Protein 5AFO (pdb70)

Foldseek 3Di:
DAWFWKAFQVRAADEAEAEEEAEDEDQVCLAAWNKFPLPDKFAAPDWGWMATAHPALDDPWWFFKFKFKAWPADDDDDDQWGDQDPFKIKWKFWQAAPPGGHTPGDTGHTNPPTDRRHHHIDIDHCTVRIMTMMMGGNAGDAFKDKRPWDWTMFMIMTRDGPHTDPHGRHIYIYIYMYGHDKAKAWDPPFDQEDEQEEDALVQAAQFAPFFGDPGDKDKAKTKIKIWSDDPPKWKWKAKAAQAQPLAQLFHDQPWNFKGKWKAQVPPQTRGHPDVPRIGTWAFADDDSHTIGMTMGMIIMTMHGNDNHRTDFDKTKTKIFMWMAIPNDTNDTRDIHIYIYGHD/DAWFWKAFLVRAAAEAEAEEEAEAEDQVCLAAWNKFPQPDKFAADDWTWMATAHPALADPWWFFKFKFKDFPADDPPDDQWGDQDPFKIKGKFWQAAPPGGHTPGDTGHTNPDTHRRHHHIDIGHCGVRIMTMMMGTNAGAAFKDKRPWDFGMFMIMTRDGPHTDPHGNHTYIYIYMYGYDKAKAWPPPFDQEAEQDEDALVQAAPFAPFFGVVGDKDKAKTKIKIWRDDPPKWKWKAKAAAAQDLAQLFHDQPWNFKGKWKDQVPPQTRGHPDPVRIDTWAFADDDSHTITITIGIMMMTMHGNPSDRTDFDKTKTKMFMWMAIPRRTNDTHDIHIYIYGYD

Solvent-accessible surface area: 30200 Å² total; per-residue (Å²): 124,66,20,1,22,2,112,7,50,96,26,104,18,62,67,0,97,4,62,17,90,16,76,4,74,60,28,87,31,4,68,76,32,44,51,8,28,3,37,40,74,7,81,51,69,65,124,16,18,0,6,7,100,11,59,46,71,120,11,129,102,27,76,35,2,22,12,29,1,74,28,63,30,67,76,19,88,72,98,40,22,32,104,20,30,142,19,1,7,4,7,10,30,0,63,0,35,38,15,0,6,10,47,4,70,14,85,37,75,31,12,16,96,94,13,125,42,15,73,129,38,59,176,45,24,55,14,0,8,80,3,2,0,7,0,28,0,34,90,9,16,59,39,89,29,76,3,87,131,35,46,7,0,5,0,13,2,0,7,85,112,98,62,36,37,108,67,16,0,0,31,0,41,1,29,15,73,0,28,20,58,69,9,2,109,32,23,104,85,40,88,26,88,2,93,6,31,98,12,112,11,115,12,0,117,58,69,80,28,84,29,3,89,110,40,131,87,48,112,39,143,1,37,0,60,1,8,2,0,45,102,69,31,80,0,30,0,11,4,88,10,93,45,6,102,62,46,76,14,0,0,31,1,64,28,72,18,0,0,0,0,0,8,36,46,172,48,95,44,4,76,3,97,51,102,139,13,58,20,88,4,93,42,30,90,67,83,110,133,5,73,10,99,0,54,22,71,0,7,1,15,0,2,0,3,41,12,128,99,0,64,73,28,111,30,75,14,82,0,23,0,29,0,20,5,83,108,73,82,34,23,60,28,21,48,0,105,2,43,3,90,2,58,132,68,22,1,19,1,115,6,49,90,26,101,33,65,66,0,96,4,62,16,92,16,75,3,74,63,30,82,33,1,57,79,32,45,48,9,29,2,34,41,74,4,82,49,70,65,120,15,18,0,7,8,103,10,60,46,70,121,10,121,104,26,74,34,2,22,12,28,1,74,24,134,38,61,77,22,86,70,96,34,21,29,103,13,24,108,17,1,8,3,8,7,30,0,62,0,34,38,14,0,8,8,49,2,69,16,86,38,72,30,13,15,93,92,13,124,40,16,83,132,44,52,175,43,25,45,16,0,3,78,1,1,0,7,0,28,1,35,72,8,23,52,35,98,34,79,4,87,131,20,56,4,0,15,0,13,1,0,6,92,111,100,57,37,36,110,67,16,0,0,34,0,29,1,38,14,70,0,31,20,57,67,7,3,103,27,28,108,82,35,71,45,89,2,85,2,26,98,12,85,12,128,19,0,110,50,75,85,22,96,19,2,103,120,50,123,111,50,141,35,144,2,37,0,59,2,10,2,0,47,99,66,32,81,1,29,0,10,6,85,13,88,49,6,99,63,53,73,16,0,1,28,1,67,26,69,18,0,0,0,1,1,10,30,50,167,51,89,38,4,73,3,96,54,101,144,11,55,22,92,5,89,51,30,82,65,84,107,130,2,65,8,101,0,52,22,51,0,15,0,17,0,2,0,5,46,10,132,100,1,63,73,24,114,34,74,14,75,0,17,0,23,0,23,5,85,108,71,80,34,25,64,20,20,46,0,102,1,39,3,85,4,52

Organism: NCBI:txid591946

Secondary structure (DSSP, 8-state):
--S-BEEESSSSPEEEEEEEEEE--SGGG-STT-EEEEEEEEE----EEEEE--SSSS-SS-B--EEEEEE-S-B-SSTT-EESSSSEEEEEEEEETTTEEEESSEEEEE----B---SS-EEEE-TTSEEEEEEEESS--SSEEEEEEEEEEEEEEESSTT---SS-SEEEEEEEEEE---EEEEPTT---EEEEEEE-GGGTTT-BTSPPTT---EEEEEEEEEES--TT--EEEEEE-PBPSS-TTSEE-SSTTEEEEEE-SSS-B--TT-TT--EE-B----BTTTEEEEEEEEEEEEEESSSS-PPSEEEEEEEEEEEEE--EEEEEEEEEEEEEEE-/--S-BEEESSSSPEEEEEEEEEE--SGGG-STT-EEEEEEEEE----EEEEE--SSSS-SS-B--EEEEE--SPB-SSTT-EESSSSEEEEEEEEETTTEEEESSEEEEE----B---SS-EEEE-TTSEEEEEEEESS--SSEEEEEEEEEEEEEEESSTT---SS-SEEEEEEEEEE---EEEEPTT---EEEEEEE-GGGTTT-BTSPPTT---EEEEEEEEEES--TT--EEEEEESPBPSS-TTSEE-SSTTEEEEEE-SSS-B--TT-TT--EEPB----BTTTEEEEEEEEEEEEEESSSS-PPSEEEEEEEEEEEEE--EEEEEEEEEEEEEEE-

Nearest PDB structures (foldseek):
  5afo-assembly2_B  TM=1.003E+00  e=4.430E-73  Escherichia coli LF82
  1o9z-assembly1_A  TM=5.443E-01  e=1.960E-04  Escherichia coli
  4k0o-assembly1_A  TM=5.310E-01  e=5.304E-04  Escherichia coli
  1zk5-assembly1_A  TM=4.932E-01  e=2.981E-04  Escherichia coli
  1o9w-assembly1_A  TM=4.891E-01  e=4.082E-04  Escherichia coli

InterPro domains:
  IPR000259 Fimbrial-type adhesion domain [PF00419] (174-324)
  IPR008966 Adhesion domain superfamily [SSF49401] (172-323)
  IPR036937 Fimbrial-type adhesion domain superfamily [G3DSA:2.60.40.1090] (184-325)
  IPR050263 Bacterial Fimbrial Adherence [PTHR33420] (168-324)

CATH classification: 2.60.40.1090

Sequence (686 aa):
ADWGPCRTASGDPFIFVTSFTKNNIQNPTDNVTGQTYPDFYQWALGDKYSGVCECPSPNPTEARPTLYKTESTLAAGHNSTYFKITNNLEVSTTRVYIANVGNVQQVPFINKSNSQPGRECDQPTFGWTTGSKGQLSLYIAKPFVGEQNIPQTIIVVSVFGTKKENVYSSVPISQVLLSGKVTVTQGCELAAGTSLDIDFGEYQAHDFKGRTGQPPQNVQKIQKELTFNCTTNISSDGVVHIYLSSLEGTPNAAYPSAISLGNADVGAVIIEDGKGNILKPNDSNSLLEMNPGSLYEYVKRKVTTTTITAYPVSTTGKLPAAGDYSGVATMHVELDTTDLGAKGTLKFSLKISADWGPCRTASGDPFIFVTSFTKNNIQNPTDNVVTGQTYPDFYQWALGDKYSSGVCECPSPNPTEARPTLYKTESTLAAGHNSTYFKIITNNLEVSTTRVYIANVGNVQQVPFINKSNSQPGRECDQPTFGWTTGSKKGQQLSLYIAKPFVGEQNIPQTIIVSVFGTKKENVYSSVPIISQVLLSGKVTVTQGCELAAGTSLDIDFGEYQAHDFKGRTGQPPQNVQKIQKELTFNCTNISDGVHIYLSLEGTPNAAYPSAISLGNADVGAVIEDGKGNILKPNDSNSLLEMNPGSLYEYVKRKVTTTITAYPVSTTGKLPAAGDYSGVATMHVELDTTDLGAKGTLKFSLKIS

B-factor: mean 31.38, std 12.97, range [13.74, 108.41]

Structure (mmCIF, N/CA/C/O backbone):
data_5AFO
#
_entry.id   5AFO
#
_cell.length_a   49.010
_cell.length_b   372.130
_cell.length_c   99.030
_cell.angle_alpha   90.00
_cell.angle_beta   90.00
_cell.angle_gamma   90.00
#
_symmetry.space_group_name_H-M   'C 2 2 21'
#
loop_
_entity.id
_entity.type
_entity.pdbx_description
1 polymer FIMBRIAE
2 non-polymer GLYCEROL
3 water water
#
loop_
_atom_site.group_PDB
_atom_site.id
_atom_site.type_symbol
_atom_site.label_atom_id
_atom_site.label_alt_id
_atom_site.label_comp_id
_atom_site.label_asym_id
_atom_site.label_entity_id
_atom_site.label_seq_id
_atom_site.pdbx_PDB_ins_code
_atom_site.Cartn_x
_atom_site.Cartn_y
_atom_site.Cartn_z
_atom_site.occupancy
_atom_site.B_iso_or_equiv
_atom_site.auth_seq_id
_atom_site.auth_comp_id
_atom_site.auth_asym_id
_atom_site.auth_atom_id
_atom_site.pdbx_PDB_model_num
ATOM 1 N N . ALA A 1 1 ? 39.314 164.623 58.814 1.00 48.16 1 ALA A N 1
ATOM 2 C CA . ALA A 1 1 ? 38.301 165.598 58.497 1.00 46.88 1 ALA A CA 1
ATOM 3 C C . ALA A 1 1 ? 37.230 164.995 57.623 1.00 43.12 1 ALA A C 1
ATOM 4 O O . ALA A 1 1 ? 36.592 165.695 56.925 1.00 44.38 1 ALA A O 1
ATOM 6 N N . ASP A 1 2 ? 36.981 163.691 57.651 1.00 43.31 2 ASP A N 1
ATOM 7 C CA . ASP A 1 2 ? 35.629 163.253 57.275 1.00 39.33 2 ASP A CA 1
ATOM 8 C C . ASP A 1 2 ? 35.333 161.946 57.992 1.00 35.12 2 ASP A C 1
ATOM 9 O O . ASP A 1 2 ? 36.246 161.263 58.466 1.00 31.79 2 ASP A O 1
ATOM 14 N N . TRP A 1 3 ? 34.046 161.600 58.036 1.00 33.42 3 TRP A N 1
ATOM 15 C CA . TRP A 1 3 ? 33.664 160.251 58.499 1.00 30.74 3 TRP A CA 1
ATOM 16 C C . TRP A 1 3 ? 34.464 159.261 57.681 1.00 30.71 3 TRP A C 1
ATOM 17 O O . TRP A 1 3 ? 34.588 159.397 56.484 1.00 32.55 3 TRP A O 1
ATOM 28 N N . GLY A 1 4 ? 34.995 158.249 58.347 1.00 30.50 4 GLY A N 1
ATOM 29 C CA . GLY A 1 4 ? 35.812 157.263 57.698 1.00 29.74 4 GLY A CA 1
ATOM 30 C C . GLY A 1 4 ? 36.101 156.043 58.535 1.00 27.85 4 GLY A C 1
ATOM 31 O O . GLY A 1 4 ? 35.419 155.784 59.502 1.00 26.80 4 GLY A O 1
ATOM 32 N N . PRO A 1 5 ? 37.143 155.307 58.165 1.00 27.40 5 PRO A N 1
ATOM 33 C CA . PRO A 1 5 ? 37.478 154.019 58.809 1.00 26.49 5 PRO A CA 1
ATOM 34 C C . PRO A 1 5 ? 37.731 154.071 60.293 1.00 26.17 5 PRO A C 1
ATOM 35 O O . PRO A 1 5 ? 38.149 155.118 60.833 1.00 25.57 5 PRO A O 1
ATOM 39 N N . CYS A 1 6 ? 37.435 152.922 60.915 1.00 25.37 6 CYS A N 1
ATOM 40 C CA . CYS A 1 6 ? 37.713 152.638 62.306 1.00 25.30 6 CYS A CA 1
ATOM 41 C C . CYS A 1 6 ? 38.955 151.762 62.462 1.00 25.73 6 CYS A C 1
ATOM 42 O O . CYS A 1 6 ? 39.362 151.028 61.560 1.00 25.07 6 CYS A O 1
ATOM 45 N N . ARG A 1 7 ? 39.590 151.922 63.623 1.00 25.02 7 ARG A N 1
ATOM 46 C CA . ARG A 1 7 ? 40.761 151.189 63.982 1.00 24.69 7 ARG A CA 1
ATOM 47 C C . ARG A 1 7 ? 40.718 150.847 65.464 1.00 23.50 7 ARG A C 1
ATOM 48 O O . ARG A 1 7 ? 40.042 151.517 66.253 1.00 23.68 7 ARG A O 1
ATOM 56 N N . THR A 1 8 ? 41.539 149.898 65.854 1.00 21.49 8 THR A N 1
ATOM 57 C CA . THR A 1 8 ? 41.723 149.638 67.238 1.00 21.82 8 THR A CA 1
ATOM 58 C C . THR A 1 8 ? 42.635 150.743 67.844 1.00 22.90 8 THR A C 1
ATOM 59 O O . THR A 1 8 ? 43.353 151.524 67.122 1.00 22.50 8 THR A O 1
ATOM 63 N N . ALA A 1 9 ? 42.660 150.761 69.163 1.00 24.82 9 ALA A N 1
ATOM 64 C CA . ALA A 1 9 ? 43.524 151.685 69.924 1.00 26.54 9 ALA A CA 1
ATOM 65 C C . ALA A 1 9 ? 44.974 151.564 69.531 1.00 27.32 9 ALA A C 1
ATOM 66 O O . ALA A 1 9 ? 45.633 152.605 69.323 1.00 26.79 9 ALA A O 1
ATOM 68 N N . SER A 1 10 ? 45.502 150.345 69.387 1.00 26.38 10 SER A N 1
ATOM 69 C CA . SER A 1 10 ? 46.910 150.172 68.964 1.00 26.29 10 SER A CA 1
ATOM 70 C C . SER A 1 10 ? 47.103 150.377 67.449 1.00 26.25 10 SER A C 1
ATOM 71 O O . SER A 1 10 ? 48.210 150.547 66.944 1.00 26.19 10 SER A O 1
ATOM 74 N N . GLY A 1 11 ? 46.046 150.224 66.693 1.00 26.21 11 GLY A N 1
ATOM 75 C CA . GLY A 1 11 ? 46.167 150.212 65.232 1.00 25.92 11 GLY A CA 1
ATOM 76 C C . GLY A 1 11 ? 46.142 148.836 64.656 1.00 25.26 11 GLY A C 1
ATOM 77 O O . GLY A 1 11 ? 45.766 148.660 63.477 1.00 25.43 11 GLY A O 1
ATOM 78 N N . ASP A 1 12 ? 46.567 147.848 65.461 1.00 23.19 12 ASP A N 1
ATOM 79 C CA . ASP A 1 12 ? 46.605 146.474 65.055 1.00 23.23 12 ASP A CA 1
ATOM 80 C C . ASP A 1 12 ? 45.291 145.759 65.426 1.00 20.44 12 ASP A C 1
ATOM 81 O O . ASP A 1 12 ? 44.712 145.974 66.515 1.00 19.72 12 ASP A O 1
ATOM 86 N N . PRO A 1 13 ? 44.795 144.930 64.532 1.00 19.83 13 PRO A N 1
ATOM 87 C CA . PRO A 1 13 ? 43.550 144.216 64.933 1.00 19.46 13 PRO A CA 1
ATOM 88 C C . PRO A 1 13 ? 43.527 143.384 66.174 1.00 17.90 13 PRO A C 1
ATOM 89 O O . PRO A 1 13 ? 44.507 142.698 66.535 1.00 17.61 13 PRO A O 1
ATOM 93 N N . PHE A 1 14 ? 42.381 143.367 66.784 1.00 17.98 14 PHE A N 1
ATOM 94 C CA . PHE A 1 14 ? 42.160 142.504 67.940 1.00 17.70 14 PHE A CA 1
ATOM 95 C C . PHE A 1 14 ? 41.926 141.057 67.419 1.00 18.38 14 PHE A C 1
ATOM 96 O O . PHE A 1 14 ? 41.112 140.879 66.510 1.00 18.15 14 PHE A O 1
ATOM 104 N N . ILE A 1 15 ? 42.592 140.060 68.036 1.00 17.91 15 ILE A N 1
ATOM 105 C CA . ILE A 1 15 ? 42.507 138.700 67.553 1.00 18.32 15 ILE A CA 1
ATOM 106 C C . ILE A 1 15 ? 41.599 137.852 68.485 1.00 17.94 15 ILE A C 1
ATOM 107 O O . ILE A 1 15 ? 41.875 137.729 69.686 1.00 19.17 15 ILE A O 1
ATOM 112 N N . PHE A 1 16 ? 40.473 137.385 67.956 1.00 16.63 16 PHE A N 1
ATOM 113 C CA . PHE A 1 16 ? 39.598 136.479 68.593 1.00 16.35 16 PHE A CA 1
ATOM 114 C C . PHE A 1 16 ? 40.048 135.031 68.241 1.00 15.82 16 PHE A C 1
ATOM 115 O O . PHE A 1 16 ? 40.407 134.738 67.112 1.00 17.62 16 PHE A O 1
ATOM 123 N N . VAL A 1 17 ? 40.000 134.177 69.226 1.00 16.94 17 VAL A N 1
ATOM 124 C CA . VAL A 1 17 ? 40.551 132.822 69.160 1.00 16.29 17 VAL A CA 1
ATOM 125 C C . VAL A 1 17 ? 39.372 131.853 69.262 1.00 15.82 17 VAL A C 1
ATOM 126 O O . VAL A 1 17 ? 38.546 131.896 70.257 1.00 15.79 17 VAL A O 1
ATOM 130 N N . THR A 1 18 ? 39.334 130.962 68.278 1.00 14.60 18 THR A N 1
ATOM 131 C CA . THR A 1 18 ? 38.270 129.944 68.028 1.00 15.33 18 THR A CA 1
ATOM 132 C C . THR A 1 18 ? 38.895 128.586 67.785 1.00 15.40 18 THR A C 1
ATOM 133 O O . THR A 1 18 ? 39.984 128.488 67.180 1.00 16.31 18 THR A O 1
ATOM 137 N N . SER A 1 19 ? 38.099 127.542 68.038 1.00 15.64 19 SER A N 1
ATOM 138 C CA . SER A 1 19 ? 38.591 126.195 67.787 1.00 14.95 19 SER A CA 1
ATOM 139 C C . SER A 1 19 ? 37.464 125.195 67.830 1.00 15.14 19 SER A C 1
ATOM 140 O O . SER A 1 19 ? 36.467 125.451 68.499 1.00 14.55 19 SER A O 1
ATOM 143 N N . PHE A 1 20 ? 37.640 124.061 67.159 1.00 14.50 20 PHE A N 1
ATOM 144 C CA . PHE A 1 20 ? 36.634 122.978 67.291 1.00 14.97 20 PHE A CA 1
ATOM 145 C C . PHE A 1 20 ? 37.251 121.614 67.075 1.00 14.95 20 PHE A C 1
ATOM 146 O O . PHE A 1 20 ? 38.332 121.542 66.587 1.00 14.98 20 PHE A O 1
ATOM 154 N N . THR A 1 21 ? 36.529 120.575 67.474 1.00 15.40 21 THR A N 1
ATOM 155 C CA . THR A 1 21 ? 36.883 119.168 67.248 1.00 15.25 21 THR A CA 1
ATOM 156 C C . THR A 1 21 ? 35.656 118.555 66.610 1.00 14.57 21 THR A C 1
ATOM 157 O O . THR A 1 21 ? 34.540 118.680 67.207 1.00 15.29 21 THR A O 1
ATOM 161 N N . LYS A 1 22 ? 35.829 117.928 65.443 1.00 15.13 22 LYS A N 1
ATOM 162 C CA . LYS A 1 22 ? 34.755 117.223 64.765 1.00 15.83 22 LYS A CA 1
ATOM 163 C C . LYS A 1 22 ? 35.189 115.780 64.536 1.00 16.89 22 LYS A C 1
ATOM 164 O O . LYS A 1 22 ? 36.189 115.540 63.815 1.00 16.96 22 LYS A O 1
ATOM 170 N N A ASN A 1 23 ? 34.371 114.872 65.027 0.50 16.70 23 ASN A N 1
ATOM 171 N N B ASN A 1 23 ? 34.512 114.800 65.188 0.50 18.25 23 ASN A N 1
ATOM 172 C CA A ASN A 1 23 ? 34.677 113.502 64.968 0.50 17.09 23 ASN A CA 1
ATOM 173 C CA B ASN A 1 23 ? 34.716 113.340 64.884 0.50 19.37 23 ASN A CA 1
ATOM 174 C C A ASN A 1 23 ? 33.557 112.934 64.066 0.50 18.61 23 ASN A C 1
ATOM 175 C C B ASN A 1 23 ? 33.553 112.941 64.035 0.50 20.04 23 ASN A C 1
ATOM 176 O O A ASN A 1 23 ? 32.381 113.006 64.452 0.50 20.00 23 ASN A O 1
ATOM 177 O O B ASN A 1 23 ? 32.380 113.109 64.413 0.50 21.75 23 ASN A O 1
ATOM 186 N N . ILE A 1 24 ? 33.886 112.441 62.878 1.00 19.50 24 ILE A N 1
ATOM 187 C CA . ILE A 1 24 ? 32.890 111.934 61.969 1.00 18.80 24 ILE A CA 1
ATOM 188 C C . ILE A 1 24 ? 32.718 110.439 62.261 1.00 19.18 24 ILE A C 1
ATOM 189 O O . ILE A 1 24 ? 33.566 109.606 61.902 1.00 20.20 24 ILE A O 1
ATOM 194 N N . GLN A 1 25 ? 31.601 110.113 62.896 1.00 19.52 25 GLN A N 1
ATOM 195 C CA . GLN A 1 25 ? 31.379 108.770 63.443 1.00 19.91 25 GLN A CA 1
ATOM 196 C C . GLN A 1 25 ? 31.102 107.732 62.376 1.00 19.78 25 GLN A C 1
ATOM 197 O O . GLN A 1 25 ? 31.452 106.587 62.533 1.00 20.00 25 GLN A O 1
ATOM 203 N N . ASN A 1 26 ? 30.359 108.119 61.356 1.00 19.43 26 ASN A N 1
ATOM 204 C CA . ASN A 1 26 ? 29.978 107.175 60.259 1.00 20.70 26 ASN A CA 1
ATOM 205 C C . ASN A 1 26 ? 31.120 107.104 59.199 1.00 19.29 26 ASN A C 1
ATOM 206 O O . ASN A 1 26 ? 31.431 108.119 58.549 1.00 19.98 26 ASN A O 1
ATOM 211 N N . PRO A 1 27 ? 31.752 105.950 59.086 1.00 21.09 27 PRO A N 1
ATOM 212 C CA . PRO A 1 27 ? 32.856 105.842 58.190 1.00 21.12 27 PRO A CA 1
ATOM 213 C C . PRO A 1 27 ? 32.530 106.372 56.786 1.00 20.97 27 PRO A C 1
ATOM 214 O O . PRO A 1 27 ? 33.341 107.102 56.191 1.00 20.80 27 PRO A O 1
ATOM 218 N N . THR A 1 28 ? 31.376 106.011 56.256 1.00 22.67 28 THR A N 1
ATOM 219 C CA . THR A 1 28 ? 31.044 106.416 54.912 1.00 24.71 28 THR A CA 1
ATOM 220 C C . THR A 1 28 ? 30.705 107.894 54.714 1.00 24.92 28 THR A C 1
ATOM 221 O O . THR A 1 28 ? 30.535 108.333 53.567 1.00 25.03 28 THR A O 1
ATOM 225 N N . ASP A 1 29 ? 30.644 108.696 55.782 1.00 23.92 29 ASP A N 1
ATOM 226 C CA . ASP A 1 29 ? 30.424 110.121 55.649 1.00 24.00 29 ASP A CA 1
ATOM 227 C C . ASP A 1 29 ? 31.645 110.820 55.170 1.00 23.57 29 ASP A C 1
ATOM 228 O O . ASP A 1 29 ? 31.552 111.986 54.878 1.00 22.72 29 ASP A O 1
ATOM 233 N N . ASN A 1 30 ? 32.791 110.116 55.125 1.00 23.07 30 ASN A N 1
ATOM 234 C CA . ASN A 1 30 ? 34.045 110.699 54.707 1.00 23.42 30 ASN A CA 1
ATOM 235 C C . ASN A 1 30 ? 34.078 110.698 53.179 1.00 24.12 30 ASN A C 1
ATOM 236 O O . ASN A 1 30 ? 34.674 109.851 52.499 1.00 22.42 30 ASN A O 1
ATOM 241 N N . VAL A 1 31 ? 33.339 111.667 52.609 1.00 23.02 31 VAL A N 1
ATOM 242 C CA . VAL A 1 31 ? 33.101 111.674 51.171 1.00 23.83 31 VAL A CA 1
ATOM 243 C C . VAL A 1 31 ? 33.100 113.121 50.680 1.00 22.87 31 VAL A C 1
ATOM 244 O O . VAL A 1 31 ? 32.724 114.042 51.399 1.00 21.62 31 VAL A O 1
ATOM 248 N N . THR A 1 32 ? 33.548 113.302 49.485 1.00 22.98 32 THR A N 1
ATOM 249 C CA . THR A 1 32 ? 33.589 114.641 48.870 1.00 24.86 32 THR A CA 1
ATOM 250 C C . THR A 1 32 ? 32.200 115.212 48.941 1.00 23.50 32 THR A C 1
ATOM 251 O O . THR A 1 32 ? 31.217 114.580 48.518 1.00 23.27 32 THR A O 1
ATOM 255 N N . GLY A 1 33 ? 32.112 116.436 49.446 1.00 21.96 33 GLY A N 1
ATOM 256 C CA . GLY A 1 33 ? 30.849 117.160 49.447 1.00 21.79 33 GLY A CA 1
ATOM 257 C C . GLY A 1 33 ? 30.162 117.085 50.784 1.00 21.03 33 GLY A C 1
ATOM 258 O O . GLY A 1 33 ? 29.200 117.823 51.021 1.00 21.24 33 GLY A O 1
ATOM 259 N N . GLN A 1 34 ? 30.644 116.243 51.701 1.00 20.93 34 GLN A N 1
ATOM 260 C CA . GLN A 1 34 ? 29.988 116.114 52.992 1.00 20.85 34 GLN A CA 1
ATOM 261 C C . GLN A 1 34 ? 30.042 117.474 53.704 1.00 20.21 34 GLN A C 1
ATOM 262 O O . GLN A 1 34 ? 31.134 118.076 53.819 1.00 21.05 34 GLN A O 1
ATOM 268 N N . THR A 1 35 ? 28.910 117.945 54.219 1.00 19.66 35 THR A N 1
ATOM 269 C CA . THR A 1 35 ? 28.838 119.352 54.769 1.00 19.39 35 THR A CA 1
ATOM 270 C C . THR A 1 35 ? 28.283 119.294 56.193 1.00 18.22 35 THR A C 1
ATOM 271 O O . THR A 1 35 ? 27.286 118.565 56.462 1.00 18.15 35 THR A O 1
ATOM 275 N N . TYR A 1 36 ? 28.905 120.057 57.075 1.00 16.33 36 TYR A N 1
ATOM 276 C CA . TYR A 1 36 ? 28.465 120.228 58.463 1.00 16.20 36 TYR A CA 1
ATOM 277 C C . TYR A 1 36 ? 28.126 121.701 58.589 1.00 16.29 36 TYR A C 1
ATOM 278 O O . TYR A 1 36 ? 28.998 122.541 58.883 1.00 17.16 36 TYR A O 1
ATOM 287 N N . PRO A 1 37 ? 26.832 122.039 58.366 1.00 16.73 37 PRO A N 1
ATOM 288 C CA . PRO A 1 37 ? 26.511 123.489 58.322 1.00 16.43 37 PRO A CA 1
ATOM 289 C C . PRO A 1 37 ? 26.326 124.065 59.717 1.00 16.86 37 PRO A C 1
ATOM 290 O O . PRO A 1 37 ? 25.618 123.487 60.579 1.00 16.31 37 PRO A O 1
ATOM 294 N N . ASP A 1 38 ? 26.897 125.255 59.925 1.00 15.96 38 ASP A N 1
ATOM 295 C CA . ASP A 1 38 ? 26.628 126.001 61.153 1.00 15.80 38 ASP A CA 1
ATOM 296 C C . ASP A 1 38 ? 26.745 125.144 62.414 1.00 15.39 38 ASP A C 1
ATOM 297 O O . ASP A 1 38 ? 25.846 125.082 63.248 1.00 15.70 38 ASP A O 1
ATOM 302 N N . PHE A 1 39 ? 27.810 124.394 62.489 1.00 15.17 39 PHE A N 1
ATOM 303 C CA . PHE A 1 39 ? 27.948 123.291 63.454 1.00 16.47 39 PHE A CA 1
ATOM 304 C C . PHE A 1 39 ? 28.641 123.726 64.695 1.00 15.82 39 PHE A C 1
ATOM 305 O O . PHE A 1 39 ? 28.598 123.035 65.736 1.00 16.80 39 PHE A O 1
ATOM 313 N N . TYR A 1 40 ? 29.420 124.815 64.580 1.00 16.13 40 TYR A N 1
ATOM 314 C CA . TYR A 1 40 ? 30.203 125.343 65.664 1.00 16.11 40 TYR A CA 1
ATOM 315 C C . TYR A 1 40 ? 29.905 126.839 65.778 1.00 17.57 40 TYR A C 1
ATOM 316 O O . TYR A 1 40 ? 30.112 127.567 64.797 1.00 17.54 40 TYR A O 1
ATOM 325 N N . GLN A 1 41 ? 29.524 127.257 66.950 1.00 21.07 41 GLN A N 1
ATOM 326 C CA . GLN A 1 41 ? 29.386 128.657 67.150 1.00 22.08 41 GLN A CA 1
ATOM 327 C C . GLN A 1 41 ? 30.196 129.203 68.269 1.00 19.70 41 GLN A C 1
ATOM 328 O O . GLN A 1 41 ? 30.307 128.609 69.282 1.00 19.79 41 GLN A O 1
ATOM 334 N N . TRP A 1 42 ? 30.815 130.327 67.999 1.00 17.93 42 TRP A N 1
ATOM 335 C CA . TRP A 1 42 ? 31.706 130.933 69.007 1.00 16.20 42 TRP A CA 1
ATOM 336 C C . TRP A 1 42 ? 30.965 132.076 69.636 1.00 16.51 42 TRP A C 1
ATOM 337 O O . TRP A 1 42 ? 30.198 132.791 68.955 1.00 16.89 42 TRP A O 1
ATOM 348 N N . ALA A 1 43 ? 31.187 132.240 70.923 1.00 16.25 43 ALA A N 1
ATOM 349 C CA . ALA A 1 43 ? 30.489 133.287 71.680 1.00 18.06 43 ALA A CA 1
ATOM 350 C C . ALA A 1 43 ? 31.531 133.661 72.783 1.00 18.03 43 ALA A C 1
ATOM 351 O O . ALA A 1 43 ? 31.587 133.045 73.838 1.00 19.95 43 ALA A O 1
ATOM 353 N N . LEU A 1 44 ? 32.403 134.601 72.456 1.00 16.16 44 LEU A N 1
ATOM 354 C CA . LEU A 1 44 ? 33.621 134.843 73.204 1.00 15.84 44 LEU A CA 1
ATOM 355 C C . LEU A 1 44 ? 33.425 136.027 74.211 1.00 16.99 44 LEU A C 1
ATOM 356 O O . LEU A 1 44 ? 32.562 136.887 73.985 1.00 18.00 44 LEU A O 1
ATOM 361 N N . GLY A 1 45 ? 34.225 136.091 75.243 1.00 16.63 45 GLY A N 1
ATOM 362 C CA . GLY A 1 45 ? 34.111 137.087 76.292 1.00 17.25 45 GLY A CA 1
ATOM 363 C C . GLY A 1 45 ? 35.077 138.273 76.092 1.00 17.20 45 GLY A C 1
ATOM 364 O O . GLY A 1 45 ? 35.160 139.105 76.957 1.00 19.90 45 GLY A O 1
ATOM 365 N N . ASP A 1 46 ? 35.796 138.315 74.972 1.00 17.77 46 ASP A N 1
ATOM 366 C CA . ASP A 1 46 ? 36.870 139.276 74.769 1.00 17.64 46 ASP A CA 1
ATOM 367 C C . ASP A 1 46 ? 36.292 140.507 74.098 1.00 17.81 46 ASP A C 1
ATOM 368 O O . ASP A 1 46 ? 35.297 140.440 73.344 1.00 17.99 46 ASP A O 1
ATOM 373 N N . LYS A 1 47 ? 36.911 141.638 74.368 1.00 18.37 47 LYS A N 1
ATOM 374 C CA . LYS A 1 47 ? 36.478 142.890 73.786 1.00 18.92 47 LYS A CA 1
ATOM 375 C C . LYS A 1 47 ? 37.714 143.783 73.504 1.00 19.25 47 LYS A C 1
ATOM 376 O O . LYS A 1 47 ? 38.815 143.526 74.003 1.00 20.42 47 LYS A O 1
ATOM 382 N N . TYR A 1 48 ? 37.497 144.908 72.819 1.00 18.36 48 TYR A N 1
ATOM 383 C CA . TYR A 1 48 ? 38.611 145.727 72.398 1.00 19.89 48 TYR A CA 1
ATOM 384 C C . TYR A 1 48 ? 38.130 147.191 72.345 1.00 20.37 48 TYR A C 1
ATOM 385 O O . TYR A 1 48 ? 36.970 147.435 72.558 1.00 20.48 48 TYR A O 1
ATOM 394 N N . SER A 1 49 ? 39.073 148.092 72.134 1.00 22.69 49 SER A N 1
ATOM 395 C CA . SER A 1 49 ? 38.874 149.547 72.107 1.00 23.54 49 SER A CA 1
ATOM 396 C C . SER A 1 49 ? 39.062 149.958 70.688 1.00 24.19 49 SER A C 1
ATOM 397 O O . SER A 1 49 ? 39.931 149.409 69.990 1.00 24.28 49 SER A O 1
ATOM 400 N N . GLY A 1 50 ? 38.340 150.990 70.281 1.00 23.18 50 GLY A N 1
ATOM 401 C CA . GLY A 1 50 ? 38.336 151.422 68.886 1.00 22.97 50 GLY A CA 1
ATOM 402 C C . GLY A 1 50 ? 38.011 152.905 68.773 1.00 23.57 50 GLY A C 1
ATOM 403 O O . GLY A 1 50 ? 37.422 153.482 69.650 1.00 23.70 50 GLY A O 1
ATOM 404 N N . VAL A 1 51 ? 38.354 153.466 67.643 1.00 24.48 51 VAL A N 1
ATOM 405 C CA . VAL A 1 51 ? 38.060 154.820 67.296 1.00 24.87 51 VAL A CA 1
ATOM 406 C C . VAL A 1 51 ? 37.971 154.951 65.782 1.00 25.29 51 VAL A C 1
ATOM 407 O O . VAL A 1 51 ? 38.592 154.165 65.011 1.00 24.55 51 VAL A O 1
ATOM 411 N N . CYS A 1 52 ? 37.197 155.931 65.331 1.00 25.06 52 CYS A N 1
ATOM 412 C CA . CYS A 1 52 ? 36.991 156.157 63.896 1.00 26.05 52 CYS A CA 1
ATOM 413 C C . CYS A 1 52 ? 37.386 157.550 63.472 1.00 27.55 52 CYS A C 1
ATOM 414 O O . CYS A 1 52 ? 37.518 158.455 64.299 1.00 27.33 52 CYS A O 1
ATOM 417 N N . GLU A 1 53 ? 37.587 157.703 62.174 1.00 29.28 53 GLU A N 1
ATOM 418 C CA . GLU A 1 53 ? 37.737 159.017 61.581 1.00 31.36 53 GLU A CA 1
ATOM 419 C C . GLU A 1 53 ? 36.394 159.693 61.502 1.00 30.11 53 GLU A C 1
ATOM 420 O O . GLU A 1 53 ? 35.364 159.083 61.103 1.00 28.69 53 GLU A O 1
ATOM 426 N N . CYS A 1 54 ? 36.362 160.939 61.904 1.00 30.77 54 CYS A N 1
ATOM 427 C CA . CYS A 1 54 ? 35.200 161.744 61.820 1.00 30.69 54 CYS A CA 1
ATOM 428 C C . CYS A 1 54 ? 35.583 163.177 61.440 1.00 33.05 54 CYS A C 1
ATOM 429 O O . CYS A 1 54 ? 36.743 163.511 61.365 1.00 33.20 54 CYS A O 1
ATOM 432 N N . PRO A 1 55 ? 34.578 164.006 61.139 1.00 33.41 55 PRO A N 1
ATOM 433 C CA . PRO A 1 55 ? 34.952 165.331 60.661 1.00 35.71 55 PRO A CA 1
ATOM 434 C C . PRO A 1 55 ? 35.619 166.189 61.729 1.00 37.11 55 PRO A C 1
ATOM 435 O O . PRO A 1 55 ? 36.278 167.165 61.383 1.00 39.17 55 PRO A O 1
ATOM 439 N N . SER A 1 56 ? 35.389 165.867 62.989 1.00 36.53 56 SER A N 1
ATOM 440 C CA . SER A 1 56 ? 36.110 166.404 64.109 1.00 38.69 56 SER A CA 1
ATOM 441 C C . SER A 1 56 ? 36.028 165.415 65.257 1.00 37.60 56 SER A C 1
ATOM 442 O O . SER A 1 56 ? 35.326 164.414 65.143 1.00 36.54 56 SER A O 1
ATOM 445 N N . PRO A 1 57 ? 36.747 165.678 66.370 1.00 39.33 57 PRO A N 1
ATOM 446 C CA . PRO A 1 57 ? 36.765 164.696 67.472 1.00 37.87 57 PRO A CA 1
ATOM 447 C C . PRO A 1 57 ? 35.459 164.716 68.248 1.00 37.91 57 PRO A C 1
ATOM 448 O O . PRO A 1 57 ? 35.130 163.760 68.962 1.00 37.78 57 PRO A O 1
ATOM 452 N N . ASN A 1 58 ? 34.704 165.800 68.072 1.00 39.77 58 ASN A N 1
ATOM 453 C CA . ASN A 1 58 ? 33.360 165.923 68.663 1.00 41.29 58 ASN A CA 1
ATOM 454 C C . ASN A 1 58 ? 32.393 166.513 67.637 1.00 40.19 58 ASN A C 1
ATOM 455 O O . ASN A 1 58 ? 31.970 167.685 67.755 1.00 39.77 58 ASN A O 1
ATOM 460 N N . PRO A 1 59 ? 32.023 165.698 66.628 1.00 34.21 59 PRO A N 1
ATOM 461 C CA . PRO A 1 59 ? 31.204 166.155 65.510 1.00 35.06 59 PRO A CA 1
ATOM 462 C C . PRO A 1 59 ? 29.802 166.459 65.947 1.00 35.40 59 PRO A C 1
ATOM 463 O O . PRO A 1 59 ? 29.339 165.880 66.921 1.00 34.55 59 PRO A O 1
ATOM 467 N N . THR A 1 60 ? 29.152 167.395 65.234 1.00 37.38 60 THR A N 1
ATOM 468 C CA . THR A 1 60 ? 27.764 167.713 65.484 1.00 38.34 60 THR A CA 1
ATOM 469 C C . THR A 1 60 ? 26.843 166.537 65.241 1.00 37.71 60 THR A C 1
ATOM 470 O O . THR A 1 60 ? 26.034 166.177 66.113 1.00 37.41 60 THR A O 1
ATOM 474 N N . GLU A 1 61 ? 27.004 165.880 64.085 1.00 38.21 61 GLU A N 1
ATOM 475 C CA . GLU A 1 61 ? 26.207 164.670 63.760 1.00 36.21 61 GLU A CA 1
ATOM 476 C C . GLU A 1 61 ? 26.808 163.409 64.416 1.00 34.33 61 GLU A C 1
ATOM 477 O O . GLU A 1 61 ? 27.897 163.462 64.972 1.00 32.18 61 GLU A O 1
ATOM 483 N N . ALA A 1 62 ? 26.026 162.340 64.413 1.00 32.83 62 ALA A N 1
ATOM 484 C CA . ALA A 1 62 ? 26.457 160.970 64.764 1.00 31.20 62 ALA A CA 1
ATOM 485 C C . ALA A 1 62 ? 26.349 160.095 63.518 1.00 30.63 62 ALA A C 1
ATOM 486 O O . ALA A 1 62 ? 25.657 160.461 62.526 1.00 31.12 62 ALA A O 1
ATOM 488 N N . ARG A 1 63 ? 27.018 158.946 63.532 1.00 28.92 63 ARG A N 1
ATOM 489 C CA . ARG A 1 63 ? 26.874 157.993 62.455 1.00 28.03 63 ARG A CA 1
ATOM 490 C C . ARG A 1 63 ? 26.958 156.597 63.069 1.00 25.83 63 ARG A C 1
ATOM 491 O O . ARG A 1 63 ? 27.654 156.417 64.069 1.00 24.89 63 ARG A O 1
ATOM 499 N N . PRO A 1 64 ? 26.211 155.604 62.499 1.00 25.98 64 PRO A N 1
ATOM 500 C CA . PRO A 1 64 ? 26.387 154.268 62.948 1.00 24.60 64 PRO A CA 1
ATOM 501 C C . PRO A 1 64 ? 27.735 153.729 62.446 1.00 24.07 64 PRO A C 1
ATOM 502 O O . PRO A 1 64 ? 28.295 154.279 61.478 1.00 25.49 64 PRO A O 1
ATOM 506 N N . THR A 1 65 ? 28.225 152.626 63.058 1.00 22.68 65 THR A N 1
ATOM 507 C CA . THR A 1 65 ? 29.348 151.939 62.526 1.00 22.82 65 THR A CA 1
ATOM 508 C C . THR A 1 65 ? 28.911 150.887 61.512 1.00 21.71 65 THR A C 1
ATOM 509 O O . THR A 1 65 ? 27.945 150.133 61.763 1.00 22.14 65 THR A O 1
ATOM 513 N N . LEU A 1 66 ? 29.563 150.895 60.361 1.00 21.90 66 LEU A N 1
ATOM 514 C CA . LEU A 1 66 ? 29.366 149.897 59.315 1.00 21.82 66 LEU A CA 1
ATOM 515 C C . LEU A 1 66 ? 30.544 148.933 59.272 1.00 20.98 66 LEU A C 1
ATOM 516 O O . LEU A 1 66 ? 31.712 149.333 59.384 1.00 20.92 66 LEU A O 1
ATOM 521 N N . TYR A 1 67 ? 30.205 147.686 58.998 1.00 19.99 67 TYR A N 1
ATOM 522 C CA . TYR A 1 67 ? 31.201 146.588 59.027 1.00 20.55 67 TYR A CA 1
ATOM 523 C C . TYR A 1 67 ? 31.268 145.815 57.718 1.00 21.66 67 TYR A C 1
ATOM 524 O O . TYR A 1 67 ? 30.234 145.649 56.987 1.00 21.64 67 TYR A O 1
ATOM 533 N N . LYS A 1 68 ? 32.483 145.417 57.401 1.00 21.15 68 LYS A N 1
ATOM 534 C CA . LYS A 1 68 ? 32.822 144.634 56.277 1.00 21.04 68 LYS A CA 1
ATOM 535 C C . LYS A 1 68 ? 33.579 143.434 56.783 1.00 21.37 68 LYS A C 1
ATOM 536 O O . LYS A 1 68 ? 34.443 143.546 57.684 1.00 21.51 68 LYS A O 1
ATOM 542 N N . THR A 1 69 ? 33.290 142.277 56.218 1.00 20.70 69 THR A N 1
ATOM 543 C CA . THR A 1 69 ? 34.276 141.173 56.397 1.00 20.73 69 THR A CA 1
ATOM 544 C C . THR A 1 69 ? 34.863 140.719 55.086 1.00 22.65 69 THR A C 1
ATOM 545 O O . THR A 1 69 ? 34.223 140.793 54.000 1.00 22.81 69 THR A O 1
ATOM 549 N N . GLU A 1 70 ? 36.077 140.166 55.196 1.00 23.43 70 GLU A N 1
ATOM 550 C CA . GLU A 1 70 ? 36.776 139.570 54.048 1.00 23.84 70 GLU A CA 1
ATOM 551 C C . GLU A 1 70 ? 37.382 138.242 54.537 1.00 24.52 70 GLU A C 1
ATOM 552 O O . GLU A 1 70 ? 37.834 138.156 55.654 1.00 23.44 70 GLU A O 1
ATOM 558 N N . SER A 1 71 ? 37.363 137.230 53.669 1.00 26.00 71 SER A N 1
ATOM 559 C CA . SER A 1 71 ? 38.056 135.970 53.964 1.00 26.89 71 SER A CA 1
ATOM 560 C C . SER A 1 71 ? 39.479 136.211 53.734 1.00 26.95 71 SER A C 1
ATOM 561 O O . SER A 1 71 ? 39.849 136.800 52.716 1.00 26.54 71 SER A O 1
ATOM 564 N N . THR A 1 72 ? 40.314 135.641 54.573 1.00 27.48 72 THR A N 1
ATOM 565 C CA . THR A 1 72 ? 41.735 135.687 54.370 1.00 28.97 72 THR A CA 1
ATOM 566 C C . THR A 1 72 ? 42.237 134.341 53.796 1.00 29.40 72 THR A C 1
ATOM 567 O O . THR A 1 72 ? 43.412 134.096 53.807 1.00 31.19 72 THR A O 1
ATOM 571 N N . LEU A 1 73 ? 41.340 133.484 53.319 1.00 27.86 73 LEU A N 1
ATOM 572 C CA . LEU A 1 73 ? 41.703 132.174 52.737 1.00 28.12 73 LEU A CA 1
ATOM 573 C C . LEU A 1 73 ? 41.463 132.114 51.245 1.00 29.24 73 LEU A C 1
ATOM 574 O O . LEU A 1 73 ? 40.623 132.828 50.715 1.00 29.00 73 LEU A O 1
ATOM 579 N N . ALA A 1 74 ? 42.109 131.197 50.553 1.00 31.77 74 ALA A N 1
ATOM 580 C CA . ALA A 1 74 ? 41.822 131.015 49.132 1.00 32.15 74 ALA A CA 1
ATOM 581 C C . ALA A 1 74 ? 40.402 130.500 48.830 1.00 30.32 74 ALA A C 1
ATOM 582 O O . ALA A 1 74 ? 39.772 129.829 49.657 1.00 25.54 74 ALA A O 1
ATOM 584 N N . ALA A 1 75 ? 39.921 130.805 47.606 1.00 29.07 75 ALA A N 1
ATOM 585 C CA . ALA A 1 75 ? 38.558 130.391 47.185 1.00 28.26 75 ALA A CA 1
ATOM 586 C C . ALA A 1 75 ? 38.312 128.884 47.267 1.00 26.26 75 ALA A C 1
ATOM 587 O O . ALA A 1 75 ? 39.173 128.068 46.896 1.00 26.53 75 ALA A O 1
ATOM 589 N N . GLY A 1 76 ? 37.158 128.505 47.786 1.00 24.44 76 GLY A N 1
ATOM 590 C CA . GLY A 1 76 ? 36.743 127.079 47.862 1.00 24.42 76 GLY A CA 1
ATOM 591 C C . GLY A 1 76 ? 35.689 126.813 46.805 1.00 26.01 76 GLY A C 1
ATOM 592 O O . GLY A 1 76 ? 35.730 127.441 45.756 1.00 26.52 76 GLY A O 1
ATOM 593 N N . HIS A 1 77 ? 34.726 125.945 47.084 1.00 26.12 77 HIS A N 1
ATOM 594 C CA . HIS A 1 77 ? 33.894 125.368 46.004 1.00 27.61 77 HIS A CA 1
ATOM 595 C C . HIS A 1 77 ? 32.768 126.300 45.546 1.00 28.41 77 HIS A C 1
ATOM 596 O O . HIS A 1 77 ? 32.111 126.017 44.573 1.00 29.30 77 HIS A O 1
ATOM 603 N N . ASN A 1 78 ? 32.531 127.310 46.309 1.00 26.49 78 ASN A N 1
ATOM 604 C CA . ASN A 1 78 ? 31.612 128.375 45.930 1.00 28.25 78 ASN A CA 1
ATOM 605 C C . ASN A 1 78 ? 31.969 129.663 46.613 1.00 28.15 78 ASN A C 1
ATOM 606 O O . ASN A 1 78 ? 32.911 129.715 47.371 1.00 28.56 78 ASN A O 1
ATOM 611 N N . SER A 1 79 ? 31.231 130.728 46.349 1.00 29.87 79 SER A N 1
ATOM 612 C CA . SER A 1 79 ? 31.670 132.077 46.787 1.00 30.41 79 SER A CA 1
ATOM 613 C C . SER A 1 79 ? 31.666 132.306 48.309 1.00 28.34 79 SER A C 1
ATOM 614 O O . SER A 1 79 ? 32.182 133.338 48.769 1.00 26.94 79 SER A O 1
ATOM 617 N N . THR A 1 80 ? 31.093 131.389 49.100 1.00 26.40 80 THR A N 1
ATOM 618 C CA . THR A 1 80 ? 31.106 131.539 50.528 1.00 24.66 80 THR A CA 1
ATOM 619 C C . THR A 1 80 ? 31.898 130.484 51.296 1.00 23.85 80 THR A C 1
ATOM 620 O O . THR A 1 80 ? 32.020 130.562 52.501 1.00 22.18 80 THR A O 1
ATOM 624 N N . TYR A 1 81 ? 32.492 129.527 50.575 1.00 22.21 81 TYR A N 1
ATOM 625 C CA . TYR A 1 81 ? 33.409 128.573 51.200 1.00 20.79 81 TYR A CA 1
ATOM 626 C C . TYR A 1 81 ? 34.849 128.815 50.781 1.00 21.23 81 TYR A C 1
ATOM 627 O O . TYR A 1 81 ? 35.111 129.161 49.617 1.00 21.65 81 TYR A O 1
ATOM 636 N N . PHE A 1 82 ? 35.785 128.644 51.738 1.00 20.42 82 PHE A N 1
ATOM 637 C CA . PHE A 1 82 ? 37.207 128.957 51.523 1.00 21.00 82 PHE A CA 1
ATOM 638 C C . PHE A 1 82 ? 38.094 127.808 52.015 1.00 21.64 82 PHE A C 1
ATOM 639 O O . PHE A 1 82 ? 37.737 127.124 53.008 1.00 19.76 82 PHE A O 1
ATOM 647 N N . LYS A 1 83 ? 39.218 127.590 51.345 1.00 23.88 83 LYS A N 1
ATOM 648 C CA . LYS A 1 83 ? 40.093 126.475 51.693 1.00 27.09 83 LYS A CA 1
ATOM 649 C C . LYS A 1 83 ? 40.820 126.746 52.952 1.00 26.68 83 LYS A C 1
ATOM 650 O O . LYS A 1 83 ? 41.553 127.733 53.042 1.00 26.89 83 LYS A O 1
ATOM 656 N N . ILE A 1 84 ? 40.757 125.799 53.855 1.00 25.16 84 ILE A N 1
ATOM 657 C CA . ILE A 1 84 ? 41.460 125.938 55.110 1.00 26.03 84 ILE A CA 1
ATOM 658 C C . ILE A 1 84 ? 42.621 124.931 55.147 1.00 27.67 84 ILE A C 1
ATOM 659 O O . ILE A 1 84 ? 43.634 125.245 55.691 1.00 28.92 84 ILE A O 1
ATOM 664 N N . THR A 1 85 ? 42.451 123.757 54.567 1.00 26.03 85 THR A N 1
ATOM 665 C CA . THR A 1 85 ? 43.553 122.804 54.411 1.00 27.17 85 THR A CA 1
ATOM 666 C C . THR A 1 85 ? 43.432 122.205 53.046 1.00 26.96 85 THR A C 1
ATOM 667 O O . THR A 1 85 ? 42.499 122.519 52.289 1.00 26.18 85 THR A O 1
ATOM 671 N N . ASN A 1 86 ? 44.298 121.258 52.782 1.00 28.21 86 ASN A N 1
ATOM 672 C CA . ASN A 1 86 ? 44.257 120.556 51.491 1.00 30.09 86 ASN A CA 1
ATOM 673 C C . ASN A 1 86 ? 42.958 119.822 51.254 1.00 29.12 86 ASN A C 1
ATOM 674 O O . ASN A 1 86 ? 42.556 119.650 50.122 1.00 32.89 86 ASN A O 1
ATOM 679 N N . ASN A 1 87 ? 42.269 119.443 52.312 1.00 25.64 87 ASN A N 1
ATOM 680 C CA . ASN A 1 87 ? 41.054 118.600 52.171 1.00 24.16 87 ASN A CA 1
ATOM 681 C C . ASN A 1 87 ? 39.759 119.234 52.672 1.00 21.93 87 ASN A C 1
ATOM 682 O O . ASN A 1 87 ? 38.669 118.679 52.398 1.00 21.23 87 ASN A O 1
ATOM 687 N N . LEU A 1 88 ? 39.872 120.333 53.428 1.00 20.51 88 LEU A N 1
ATOM 688 C CA . LEU A 1 88 ? 38.756 120.926 54.048 1.00 19.99 88 LEU A CA 1
ATOM 689 C C . LEU A 1 88 ? 38.505 122.402 53.666 1.00 19.30 88 LEU A C 1
ATOM 690 O O . LEU A 1 88 ? 39.437 123.157 53.416 1.00 19.13 88 LEU A O 1
ATOM 695 N N . GLU A 1 89 ? 37.234 122.798 53.694 1.00 18.79 89 GLU A N 1
ATOM 696 C CA . GLU A 1 89 ? 36.860 124.156 53.416 1.00 19.26 89 GLU A CA 1
ATOM 697 C C . GLU A 1 89 ? 35.963 124.602 54.559 1.00 19.61 89 GLU A C 1
ATOM 698 O O . GLU A 1 89 ? 35.267 123.780 55.179 1.00 18.11 89 GLU A O 1
ATOM 704 N N . VAL A 1 90 ? 35.903 125.909 54.769 1.00 19.83 90 VAL A N 1
ATOM 705 C CA . VAL A 1 90 ? 35.046 126.472 55.775 1.00 19.17 90 VAL A CA 1
ATOM 706 C C . VAL A 1 90 ? 34.237 127.641 55.221 1.00 20.04 90 VAL A C 1
ATOM 707 O O . VAL A 1 90 ? 34.662 128.311 54.297 1.00 21.38 90 VAL A O 1
ATOM 711 N N . SER A 1 91 ? 33.085 127.885 55.859 1.00 19.41 91 SER A N 1
ATOM 712 C CA . SER A 1 91 ? 32.219 129.034 55.614 1.00 19.15 91 SER A CA 1
ATOM 713 C C . SER A 1 91 ? 31.855 129.618 56.955 1.00 18.57 91 SER A C 1
ATOM 714 O O . SER A 1 91 ? 31.655 128.882 57.921 1.00 16.77 91 SER A O 1
ATOM 717 N N A THR A 1 92 ? 31.726 130.950 57.008 0.50 17.97 92 THR A N 1
ATOM 718 N N B THR A 1 92 ? 31.732 130.951 57.028 0.50 17.22 92 THR A N 1
ATOM 719 C CA A THR A 1 92 ? 31.625 131.635 58.260 0.50 18.46 92 THR A CA 1
ATOM 720 C CA B THR A 1 92 ? 31.608 131.601 58.302 0.50 16.95 92 THR A CA 1
ATOM 721 C C A THR A 1 92 ? 30.467 132.637 58.220 0.50 18.24 92 THR A C 1
ATOM 722 C C B THR A 1 92 ? 30.558 132.702 58.255 0.50 17.51 92 THR A C 1
ATOM 723 O O A THR A 1 92 ? 30.101 133.129 57.144 0.50 18.11 92 THR A O 1
ATOM 724 O O B THR A 1 92 ? 30.412 133.372 57.228 0.50 17.46 92 THR A O 1
ATOM 731 N N . ARG A 1 93 ? 29.903 132.906 59.406 1.00 17.76 93 ARG A N 1
ATOM 732 C CA . ARG A 1 93 ? 28.957 134.009 59.659 1.00 18.27 93 ARG A CA 1
ATOM 733 C C . ARG A 1 93 ? 29.550 134.774 60.842 1.00 18.07 93 ARG A C 1
ATOM 734 O O . ARG A 1 93 ? 30.106 134.166 61.761 1.00 18.30 93 ARG A O 1
ATOM 742 N N . VAL A 1 94 ? 29.430 136.083 60.818 1.00 17.61 94 VAL A N 1
ATOM 743 C CA . VAL A 1 94 ? 29.867 136.919 61.935 1.00 16.98 94 VAL A CA 1
ATOM 744 C C . VAL A 1 94 ? 28.756 137.830 62.430 1.00 17.59 94 VAL A C 1
ATOM 745 O O . VAL A 1 94 ? 28.058 138.429 61.613 1.00 17.20 94 VAL A O 1
ATOM 749 N N . TYR A 1 95 ? 28.561 137.902 63.730 1.00 16.47 95 TYR A N 1
ATOM 750 C CA . TYR A 1 95 ? 27.430 138.670 64.288 1.00 17.86 95 TYR A CA 1
ATOM 751 C C . TYR A 1 95 ? 27.700 140.176 64.184 1.00 17.92 95 TYR A C 1
ATOM 752 O O . TYR A 1 95 ? 28.728 140.624 64.582 1.00 17.94 95 TYR A O 1
ATOM 761 N N . ILE A 1 96 ? 26.757 140.923 63.668 1.00 18.48 96 ILE A N 1
ATOM 762 C CA . ILE A 1 96 ? 26.752 142.390 63.666 1.00 17.94 96 ILE A CA 1
ATOM 763 C C . ILE A 1 96 ? 25.506 142.763 64.423 1.00 17.93 96 ILE A C 1
ATOM 764 O O . ILE A 1 96 ? 24.372 142.334 64.094 1.00 17.32 96 ILE A O 1
ATOM 769 N N . ALA A 1 97 ? 25.720 143.600 65.440 1.00 18.70 97 ALA A N 1
ATOM 770 C CA . ALA A 1 97 ? 24.672 144.162 66.273 1.00 19.28 97 ALA A CA 1
ATOM 771 C C . ALA A 1 97 ? 23.501 144.739 65.447 1.00 19.29 97 ALA A C 1
ATOM 772 O O . ALA A 1 97 ? 23.718 145.505 64.456 1.00 19.22 97 ALA A O 1
ATOM 774 N N . ASN A 1 98 ? 22.281 144.374 65.838 1.00 19.95 98 ASN A N 1
ATOM 775 C CA . ASN A 1 98 ? 21.058 144.818 65.129 1.00 21.22 98 ASN A CA 1
ATOM 776 C C . ASN A 1 98 ? 20.923 144.367 63.676 1.00 21.19 98 ASN A C 1
ATOM 777 O O . ASN A 1 98 ? 20.070 144.872 62.962 1.00 22.06 98 ASN A O 1
ATOM 782 N N . VAL A 1 99 ? 21.712 143.351 63.285 1.00 19.68 99 VAL A N 1
ATOM 783 C CA . VAL A 1 99 ? 21.581 142.752 62.015 1.00 19.68 99 VAL A CA 1
ATOM 784 C C . VAL A 1 99 ? 21.360 141.235 62.208 1.00 19.92 99 VAL A C 1
ATOM 785 O O . VAL A 1 99 ? 20.317 140.708 61.877 1.00 20.87 99 VAL A O 1
ATOM 789 N N . GLY A 1 100 ? 22.350 140.576 62.795 1.00 18.97 100 GLY A N 1
ATOM 790 C CA . GLY A 1 100 ? 22.331 139.118 62.966 1.00 19.11 100 GLY A CA 1
ATOM 791 C C . GLY A 1 100 ? 23.657 138.520 62.588 1.00 18.42 100 GLY A C 1
ATOM 792 O O . GLY A 1 100 ? 24.685 139.215 62.501 1.00 18.08 100 GLY A O 1
ATOM 793 N N . ASN A 1 101 ? 23.663 137.206 62.469 1.00 19.03 101 ASN A N 1
ATOM 794 C CA . ASN A 1 101 ? 24.833 136.502 61.968 1.00 19.48 101 ASN A CA 1
ATOM 795 C C . ASN A 1 101 ? 24.910 136.535 60.462 1.00 18.52 101 ASN A C 1
ATOM 796 O O . ASN A 1 101 ? 24.193 135.784 59.762 1.00 19.38 101 ASN A O 1
ATOM 801 N N . VAL A 1 102 ? 25.819 137.387 59.960 1.00 17.98 102 VAL A N 1
ATOM 802 C CA . VAL A 1 102 ? 25.850 137.700 58.578 1.00 18.47 102 VAL A CA 1
ATOM 803 C C . VAL A 1 102 ? 26.882 136.829 57.918 1.00 18.57 102 VAL A C 1
ATOM 804 O O . VAL A 1 102 ? 27.993 136.700 58.399 1.00 18.02 102 VAL A O 1
ATOM 808 N N A GLN A 1 103 ? 26.484 136.235 56.798 0.50 18.39 103 GLN A N 1
ATOM 809 N N B GLN A 1 103 ? 26.505 136.213 56.801 0.50 19.16 103 GLN A N 1
ATOM 810 C CA A GLN A 1 103 ? 27.384 135.390 56.005 0.50 18.76 103 GLN A CA 1
ATOM 811 C CA B GLN A 1 103 ? 27.462 135.345 56.100 0.50 20.08 103 GLN A CA 1
ATOM 812 C C A GLN A 1 103 ? 28.599 136.166 55.439 0.50 18.66 103 GLN A C 1
ATOM 813 C C B GLN A 1 103 ? 28.602 136.154 55.466 0.50 19.44 103 GLN A C 1
ATOM 814 O O A GLN A 1 103 ? 28.416 137.213 54.818 0.50 20.10 103 GLN A O 1
ATOM 815 O O B GLN A 1 103 ? 28.380 137.191 54.840 0.50 21.01 103 GLN A O 1
ATOM 826 N N . VAL A 1 104 ? 29.813 135.685 55.708 1.00 19.02 104 VAL A N 1
ATOM 827 C CA . VAL A 1 104 ? 31.048 136.274 55.198 1.00 18.89 104 VAL A CA 1
ATOM 828 C C . VAL A 1 104 ? 31.272 135.784 53.740 1.00 19.72 104 VAL A C 1
ATOM 829 O O . VAL A 1 104 ? 31.164 134.573 53.492 1.00 20.38 104 VAL A O 1
ATOM 833 N N . PRO A 1 105 ? 31.670 136.647 52.794 1.00 19.88 105 PRO A N 1
ATOM 834 C CA . PRO A 1 105 ? 31.914 138.095 53.010 1.00 20.97 105 PRO A CA 1
ATOM 835 C C . PRO A 1 105 ? 30.681 138.971 52.926 1.00 21.42 105 PRO A C 1
ATOM 836 O O . PRO A 1 105 ? 29.689 138.676 52.250 1.00 22.29 105 PRO A O 1
ATOM 840 N N . PHE A 1 106 ? 30.778 140.117 53.594 1.00 21.95 106 PHE A N 1
ATOM 841 C CA . PHE A 1 106 ? 29.748 141.112 53.586 1.00 21.35 106 PHE A CA 1
ATOM 842 C C . PHE A 1 106 ? 30.362 142.512 53.693 1.00 21.70 106 PHE A C 1
ATOM 843 O O . PHE A 1 106 ? 31.500 142.686 54.140 1.00 20.85 106 PHE A O 1
ATOM 851 N N . ILE A 1 107 ? 29.556 143.524 53.339 1.00 22.40 107 ILE A N 1
ATOM 852 C CA . ILE A 1 107 ? 30.060 144.897 53.316 1.00 22.40 107 ILE A CA 1
ATOM 853 C C . ILE A 1 107 ? 28.947 145.827 53.727 1.00 23.28 107 ILE A C 1
ATOM 854 O O . ILE A 1 107 ? 27.797 145.584 53.400 1.00 23.24 107 ILE A O 1
ATOM 859 N N . ASN A 1 108 ? 29.300 146.952 54.408 1.00 23.02 108 ASN A N 1
ATOM 860 C CA . ASN A 1 108 ? 28.363 148.021 54.779 1.00 23.77 108 ASN A CA 1
ATOM 861 C C . ASN A 1 108 ? 27.205 147.605 55.673 1.00 24.48 108 ASN A C 1
ATOM 862 O O . ASN A 1 108 ? 26.078 148.109 55.534 1.00 23.76 108 ASN A O 1
ATOM 867 N N . LYS A 1 109 ? 27.449 146.620 56.549 1.00 22.77 109 LYS A N 1
ATOM 868 C CA . LYS A 1 109 ? 26.443 146.201 57.504 1.00 23.32 109 LYS A CA 1
ATOM 869 C C . LYS A 1 109 ? 26.475 147.099 58.712 1.00 22.76 109 LYS A C 1
ATOM 870 O O . LYS A 1 109 ? 27.396 147.088 59.430 1.00 21.48 109 LYS A O 1
ATOM 876 N N . SER A 1 110 ? 25.383 147.825 58.927 1.00 23.70 110 SER A N 1
ATOM 877 C CA . SER A 1 110 ? 25.293 148.823 59.974 1.00 22.85 110 SER A CA 1
ATOM 878 C C . SER A 1 110 ? 24.893 148.266 61.280 1.00 22.19 110 SER A C 1
ATOM 879 O O . SER A 1 110 ? 23.991 147.511 61.355 1.00 21.66 110 SER A O 1
ATOM 882 N N . ASN A 1 111 ? 25.548 148.693 62.348 1.00 21.46 111 ASN A N 1
ATOM 883 C CA . ASN A 1 111 ? 25.032 148.411 63.684 1.00 21.32 111 ASN A CA 1
ATOM 884 C C . ASN A 1 111 ? 23.819 149.166 64.113 1.00 22.25 111 ASN A C 1
ATOM 885 O O . ASN A 1 111 ? 23.321 148.909 65.201 1.00 23.33 111 ASN A O 1
ATOM 890 N N . SER A 1 112 ? 23.322 150.106 63.289 1.00 24.09 112 SER A N 1
ATOM 891 C CA . SER A 1 112 ? 22.204 150.980 63.686 1.00 26.88 112 SER A CA 1
ATOM 892 C C . SER A 1 112 ? 22.319 151.620 65.023 1.00 26.67 112 SER A C 1
ATOM 893 O O . SER A 1 112 ? 21.295 151.799 65.678 1.00 28.23 112 SER A O 1
ATOM 896 N N . GLN A 1 113 ? 23.558 151.985 65.449 1.00 27.60 113 GLN A N 1
ATOM 897 C CA . GLN A 1 113 ? 23.780 152.625 66.731 1.00 27.77 113 GLN A CA 1
ATOM 898 C C . GLN A 1 113 ? 24.588 153.926 66.451 1.00 27.90 113 GLN A C 1
ATOM 899 O O . GLN A 1 113 ? 25.820 153.911 66.508 1.00 24.64 113 GLN A O 1
ATOM 905 N N . PRO A 1 114 ? 23.916 154.940 66.002 1.00 27.98 114 PRO A N 1
ATOM 906 C CA . PRO A 1 114 ? 24.675 156.206 65.773 1.00 29.68 114 PRO A CA 1
ATOM 907 C C . PRO A 1 114 ? 25.569 156.617 66.940 1.00 28.24 114 PRO A C 1
ATOM 908 O O . PRO A 1 114 ? 25.132 156.603 68.073 1.00 28.48 114 PRO A O 1
ATOM 912 N N . GLY A 1 115 ? 26.820 156.974 66.647 1.00 27.08 115 GLY A N 1
ATOM 913 C CA . GLY A 1 115 ? 27.728 157.367 67.669 1.00 25.76 115 GLY A CA 1
ATOM 914 C C . GLY A 1 115 ? 28.762 158.383 67.198 1.00 25.99 115 GLY A C 1
ATOM 915 O O . GLY A 1 115 ? 28.786 158.788 66.048 1.00 26.04 115 GLY A O 1
ATOM 916 N N . ARG A 1 116 ? 29.606 158.789 68.128 1.00 26.64 116 ARG A N 1
ATOM 917 C CA . ARG A 1 116 ? 30.654 159.738 67.833 1.00 27.20 116 ARG A CA 1
ATOM 918 C C . ARG A 1 116 ? 32.014 159.231 68.402 1.00 27.35 116 ARG A C 1
ATOM 919 O O . ARG A 1 116 ? 32.737 159.975 69.149 1.00 26.45 116 ARG A O 1
ATOM 927 N N . GLU A 1 117 ? 32.324 157.982 68.072 1.00 27.35 117 GLU A N 1
ATOM 928 C CA . GLU A 1 117 ? 33.606 157.340 68.444 1.00 27.90 117 GLU A CA 1
ATOM 929 C C . GLU A 1 117 ? 34.715 157.867 67.560 1.00 28.39 117 GLU A C 1
ATOM 930 O O . GLU A 1 117 ? 35.184 157.208 66.619 1.00 28.81 117 GLU A O 1
ATOM 936 N N . CYS A 1 118 ? 35.092 159.095 67.868 1.00 28.31 118 CYS A N 1
ATOM 937 C CA . CYS A 1 118 ? 35.894 159.971 66.991 1.00 29.00 118 CYS A CA 1
ATOM 938 C C . CYS A 1 118 ? 37.099 160.580 67.623 1.00 30.44 118 CYS A C 1
ATOM 939 O O . CYS A 1 118 ? 37.922 161.236 66.927 1.00 30.49 118 CYS A O 1
ATOM 942 N N . ASP A 1 119 ? 37.189 160.494 68.944 1.00 30.42 119 ASP A N 1
ATOM 943 C CA . ASP A 1 119 ? 38.253 161.220 69.607 1.00 32.40 119 ASP A CA 1
ATOM 944 C C . ASP A 1 119 ? 39.276 160.211 70.162 1.00 32.28 119 ASP A C 1
ATOM 945 O O . ASP A 1 119 ? 40.192 159.835 69.435 1.00 33.10 119 ASP A O 1
ATOM 950 N N . GLN A 1 120 ? 39.123 159.821 71.420 1.00 32.95 120 GLN A N 1
ATOM 951 C CA . GLN A 1 120 ? 40.004 158.797 72.054 1.00 34.38 120 GLN A CA 1
ATOM 952 C C . GLN A 1 120 ? 39.306 157.442 71.878 1.00 31.64 120 GLN A C 1
ATOM 953 O O . GLN A 1 120 ? 38.094 157.413 71.796 1.00 30.01 120 GLN A O 1
ATOM 959 N N . PRO A 1 121 ? 40.079 156.338 71.851 1.00 30.42 121 PRO A N 1
ATOM 960 C CA . PRO A 1 121 ? 39.430 155.044 71.684 1.00 29.90 121 PRO A CA 1
ATOM 961 C C . PRO A 1 121 ? 38.413 154.790 72.812 1.00 29.35 121 PRO A C 1
ATOM 962 O O . PRO A 1 121 ? 38.634 155.242 73.930 1.00 31.70 121 PRO A O 1
ATOM 966 N N . THR A 1 122 ? 37.311 154.145 72.492 1.00 29.25 122 THR A N 1
ATOM 967 C CA . THR A 1 122 ? 36.273 153.809 73.454 1.00 28.82 122 THR A CA 1
ATOM 968 C C . THR A 1 122 ? 36.321 152.280 73.621 1.00 29.41 122 THR A C 1
ATOM 969 O O . THR A 1 122 ? 36.678 151.593 72.690 1.00 24.51 122 THR A O 1
ATOM 973 N N . PHE A 1 123 ? 35.974 151.841 74.809 1.00 32.54 123 PHE A N 1
ATOM 974 C CA . PHE A 1 123 ? 36.007 150.416 75.214 1.00 32.64 123 PHE A CA 1
ATOM 975 C C . PHE A 1 123 ? 34.751 149.678 74.854 1.00 31.81 123 PHE A C 1
ATOM 976 O O . PHE A 1 123 ? 33.715 150.260 74.611 1.00 30.53 123 PHE A O 1
ATOM 984 N N . GLY A 1 124 ? 34.805 148.337 74.894 1.00 28.18 124 GLY A N 1
ATOM 985 C CA . GLY A 1 124 ? 33.557 147.614 74.719 1.00 28.46 124 GLY A CA 1
ATOM 986 C C . GLY A 1 124 ? 33.217 147.208 73.282 1.00 26.05 124 GLY A C 1
ATOM 987 O O . GLY A 1 124 ? 32.106 146.819 73.048 1.00 26.62 124 GLY A O 1
ATOM 988 N N . TRP A 1 125 ? 34.138 147.374 72.325 1.00 22.44 125 TRP A N 1
ATOM 989 C CA . TRP A 1 1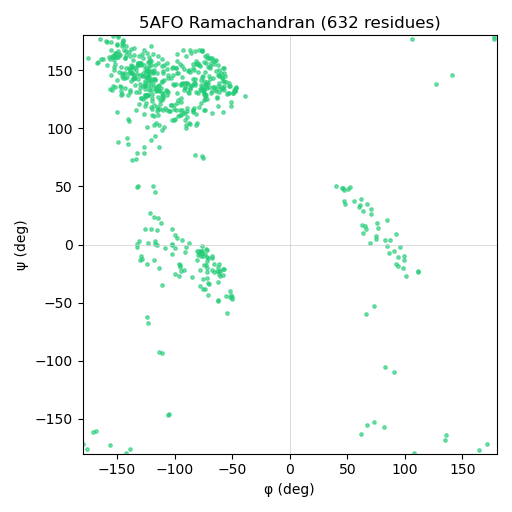25 ? 33.866 146.908 70.968 1.00 21.77 125 TRP A CA 1
ATOM 990 C C . TRP A 1 125 ? 33.914 145.394 71.004 1.00 21.00 125 TRP A C 1
ATOM 991 O O . TRP A 1 125 ? 34.791 144.834 71.658 1.00 20.18 125 TRP A O 1
ATOM 1002 N N . THR A 1 126 ? 33.007 144.727 70.301 1.00 20.64 126 THR A N 1
ATOM 1003 C CA . THR A 1 126 ? 32.969 143.256 70.292 1.00 20.37 126 THR A CA 1
ATOM 1004 C C . THR A 1 126 ? 32.851 142.603 68.938 1.00 19.62 126 THR A C 1
ATOM 1005 O O . THR A 1 126 ? 32.774 141.379 68.885 1.00 20.98 126 THR A O 1
ATOM 1009 N N . THR A 1 127 ? 32.801 143.374 67.847 1.00 19.24 127 THR A N 1
ATOM 1010 C CA . THR A 1 127 ? 32.562 142.758 66.589 1.00 18.54 127 THR A CA 1
ATOM 1011 C C . THR A 1 127 ? 33.692 141.800 66.218 1.00 17.62 127 THR A C 1
ATOM 1012 O O . THR A 1 127 ? 34.850 142.192 66.176 1.00 18.64 127 THR A O 1
ATOM 1016 N N . GLY A 1 128 ? 33.292 140.545 65.912 1.00 16.66 128 GLY A N 1
ATOM 1017 C CA . GLY A 1 128 ? 34.207 139.420 65.780 1.00 16.73 128 GLY A CA 1
ATOM 1018 C C . GLY A 1 128 ? 34.026 138.397 66.893 1.00 16.14 128 GLY A C 1
ATOM 1019 O O . GLY A 1 128 ? 34.452 137.212 66.726 1.00 16.36 128 GLY A O 1
ATOM 1020 N N . SER A 1 129 ? 33.464 138.795 68.041 1.00 16.58 129 SER A N 1
ATOM 1021 C CA . SER A 1 129 ? 33.415 137.969 69.171 1.00 16.56 129 SER A CA 1
ATOM 1022 C C . SER A 1 129 ? 32.383 136.801 69.047 1.00 16.21 129 SER A C 1
ATOM 1023 O O . SER A 1 129 ? 32.385 135.938 69.880 1.00 15.86 129 SER A O 1
ATOM 1026 N N . LYS A 1 130 ? 31.465 136.928 68.108 1.00 16.62 130 LYS A N 1
ATOM 1027 C CA . LYS A 1 130 ? 30.433 135.944 67.968 1.00 18.63 130 LYS A CA 1
ATOM 1028 C C . LYS A 1 130 ? 30.273 135.596 66.511 1.00 16.93 130 LYS A C 1
ATOM 1029 O O . LYS A 1 130 ? 30.319 136.479 65.593 1.00 18.13 130 LYS A O 1
ATOM 1035 N N . GLY A 1 131 ? 30.117 134.307 66.222 1.00 17.25 131 GLY A N 1
ATOM 1036 C CA . GLY A 1 131 ? 29.987 133.884 64.828 1.00 16.20 131 GLY A CA 1
ATOM 1037 C C . GLY A 1 131 ? 29.733 132.367 64.797 1.00 16.11 131 GLY A C 1
ATOM 1038 O O . GLY A 1 131 ? 29.642 131.736 65.821 1.00 15.65 131 GLY A O 1
ATOM 1039 N N . GLN A 1 132 ? 29.677 131.800 63.581 1.00 16.56 132 GLN A N 1
ATOM 1040 C CA . GLN A 1 132 ? 29.347 130.392 63.369 1.00 18.23 132 GLN A CA 1
ATOM 1041 C C . GLN A 1 132 ? 30.110 129.884 62.223 1.00 16.73 132 GLN A C 1
ATOM 1042 O O . GLN A 1 132 ? 30.376 130.627 61.273 1.00 16.32 132 GLN A O 1
ATOM 1048 N N . LEU A 1 133 ? 30.523 128.621 62.267 1.00 15.87 133 LEU A N 1
ATOM 1049 C CA . LEU A 1 133 ? 31.352 128.079 61.230 1.00 16.32 133 LEU A CA 1
ATOM 1050 C C . LEU A 1 133 ? 30.627 126.866 60.624 1.00 16.57 133 LEU A C 1
ATOM 1051 O O . LEU A 1 133 ? 29.897 126.124 61.330 1.00 16.08 133 LEU A O 1
ATOM 1056 N N . SER A 1 134 ? 30.857 126.631 59.334 1.00 16.11 134 SER A N 1
ATOM 1057 C CA . SER A 1 134 ? 30.393 125.439 58.591 1.00 16.10 134 SER A CA 1
ATOM 1058 C C . SER A 1 134 ? 31.628 124.753 57.999 1.00 17.30 134 SER A C 1
ATOM 1059 O O . SER A 1 134 ? 32.630 125.441 57.664 1.00 16.61 134 SER A O 1
ATOM 1062 N N . LEU A 1 135 ? 31.615 123.418 57.981 1.00 16.80 135 LEU A N 1
ATOM 1063 C CA . LEU A 1 135 ? 32.760 122.645 57.463 1.00 17.43 135 LEU A CA 1
ATOM 1064 C C . LEU A 1 135 ? 32.390 121.842 56.255 1.00 17.83 135 LEU A C 1
ATOM 1065 O O . LEU A 1 135 ? 31.312 121.208 56.276 1.00 17.70 135 LEU A O 1
ATOM 1070 N N . TYR A 1 136 ? 33.278 121.751 55.263 1.00 17.50 136 TYR A N 1
ATOM 1071 C CA . TYR A 1 136 ? 33.020 121.037 54.056 1.00 18.79 136 TYR A CA 1
ATOM 1072 C C . TYR A 1 136 ? 34.228 120.123 53.695 1.00 19.44 136 TYR A C 1
ATOM 1073 O O . TYR A 1 136 ? 35.352 120.611 53.628 1.00 19.22 136 TYR A O 1
ATOM 1082 N N . ILE A 1 137 ? 33.973 118.866 53.384 1.00 19.76 137 ILE A N 1
ATOM 1083 C CA . ILE A 1 137 ? 35.022 117.922 52.967 1.00 20.35 137 ILE A CA 1
ATOM 1084 C C . ILE A 1 137 ? 35.209 118.076 51.449 1.00 21.45 137 ILE A C 1
ATOM 1085 O O . ILE A 1 137 ? 34.358 117.700 50.639 1.00 23.98 137 ILE A O 1
ATOM 1090 N N . ALA A 1 138 ? 36.268 118.748 51.045 1.00 21.33 138 ALA A N 1
ATOM 1091 C CA . ALA A 1 138 ? 36.601 118.846 49.641 1.00 22.71 138 ALA A CA 1
ATOM 1092 C C . ALA A 1 138 ? 37.205 117.571 49.040 1.00 23.43 138 ALA A C 1
ATOM 1093 O O . ALA A 1 138 ? 36.994 117.254 47.880 1.00 24.65 138 ALA A O 1
ATOM 1095 N N . LYS A 1 139 ? 37.891 116.817 49.875 1.00 23.33 139 LYS A N 1
ATOM 1096 C CA . LYS A 1 139 ? 38.480 115.570 49.470 1.00 24.06 139 LYS A CA 1
ATOM 1097 C C . LYS A 1 139 ? 38.609 114.709 50.724 1.00 23.26 139 LYS A C 1
ATOM 1098 O O . LYS A 1 139 ? 39.136 115.154 51.739 1.00 20.68 139 LYS A O 1
ATOM 1104 N N . PRO A 1 140 ? 38.200 113.441 50.642 1.00 24.07 140 PRO A N 1
ATOM 1105 C CA . PRO A 1 140 ? 38.328 112.661 51.877 1.00 24.40 140 PRO A CA 1
ATOM 1106 C C . PRO A 1 140 ? 39.752 112.403 52.242 1.00 26.01 140 PRO A C 1
ATOM 1107 O O . PRO A 1 140 ? 40.579 112.275 51.350 1.00 27.05 140 PRO A O 1
ATOM 1111 N N . PHE A 1 141 ? 39.999 112.156 53.537 1.00 27.42 141 PHE A N 1
ATOM 1112 C CA . PHE A 1 141 ? 41.369 111.886 54.034 1.00 29.92 141 PHE A CA 1
ATOM 1113 C C . PHE A 1 141 ? 41.298 110.679 54.986 1.00 30.92 141 PHE A C 1
ATOM 1114 O O . PHE A 1 141 ? 40.225 110.337 55.466 1.00 28.09 141 PHE A O 1
ATOM 1122 N N . VAL A 1 142 ? 42.439 110.055 55.281 1.00 34.01 142 VAL A N 1
ATOM 1123 C CA . VAL A 1 142 ? 42.466 108.930 56.205 1.00 37.23 142 VAL A CA 1
ATOM 1124 C C . VAL A 1 142 ? 42.987 109.503 57.543 1.00 37.42 142 VAL A C 1
ATOM 1125 O O . VAL A 1 142 ? 43.802 110.412 57.584 1.00 34.66 142 VAL A O 1
ATOM 1129 N N . GLY A 1 143 ? 42.472 108.965 58.646 1.00 37.40 143 GLY A N 1
ATOM 1130 C CA . GLY A 1 143 ? 42.965 109.343 59.953 1.00 35.88 143 GLY A CA 1
ATOM 1131 C C . GLY A 1 143 ? 42.360 110.638 60.499 1.00 35.16 143 GLY A C 1
ATOM 1132 O O . GLY A 1 143 ? 41.192 110.666 61.025 1.00 30.70 143 GLY A O 1
ATOM 1133 N N . GLU A 1 144 ? 43.199 111.672 60.440 1.00 33.74 144 GLU A N 1
ATOM 1134 C CA . GLU A 1 144 ? 42.842 112.929 61.085 1.00 33.90 144 GLU A CA 1
ATOM 1135 C C . GLU A 1 144 ? 43.537 114.035 60.365 1.00 32.15 144 GLU A C 1
ATOM 1136 O O . GLU A 1 144 ? 44.678 113.843 59.809 1.00 32.42 144 GLU A O 1
ATOM 1142 N N . GLN A 1 145 ? 42.878 115.174 60.398 1.00 30.78 145 GLN A N 1
ATOM 1143 C CA . GLN A 1 145 ? 43.432 116.363 59.875 1.00 29.66 145 GLN A CA 1
ATOM 1144 C C . GLN A 1 145 ? 43.401 117.448 60.937 1.00 27.35 145 GLN A C 1
ATOM 1145 O O . GLN A 1 145 ? 42.372 117.690 61.518 1.00 24.82 145 GLN A O 1
ATOM 1151 N N . ASN A 1 146 ? 44.545 118.089 61.168 1.00 24.94 146 ASN A N 1
ATOM 1152 C CA . ASN A 1 146 ? 44.671 119.134 62.183 1.00 25.16 146 ASN A CA 1
ATOM 1153 C C . ASN A 1 146 ? 44.763 120.445 61.452 1.00 24.03 146 ASN A C 1
ATOM 1154 O O . ASN A 1 146 ? 45.550 120.591 60.486 1.00 25.79 146 ASN A O 1
ATOM 1159 N N . ILE A 1 147 ? 43.922 121.382 61.854 1.00 22.01 147 ILE A N 1
ATOM 1160 C CA . ILE A 1 147 ? 43.927 122.690 61.295 1.00 21.69 147 ILE A CA 1
ATOM 1161 C C . ILE A 1 147 ? 44.762 123.529 62.257 1.00 19.97 147 ILE A C 1
ATOM 1162 O O . ILE A 1 147 ? 44.383 123.700 63.403 1.00 17.95 147 ILE A O 1
ATOM 1167 N N . PRO A 1 148 ? 45.938 123.936 61.810 1.00 19.98 148 PRO A N 1
ATOM 1168 C CA . PRO A 1 148 ? 46.771 124.739 62.746 1.00 19.67 148 PRO A CA 1
ATOM 1169 C C . PRO A 1 148 ? 46.167 126.170 62.794 1.00 19.34 148 PRO A C 1
ATOM 1170 O O . PRO A 1 148 ? 45.394 126.535 61.942 1.00 17.24 148 PRO A O 1
ATOM 1174 N N . GLN A 1 149 ? 46.592 126.952 63.760 1.00 19.54 149 GLN A N 1
ATOM 1175 C CA . GLN A 1 149 ? 46.107 128.318 63.944 1.00 19.48 149 GLN A CA 1
ATOM 1176 C C . GLN A 1 149 ? 46.189 129.123 62.684 1.00 18.57 149 GLN A C 1
ATOM 1177 O O . GLN A 1 149 ? 47.277 129.314 62.151 1.00 18.36 149 GLN A O 1
ATOM 1183 N N . THR A 1 150 ? 45.051 129.614 62.175 1.00 18.48 150 THR A N 1
ATOM 1184 C CA . THR A 1 150 ? 45.040 130.253 60.884 1.00 18.79 150 THR A CA 1
ATOM 1185 C C . THR A 1 150 ? 44.039 131.408 60.988 1.00 17.34 150 THR A C 1
ATOM 1186 O O . THR A 1 150 ? 42.958 131.179 61.527 1.00 16.19 150 THR A O 1
ATOM 1190 N N . ILE A 1 151 ? 44.379 132.597 60.503 1.00 17.70 151 ILE A N 1
ATOM 1191 C CA . ILE A 1 151 ? 43.384 133.668 60.438 1.00 18.02 151 ILE A CA 1
ATOM 1192 C C . ILE A 1 151 ? 42.426 133.340 59.341 1.00 17.54 151 ILE A C 1
ATOM 1193 O O . ILE A 1 151 ? 42.861 133.106 58.217 1.00 20.11 151 ILE A O 1
ATOM 1198 N N . ILE A 1 152 ? 41.127 133.355 59.612 1.00 17.75 152 ILE A N 1
ATOM 1199 C CA . ILE A 1 152 ? 40.169 133.023 58.627 1.00 18.44 152 ILE A CA 1
ATOM 1200 C C . ILE A 1 152 ? 39.276 134.139 58.145 1.00 19.15 152 ILE A C 1
ATOM 1201 O O . ILE A 1 152 ? 38.708 134.046 57.042 1.00 19.50 152 ILE A O 1
ATOM 1206 N N A VAL A 1 153 ? 39.098 135.183 58.970 0.50 18.29 153 VAL A N 1
ATOM 1207 N N B VAL A 1 153 ? 39.168 135.203 58.946 0.50 17.76 153 VAL A N 1
ATOM 1208 C CA A VAL A 1 153 ? 38.265 136.360 58.538 0.50 18.68 153 VAL A CA 1
ATOM 1209 C CA B VAL A 1 153 ? 38.280 136.330 58.571 0.50 17.87 153 VAL A CA 1
ATOM 1210 C C A VAL A 1 153 ? 38.829 137.610 59.176 0.50 18.38 153 VAL A C 1
ATOM 1211 C C B VAL A 1 153 ? 38.917 137.602 59.136 0.50 17.87 153 VAL A C 1
ATOM 1212 O O A VAL A 1 153 ? 39.239 137.573 60.346 0.50 18.45 153 VAL A O 1
ATOM 1213 O O B VAL A 1 153 ? 39.542 137.563 60.179 0.50 18.17 153 VAL A O 1
ATOM 1220 N N . SER A 1 154 ? 38.769 138.701 58.417 1.00 18.72 154 SER A N 1
ATOM 1221 C CA . SER A 1 154 ? 39.112 140.059 58.857 1.00 19.24 154 SER A CA 1
ATOM 1222 C C . SER A 1 154 ? 37.805 140.885 58.878 1.00 18.28 154 SER A C 1
ATOM 1223 O O . SER A 1 154 ? 36.995 140.791 57.980 1.00 19.24 154 SER A O 1
ATOM 1226 N N . VAL A 1 155 ? 37.619 141.624 59.928 1.00 17.88 155 VAL A N 1
ATOM 1227 C CA . VAL A 1 155 ? 36.498 142.531 60.164 1.00 19.01 155 VAL A CA 1
ATOM 1228 C C . VAL A 1 155 ? 37.069 143.959 60.099 1.00 18.32 155 VAL A C 1
ATOM 1229 O O . VAL A 1 155 ? 38.018 144.326 60.894 1.00 18.74 155 VAL A O 1
ATOM 1233 N N . PHE A 1 156 ? 36.413 144.784 59.252 1.00 20.16 156 PHE A N 1
ATOM 1234 C CA . PHE A 1 156 ? 36.745 146.152 59.105 1.00 19.53 156 PHE A CA 1
ATOM 1235 C C . PHE A 1 156 ? 35.525 147.029 59.511 1.00 20.74 156 PHE A C 1
ATOM 1236 O O . PHE A 1 156 ? 34.323 146.659 59.316 1.00 20.44 156 PHE A O 1
ATOM 1244 N N . GLY A 1 157 ? 35.785 148.201 60.054 1.00 20.71 157 GLY A N 1
ATOM 1245 C CA . GLY A 1 157 ? 34.666 149.082 60.440 1.00 20.97 157 GLY A CA 1
ATOM 1246 C C . GLY A 1 157 ? 34.898 150.460 59.847 1.00 21.53 157 GLY A C 1
ATOM 1247 O O . GLY A 1 157 ? 36.034 150.806 59.546 1.00 23.00 157 GLY A O 1
ATOM 1248 N N . THR A 1 158 ? 33.789 151.176 59.638 1.00 21.89 158 THR A N 1
ATOM 1249 C CA . THR A 1 158 ? 33.841 152.528 59.124 1.00 23.13 158 THR A CA 1
ATOM 1250 C C . THR A 1 158 ? 32.587 153.322 59.493 1.00 23.80 158 THR A C 1
ATOM 1251 O O . THR A 1 158 ? 31.519 152.765 59.856 1.00 23.38 158 THR A O 1
ATOM 1255 N N . LYS A 1 159 ? 32.708 154.636 59.406 1.00 24.73 159 LYS A N 1
ATOM 1256 C CA . LYS A 1 159 ? 31.588 155.527 59.551 1.00 25.23 159 LYS A CA 1
ATOM 1257 C C . LYS A 1 159 ? 31.111 156.037 58.204 1.00 25.96 159 LYS A C 1
ATOM 1258 O O . LYS A 1 159 ? 30.173 156.848 58.123 1.00 27.05 159 LYS A O 1
ATOM 1264 N N . LYS A 1 160 ? 31.777 155.598 57.151 1.00 26.00 160 LYS A N 1
ATOM 1265 C CA . LYS A 1 160 ? 31.422 156.008 55.814 1.00 27.47 160 LYS A CA 1
ATOM 1266 C C . LYS A 1 160 ? 31.350 154.844 54.834 1.00 27.87 160 LYS A C 1
ATOM 1267 O O . LYS A 1 160 ? 32.346 154.175 54.521 1.00 26.77 160 LYS A O 1
ATOM 1273 N N . GLU A 1 161 ? 30.137 154.648 54.350 1.00 29.67 161 GLU A N 1
ATOM 1274 C CA . GLU A 1 161 ? 29.857 153.639 53.386 1.00 32.89 161 GLU A CA 1
ATOM 1275 C C . GLU A 1 161 ? 30.976 153.513 52.339 1.00 33.37 161 GLU A C 1
ATOM 1276 O O . GLU A 1 161 ? 31.373 154.510 51.702 1.00 33.51 161 GLU A O 1
ATOM 1282 N N . ASN A 1 162 ? 31.446 152.288 52.163 1.00 33.64 162 ASN A N 1
ATOM 1283 C CA . ASN A 1 162 ? 32.403 151.896 51.139 1.00 34.67 162 ASN A CA 1
ATOM 1284 C C . ASN A 1 162 ? 33.793 152.497 51.307 1.00 33.98 162 ASN A C 1
ATOM 1285 O O . ASN A 1 162 ? 34.556 152.485 50.361 1.00 36.10 162 ASN A O 1
ATOM 1290 N N . VAL A 1 163 ? 34.083 153.076 52.454 1.00 31.50 163 VAL A N 1
ATOM 1291 C CA . VAL A 1 163 ? 35.399 153.598 52.719 1.00 31.59 163 VAL A CA 1
ATOM 1292 C C . VAL A 1 163 ? 35.966 152.841 53.890 1.00 29.39 163 VAL A C 1
ATOM 1293 O O . VAL A 1 163 ? 35.633 153.095 55.029 1.00 29.22 163 VAL A O 1
ATOM 1297 N N . TYR A 1 164 ? 36.859 151.913 53.578 1.00 28.39 164 TYR A N 1
ATOM 1298 C CA . TYR A 1 164 ? 37.482 151.095 54.569 1.00 27.69 164 TYR A CA 1
ATOM 1299 C C . TYR A 1 164 ? 39.009 151.138 54.540 1.00 28.01 164 TYR A C 1
ATOM 1300 O O . TYR A 1 164 ? 39.597 151.461 53.491 1.00 30.88 164 TYR A O 1
ATOM 1309 N N . SER A 1 165 ? 39.617 150.987 55.696 1.00 26.86 165 SER A N 1
ATOM 1310 C CA . SER A 1 165 ? 41.075 150.881 55.834 1.00 27.68 165 SER A CA 1
ATOM 1311 C C . SER A 1 165 ? 41.517 149.486 55.307 1.00 28.48 165 SER A C 1
ATOM 1312 O O . SER A 1 165 ? 40.742 148.547 55.332 1.00 27.56 165 SER A O 1
ATOM 1315 N N . SER A 1 166 ? 42.780 149.384 54.904 1.00 29.87 166 SER A N 1
ATOM 1316 C CA . SER A 1 166 ? 43.350 148.113 54.553 1.00 31.26 166 SER A CA 1
ATOM 1317 C C . SER A 1 166 ? 43.701 147.292 55.847 1.00 29.54 166 SER A C 1
ATOM 1318 O O . SER A 1 166 ? 43.973 146.120 55.749 1.00 30.34 166 SER A O 1
ATOM 1321 N N . VAL A 1 167 ? 43.545 147.871 57.022 1.00 26.72 167 VAL A N 1
ATOM 1322 C CA . VAL A 1 167 ? 43.847 147.204 58.272 1.00 26.04 167 VAL A CA 1
ATOM 1323 C C . VAL A 1 167 ? 42.535 146.966 59.052 1.00 24.95 167 VAL A C 1
ATOM 1324 O O . VAL A 1 167 ? 41.777 147.948 59.390 1.00 23.60 167 VAL A O 1
ATOM 1328 N N . PRO A 1 168 ? 42.244 145.693 59.338 1.00 23.31 168 PRO A N 1
ATOM 1329 C CA . PRO A 1 168 ? 41.035 145.380 60.038 1.00 21.87 168 PRO A CA 1
ATOM 1330 C C . PRO A 1 168 ? 41.041 145.844 61.482 1.00 20.93 168 PRO A C 1
ATOM 1331 O O . PRO A 1 168 ? 42.093 146.077 62.093 1.00 20.53 168 PRO A O 1
ATOM 1335 N N . ILE A 1 169 ? 39.859 145.946 62.047 1.00 20.30 169 ILE A N 1
ATOM 1336 C CA . ILE A 1 169 ? 39.728 146.164 63.497 1.00 20.18 169 ILE A CA 1
ATOM 1337 C C . ILE A 1 169 ? 39.779 144.886 64.299 1.00 19.14 169 ILE A C 1
ATOM 1338 O O . ILE A 1 169 ? 40.209 144.912 65.446 1.00 17.75 169 ILE A O 1
ATOM 1343 N N . SER A 1 170 ? 39.364 143.768 63.700 1.00 18.88 170 SER A N 1
ATOM 1344 C CA . SER A 1 170 ? 39.503 142.463 64.374 1.00 18.36 170 SER A CA 1
ATOM 1345 C C . SER A 1 170 ? 39.683 141.342 63.359 1.00 18.12 170 SER A C 1
ATOM 1346 O O . SER A 1 170 ? 39.433 141.526 62.115 1.00 17.80 170 SER A O 1
ATOM 1349 N N . GLN A 1 171 ? 40.191 140.217 63.868 1.00 18.02 171 GLN A N 1
ATOM 1350 C CA . GLN A 1 171 ? 40.291 139.029 63.058 1.00 17.96 171 GLN A CA 1
ATOM 1351 C C . GLN A 1 171 ? 39.997 137.805 63.889 1.00 18.10 171 GLN A C 1
ATOM 1352 O O . GLN A 1 171 ? 40.080 137.844 65.106 1.00 18.12 171 GLN A O 1
ATOM 1358 N N . VAL A 1 172 ? 39.662 136.710 63.209 1.00 18.62 172 VAL A N 1
ATOM 1359 C CA . VAL A 1 172 ? 39.296 135.469 63.832 1.00 18.80 172 VAL A CA 1
ATOM 1360 C C . VAL A 1 172 ? 40.328 134.413 63.477 1.00 17.53 172 VAL A C 1
ATOM 1361 O O . VAL A 1 172 ? 40.615 134.185 62.319 1.00 18.77 172 VAL A O 1
ATOM 1365 N N . LEU A 1 173 ? 40.990 133.912 64.527 1.00 17.94 173 LEU A N 1
ATOM 1366 C CA . LEU A 1 173 ? 42.025 132.867 64.465 1.00 17.30 173 LEU A CA 1
ATOM 1367 C C . LEU A 1 173 ? 41.341 131.533 64.778 1.00 16.74 173 LEU A C 1
ATOM 1368 O O . LEU A 1 173 ? 40.660 131.433 65.771 1.00 16.47 173 LEU A O 1
ATOM 1373 N N . LEU A 1 174 ? 41.469 130.561 63.864 1.00 15.68 174 LEU A N 1
ATOM 1374 C CA . LEU A 1 174 ? 40.876 129.225 64.030 1.00 15.62 174 LEU A CA 1
ATOM 1375 C C . LEU A 1 174 ? 41.950 128.129 64.101 1.00 15.65 174 LEU A C 1
ATOM 1376 O O . LEU A 1 174 ? 42.933 128.186 63.317 1.00 16.19 174 LEU A O 1
ATOM 1381 N N . SER A 1 175 ? 41.713 127.129 64.955 1.00 15.82 175 SER A N 1
ATOM 1382 C CA . SER A 1 175 ? 42.434 125.838 64.919 1.00 16.37 175 SER A CA 1
ATOM 1383 C C . SER A 1 175 ? 41.426 124.748 65.130 1.00 16.14 175 SER A C 1
ATOM 1384 O O . SER A 1 175 ? 40.256 125.003 65.508 1.00 15.61 175 SER A O 1
ATOM 1387 N N . GLY A 1 176 ? 41.838 123.506 64.885 1.00 15.69 176 GLY A N 1
ATOM 1388 C CA . GLY A 1 176 ? 40.897 122.445 65.198 1.00 16.41 176 GLY A CA 1
ATOM 1389 C C . GLY A 1 176 ? 41.353 121.096 64.695 1.00 16.58 176 GLY A C 1
ATOM 1390 O O . GLY A 1 176 ? 42.442 120.968 64.186 1.00 17.32 176 GLY A O 1
ATOM 1391 N N . LYS A 1 177 ? 40.489 120.101 64.775 1.00 17.90 177 LYS A N 1
ATOM 1392 C CA . LYS A 1 177 ? 40.850 118.735 64.424 1.00 17.50 177 LYS A CA 1
ATOM 1393 C C . LYS A 1 177 ? 39.590 118.089 63.858 1.00 17.47 177 LYS A C 1
ATOM 1394 O O . LYS A 1 177 ? 38.523 118.311 64.400 1.00 16.36 177 LYS A O 1
ATOM 1400 N N . VAL A 1 178 ? 39.731 117.349 62.751 1.00 17.51 178 VAL A N 1
ATOM 1401 C CA . VAL A 1 178 ? 38.676 116.562 62.210 1.00 17.45 178 VAL A CA 1
ATOM 1402 C C . VAL A 1 178 ? 39.169 115.093 62.089 1.00 18.19 178 VAL A C 1
ATOM 1403 O O . VAL A 1 178 ? 40.282 114.875 61.541 1.00 18.02 178 VAL A O 1
ATOM 1407 N N . THR A 1 179 ? 38.386 114.157 62.620 1.00 18.34 179 THR A N 1
ATOM 1408 C CA . THR A 1 179 ? 38.767 112.751 62.568 1.00 18.66 179 THR A CA 1
ATOM 1409 C C . THR A 1 179 ? 37.647 111.986 61.860 1.00 18.79 179 THR A C 1
ATOM 1410 O O . THR A 1 179 ? 36.466 112.423 61.796 1.00 17.15 179 THR A O 1
ATOM 1414 N N . VAL A 1 180 ? 38.063 110.831 61.321 1.00 19.25 180 VAL A N 1
ATOM 1415 C CA . VAL A 1 180 ? 37.180 109.888 60.649 1.00 18.92 180 VAL A CA 1
ATOM 1416 C C . VAL A 1 180 ? 3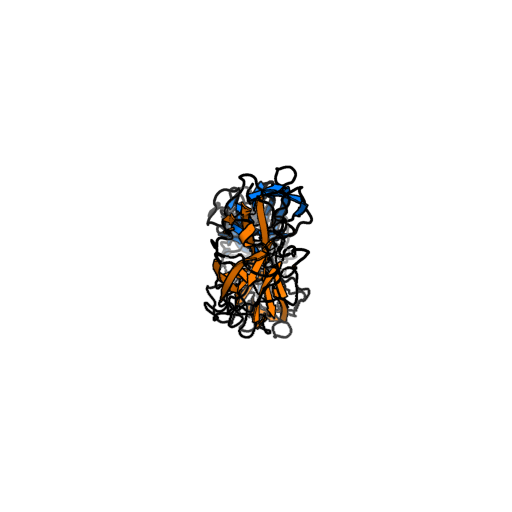7.373 108.542 61.270 1.00 19.69 180 VAL A C 1
ATOM 1417 O O . VAL A 1 180 ? 38.280 108.324 62.023 1.00 20.62 180 VAL A O 1
ATOM 1421 N N . THR A 1 181 ? 36.468 107.628 60.965 1.00 20.42 181 THR A N 1
ATOM 1422 C CA . THR A 1 181 ? 36.371 106.370 61.627 1.00 20.58 181 THR A CA 1
ATOM 1423 C C . THR A 1 181 ? 36.512 105.215 60.624 1.00 20.57 181 THR A C 1
ATOM 1424 O O . THR A 1 181 ? 35.927 105.237 59.595 1.00 18.56 181 THR A O 1
ATOM 1428 N N . GLN A 1 182 ? 37.344 104.232 60.965 1.00 20.63 182 GLN A N 1
ATOM 1429 C CA . GLN A 1 182 ? 37.550 103.019 60.165 1.00 20.33 182 GLN A CA 1
ATOM 1430 C C . GLN A 1 182 ? 36.268 102.225 60.260 1.00 20.48 182 GLN A C 1
ATOM 1431 O O . GLN A 1 182 ? 35.671 102.113 61.308 1.00 20.87 182 GLN A O 1
ATOM 1437 N N . GLY A 1 183 ? 35.876 101.598 59.168 1.00 20.52 183 GLY A N 1
ATOM 1438 C CA . GLY A 1 183 ? 34.708 100.719 59.244 1.00 20.71 183 GLY A CA 1
ATOM 1439 C C . GLY A 1 183 ? 34.671 99.766 58.045 1.00 20.82 183 GLY A C 1
ATOM 1440 O O . GLY A 1 183 ? 35.302 100.039 57.020 1.00 20.66 183 GLY A O 1
ATOM 1441 N N . CYS A 1 184 ? 33.919 98.646 58.212 1.00 21.71 184 CYS A N 1
ATOM 1442 C CA . CYS A 1 184 ? 33.677 97.653 57.141 1.00 21.27 184 CYS A CA 1
ATOM 1443 C C . CYS A 1 184 ? 32.235 97.172 57.308 1.00 21.41 184 CYS A C 1
ATOM 1444 O O . CYS A 1 184 ? 31.773 97.068 58.449 1.00 22.41 184 CYS A O 1
ATOM 1447 N N . GLU A 1 185 ? 31.547 96.915 56.206 1.00 20.00 185 GLU A N 1
ATOM 1448 C CA . GLU A 1 185 ? 30.200 96.363 56.253 1.00 21.50 185 GLU A CA 1
ATOM 1449 C C . GLU A 1 185 ? 30.182 95.245 55.221 1.00 19.56 185 GLU A C 1
ATOM 1450 O O . GLU A 1 185 ? 30.774 95.368 54.171 1.00 19.00 185 GLU A O 1
ATOM 1456 N N . LEU A 1 186 ? 29.483 94.193 55.538 1.00 20.56 186 LEU A N 1
ATOM 1457 C CA . LEU A 1 186 ? 29.230 93.109 54.600 1.00 20.33 186 LEU A CA 1
ATOM 1458 C C . LEU A 1 186 ? 28.483 93.616 53.354 1.00 21.74 186 LEU A C 1
ATOM 1459 O O . LEU A 1 186 ? 27.562 94.401 53.439 1.00 20.76 186 LEU A O 1
ATOM 1464 N N . ALA A 1 187 ? 28.939 93.216 52.182 1.00 21.44 187 ALA A N 1
ATOM 1465 C CA . ALA A 1 187 ? 28.254 93.593 50.950 1.00 23.49 187 ALA A CA 1
ATOM 1466 C C . ALA A 1 187 ? 26.783 93.259 50.974 1.00 23.48 187 ALA A C 1
ATOM 1467 O O . ALA A 1 187 ? 26.357 92.206 51.385 1.00 22.00 187 ALA A O 1
ATOM 1469 N N . ALA A 1 188 ? 25.982 94.156 50.471 1.00 23.02 188 ALA A N 1
ATOM 1470 C CA . ALA A 1 188 ? 24.539 93.917 50.376 1.00 24.17 188 ALA A CA 1
ATOM 1471 C C . ALA A 1 188 ? 24.222 92.654 49.561 1.00 24.88 188 ALA A C 1
ATOM 1472 O O . ALA A 1 188 ? 24.994 92.310 48.663 1.00 22.47 188 ALA A O 1
ATOM 1474 N N . GLY A 1 189 ? 23.082 92.047 49.885 1.00 22.87 189 GLY A N 1
ATOM 1475 C CA . GLY A 1 189 ? 22.564 90.886 49.134 1.00 23.77 189 GLY A CA 1
ATOM 1476 C C . GLY A 1 189 ? 23.324 89.628 49.456 1.00 23.17 189 GLY A C 1
ATOM 1477 O O . GLY A 1 189 ? 23.278 88.695 48.683 1.00 24.87 189 GLY A O 1
ATOM 1478 N N . THR A 1 190 ? 24.050 89.609 50.582 1.00 23.03 190 THR A N 1
ATOM 1479 C CA . THR A 1 190 ? 24.816 88.409 50.945 1.00 23.90 190 THR A CA 1
ATOM 1480 C C . THR A 1 190 ? 23.978 87.556 51.914 1.00 24.82 190 THR A C 1
ATOM 1481 O O . THR A 1 190 ? 23.672 88.034 52.988 1.00 25.55 190 THR A O 1
ATOM 1485 N N . SER A 1 191 ? 23.601 86.359 51.501 1.00 24.50 191 SER A N 1
ATOM 1486 C CA . SER A 1 191 ? 22.782 85.436 52.299 1.00 24.23 191 SER A CA 1
ATOM 1487 C C . SER A 1 191 ? 23.736 84.699 53.214 1.00 25.28 191 SER A C 1
ATOM 1488 O O . SER A 1 191 ? 24.866 84.469 52.833 1.00 26.24 191 SER A O 1
ATOM 1491 N N . LEU A 1 192 ? 23.300 84.241 54.384 1.00 27.47 192 LEU A N 1
ATOM 1492 C CA . LEU A 1 192 ? 24.275 83.717 55.362 1.00 29.00 192 LEU A CA 1
ATOM 1493 C C . LEU A 1 192 ? 23.898 82.290 55.812 1.00 28.28 192 LEU A C 1
ATOM 1494 O O . LEU A 1 192 ? 24.431 81.788 56.799 1.00 27.22 192 LEU A O 1
ATOM 1499 N N . ASP A 1 193 ? 22.962 81.656 55.092 1.00 28.16 193 ASP A N 1
ATOM 1500 C CA . ASP A 1 193 ? 22.709 80.249 55.318 1.00 30.59 193 ASP A CA 1
ATOM 1501 C C . ASP A 1 193 ? 23.829 79.373 54.798 1.00 28.93 193 ASP A C 1
ATOM 1502 O O . ASP A 1 193 ? 24.296 79.567 53.668 1.00 28.36 193 ASP A O 1
ATOM 1507 N N . ILE A 1 194 ? 24.234 78.395 55.631 1.00 27.47 194 ILE A N 1
ATOM 1508 C CA . ILE A 1 194 ? 25.140 77.360 55.267 1.00 26.38 194 ILE A CA 1
ATOM 1509 C C . ILE A 1 194 ? 24.465 76.061 55.544 1.00 27.30 194 ILE A C 1
ATOM 1510 O O . ILE A 1 194 ? 24.411 75.651 56.692 1.00 27.67 194 ILE A O 1
ATOM 1515 N N . ASP A 1 195 ? 23.938 75.423 54.493 1.00 26.89 195 ASP A N 1
ATOM 1516 C CA . ASP A 1 195 ? 23.167 74.214 54.682 1.00 28.36 195 ASP A CA 1
ATOM 1517 C C . ASP A 1 195 ? 24.055 73.059 54.391 1.00 27.94 195 ASP A C 1
ATOM 1518 O O . ASP A 1 195 ? 24.372 72.832 53.235 1.00 26.86 195 ASP A O 1
ATOM 1523 N N . PHE A 1 196 ? 24.461 72.316 55.421 1.00 28.24 196 PHE A N 1
ATOM 1524 C CA . PHE A 1 196 ? 25.285 71.095 55.202 1.00 28.23 196 PHE A CA 1
ATOM 1525 C C . PHE A 1 196 ? 24.554 69.908 54.575 1.00 29.46 196 PHE A C 1
ATOM 1526 O O . PHE A 1 196 ? 25.176 68.961 54.141 1.00 30.21 196 PHE A O 1
ATOM 1534 N N . GLY A 1 197 ? 23.222 69.940 54.480 1.00 29.78 197 GLY A N 1
ATOM 1535 C CA . GLY A 1 197 ? 22.518 68.867 53.843 1.00 30.63 197 GLY A CA 1
ATOM 1536 C C . GLY A 1 197 ? 22.324 67.696 54.809 1.00 31.77 197 GLY A C 1
ATOM 1537 O O . GLY A 1 197 ? 22.370 67.877 56.029 1.00 31.09 197 GLY A O 1
ATOM 1538 N N . GLU A 1 198 ? 22.142 66.531 54.253 1.00 32.72 198 GLU A N 1
ATOM 1539 C CA . GLU A 1 198 ? 21.802 65.335 55.022 1.00 34.68 198 GLU A CA 1
ATOM 1540 C C . GLU A 1 198 ? 22.877 64.263 55.022 1.00 33.29 198 GLU A C 1
ATOM 1541 O O . GLU A 1 198 ? 23.492 63.979 53.982 1.00 33.59 198 GLU A O 1
ATOM 1547 N N . TYR A 1 199 ? 23.120 63.667 56.186 1.00 44.50 199 TYR A N 1
ATOM 1548 C CA . TYR A 1 199 ? 24.037 62.553 56.295 1.00 43.24 199 TYR A CA 1
ATOM 1549 C C . TYR A 1 199 ? 23.388 61.431 57.085 1.00 44.42 199 TYR A C 1
ATOM 1550 O O . TYR A 1 199 ? 22.560 61.648 57.947 1.00 44.46 199 TYR A O 1
ATOM 1559 N N . GLN A 1 200 ? 23.845 60.232 56.834 1.00 45.97 200 GLN A N 1
ATOM 1560 C CA . GLN A 1 200 ? 23.498 59.140 57.696 1.00 47.97 200 GLN A CA 1
ATOM 1561 C C . GLN A 1 200 ? 24.330 59.256 58.955 1.00 46.71 200 GLN A C 1
ATOM 1562 O O . GLN A 1 200 ? 25.495 59.612 58.918 1.00 45.02 200 GLN A O 1
ATOM 1568 N N . ALA A 1 201 ? 23.756 58.901 60.084 1.00 48.22 201 ALA A N 1
ATOM 1569 C CA . ALA A 1 201 ? 24.519 58.948 61.343 1.00 48.84 201 ALA A CA 1
ATOM 1570 C C . ALA A 1 201 ? 25.871 58.187 61.256 1.00 50.74 201 ALA A C 1
ATOM 1571 O O . ALA A 1 201 ? 26.849 58.664 61.808 1.00 49.59 201 ALA A O 1
ATOM 1573 N N . HIS A 1 202 ? 25.893 57.017 60.596 1.00 54.35 202 HIS A N 1
ATOM 1574 C CA . HIS A 1 202 ? 27.122 56.187 60.429 1.00 58.76 202 HIS A CA 1
ATOM 1575 C C . HIS A 1 202 ? 28.294 56.902 59.737 1.00 55.75 202 HIS A C 1
ATOM 1576 O O . HIS A 1 202 ? 29.441 56.482 59.902 1.00 58.32 202 HIS A O 1
ATOM 1583 N N . ASP A 1 203 ? 28.009 57.984 58.981 1.00 51.07 203 ASP A N 1
ATOM 1584 C CA . ASP A 1 203 ? 29.038 58.792 58.330 1.00 48.47 203 ASP A CA 1
ATOM 1585 C C . ASP A 1 203 ? 29.949 59.521 59.304 1.00 46.62 203 ASP A C 1
ATOM 1586 O O . ASP A 1 203 ? 31.033 59.936 58.959 1.00 46.46 203 ASP A O 1
ATOM 1591 N N . PHE A 1 204 ? 29.465 59.762 60.513 1.00 45.65 204 PHE A N 1
ATOM 1592 C CA . PHE A 1 204 ? 30.261 60.408 61.547 1.00 44.58 204 PHE A CA 1
ATOM 1593 C C . PHE A 1 204 ? 30.942 59.419 62.500 1.00 48.66 204 PHE A C 1
ATOM 1594 O O . PHE A 1 204 ? 31.894 59.746 63.186 1.00 49.07 204 PHE A O 1
ATOM 1602 N N . LYS A 1 205 ? 30.442 58.188 62.547 1.00 52.75 205 LYS A N 1
ATOM 1603 C CA . LYS A 1 205 ? 30.928 57.247 63.556 1.00 58.08 205 LYS A CA 1
ATOM 1604 C C . LYS A 1 205 ? 32.482 57.215 63.430 1.00 60.54 205 LYS A C 1
ATOM 1605 O O . LYS A 1 205 ? 33.023 57.050 62.341 1.00 61.69 205 LYS A O 1
ATOM 1611 N N . GLY A 1 206 ? 33.179 57.359 64.553 1.00 63.39 206 GLY A N 1
ATOM 1612 C CA . GLY A 1 206 ? 34.605 56.942 64.639 1.00 68.22 206 GLY A CA 1
ATOM 1613 C C . GLY A 1 206 ? 35.499 57.946 63.966 1.00 64.83 206 GLY A C 1
ATOM 1614 O O . GLY A 1 206 ? 36.647 57.700 63.722 1.00 67.65 206 GLY A O 1
ATOM 1615 N N . ARG A 1 207 ? 34.959 59.119 63.689 1.00 43.91 207 ARG A N 1
ATOM 1616 C CA . ARG A 1 207 ? 35.712 60.154 62.964 1.00 42.36 207 ARG A CA 1
ATOM 1617 C C . ARG A 1 207 ? 35.956 61.411 63.758 1.00 39.88 207 ARG A C 1
ATOM 1618 O O . ARG A 1 207 ? 35.849 62.508 63.223 1.00 38.17 207 ARG A O 1
ATOM 1626 N N . THR A 1 208 ? 36.363 61.241 65.007 1.00 40.80 208 THR A N 1
ATOM 1627 C CA . THR A 1 208 ? 36.496 62.363 65.942 1.00 41.01 208 THR A CA 1
ATOM 1628 C C . THR A 1 208 ? 37.356 63.435 65.353 1.00 40.41 208 THR A C 1
ATOM 1629 O O . THR A 1 208 ? 38.425 63.152 64.876 1.00 41.48 208 THR A O 1
ATOM 1633 N N . GLY A 1 209 ? 36.876 64.672 65.398 1.00 39.79 209 GLY A N 1
ATOM 1634 C CA . GLY A 1 209 ? 37.648 65.820 64.923 1.00 40.24 209 GLY A CA 1
ATOM 1635 C C . GLY A 1 209 ? 37.746 65.948 63.417 1.00 39.26 209 GLY A C 1
ATOM 1636 O O . GLY A 1 209 ? 38.420 66.830 62.927 1.00 40.80 209 GLY A O 1
ATOM 1637 N N . GLN A 1 210 ? 37.013 65.127 62.669 1.00 38.01 210 GLN A N 1
ATOM 1638 C CA . GLN A 1 210 ? 37.094 65.124 61.233 1.00 38.00 210 GLN A CA 1
ATOM 1639 C C . GLN A 1 210 ? 35.721 65.261 60.590 1.00 34.71 210 GLN A C 1
ATOM 1640 O O . GLN A 1 210 ? 34.703 64.881 61.172 1.00 34.07 210 GLN A O 1
ATOM 1646 N N . PRO A 1 211 ? 35.704 65.672 59.311 1.00 33.98 211 PRO A N 1
ATOM 1647 C CA . PRO A 1 211 ? 34.441 65.637 58.605 1.00 32.92 211 PRO A CA 1
ATOM 1648 C C . PRO A 1 211 ? 33.952 64.225 58.363 1.00 35.50 211 PRO A C 1
ATOM 1649 O O . PRO A 1 211 ? 34.711 63.261 58.470 1.00 38.00 211 PRO A O 1
ATOM 1653 N N . PRO A 1 212 ? 32.675 64.087 58.093 1.00 36.17 212 PRO A N 1
ATOM 1654 C CA . PRO A 1 212 ? 32.115 62.805 57.840 1.00 41.04 212 PRO A CA 1
ATOM 1655 C C . PRO A 1 212 ? 32.651 62.199 56.557 1.00 43.71 212 PRO A C 1
ATOM 1656 O O . PRO A 1 212 ? 33.172 62.901 55.706 1.00 41.25 212 PRO A O 1
ATOM 1660 N N . GLN A 1 213 ? 32.543 60.875 56.475 1.00 48.60 213 GLN A N 1
ATOM 1661 C CA . GLN A 1 213 ? 32.634 60.134 55.225 1.00 54.12 213 GLN A CA 1
ATOM 1662 C C . GLN A 1 213 ? 31.739 60.860 54.154 1.00 53.73 213 GLN A C 1
ATOM 1663 O O . GLN A 1 213 ? 30.615 61.287 54.466 1.00 51.99 213 GLN A O 1
ATOM 1669 N N . ASN A 1 214 ? 32.262 61.031 52.932 1.00 54.34 214 ASN A N 1
ATOM 1670 C CA . ASN A 1 214 ? 31.525 61.602 51.778 1.00 55.57 214 ASN A CA 1
ATOM 1671 C C . ASN A 1 214 ? 31.046 63.038 52.005 1.00 47.77 214 ASN A C 1
ATOM 1672 O O . ASN A 1 214 ? 30.028 63.433 51.530 1.00 47.38 214 ASN A O 1
ATOM 1677 N N . VAL A 1 215 ? 31.842 63.780 52.736 1.00 42.81 215 VAL A N 1
ATOM 1678 C CA . VAL A 1 215 ? 31.522 65.162 53.100 1.00 38.33 215 VAL A CA 1
ATOM 1679 C C . VAL A 1 215 ? 31.390 66.059 51.874 1.00 38.31 215 VAL A C 1
ATOM 1680 O O . VAL A 1 215 ? 32.146 65.928 50.925 1.00 40.67 215 VAL A O 1
ATOM 1684 N N . GLN A 1 216 ? 30.399 66.939 51.883 1.00 36.03 216 GLN A N 1
ATOM 1685 C CA . GLN A 1 216 ? 30.234 67.920 50.808 1.00 36.03 216 GLN A CA 1
ATOM 1686 C C . GLN A 1 216 ? 30.619 69.249 51.482 1.00 30.72 216 GLN A C 1
ATOM 1687 O O . GLN A 1 216 ? 29.864 69.780 52.278 1.00 30.33 216 GLN A O 1
ATOM 1693 N N . LYS A 1 217 ? 31.837 69.705 51.234 1.00 28.87 217 LYS A N 1
ATOM 1694 C CA . LYS A 1 217 ? 32.298 70.953 51.848 1.00 26.94 217 LYS A CA 1
ATOM 1695 C C . LYS A 1 217 ? 31.614 72.106 51.150 1.00 25.97 217 LYS A C 1
ATOM 1696 O O . LYS A 1 217 ? 31.432 72.068 49.945 1.00 26.75 217 LYS A O 1
ATOM 1702 N N . ILE A 1 218 ? 31.182 73.092 51.922 1.00 24.40 218 ILE A N 1
ATOM 1703 C CA . ILE A 1 218 ? 30.480 74.248 51.400 1.00 23.48 218 ILE A CA 1
ATOM 1704 C C . ILE A 1 218 ? 31.495 75.377 51.316 1.00 23.42 218 ILE A C 1
ATOM 1705 O O . ILE A 1 218 ? 32.222 75.637 52.286 1.00 23.92 218 ILE A O 1
ATOM 1710 N N . GLN A 1 219 ? 31.461 76.116 50.217 1.00 23.31 219 GLN A N 1
ATOM 1711 C CA . GLN A 1 219 ? 32.399 77.229 50.063 1.00 24.00 219 GLN A CA 1
ATOM 1712 C C . GLN A 1 219 ? 31.558 78.484 49.971 1.00 23.55 219 GLN A C 1
ATOM 1713 O O . GLN A 1 219 ? 30.547 78.512 49.264 1.00 21.49 219 GLN A O 1
ATOM 1719 N N . LYS A 1 220 ? 32.045 79.552 50.574 1.00 23.52 220 LYS A N 1
ATOM 1720 C CA . LYS A 1 220 ? 31.342 80.828 50.507 1.00 23.89 220 LYS A CA 1
ATOM 1721 C C . LYS A 1 220 ? 32.292 82.010 50.350 1.00 23.48 220 LYS A C 1
ATOM 1722 O O . LYS A 1 220 ? 33.155 82.177 51.207 1.00 22.17 220 LYS A O 1
ATOM 1728 N N . GLU A 1 221 ? 32.037 82.860 49.364 1.00 22.84 221 GLU A N 1
ATOM 1729 C CA . GLU A 1 221 ? 32.804 84.096 49.171 1.00 24.05 221 GLU A CA 1
ATOM 1730 C C . GLU A 1 221 ? 32.210 85.226 50.024 1.00 23.01 221 GLU A C 1
ATOM 1731 O O . GLU A 1 221 ? 30.991 85.336 50.126 1.00 23.38 221 GLU A O 1
ATOM 1737 N N . LEU A 1 222 ? 33.062 85.955 50.725 1.00 21.77 222 LE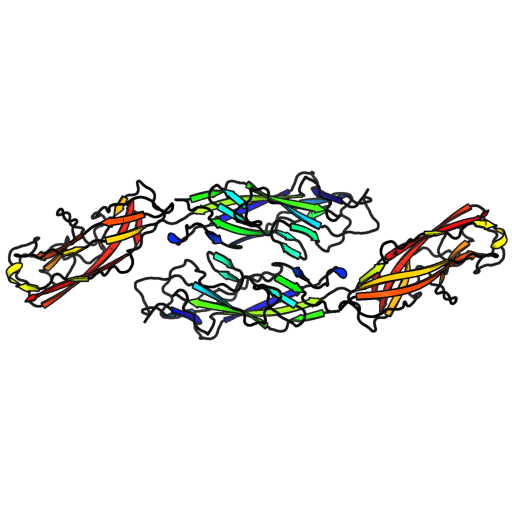U A N 1
ATOM 1738 C CA . LEU A 1 222 ? 32.622 87.104 51.590 1.00 21.46 222 LEU A CA 1
ATOM 1739 C C . LEU A 1 222 ? 33.311 88.356 51.099 1.00 21.33 222 LEU A C 1
ATOM 1740 O O . LEU A 1 222 ? 34.505 88.298 50.805 1.00 20.85 222 LEU A O 1
ATOM 1745 N N . THR A 1 223 ? 32.529 89.430 50.943 1.00 22.05 223 THR A N 1
ATOM 1746 C CA . THR A 1 223 ? 33.035 90.705 50.500 1.00 22.37 223 THR A CA 1
ATOM 1747 C C . THR A 1 223 ? 32.608 91.748 51.532 1.00 22.19 223 THR A C 1
ATOM 1748 O O . THR A 1 223 ? 31.399 91.854 51.834 1.00 22.07 223 THR A O 1
ATOM 1752 N N . PHE A 1 224 ? 33.582 92.503 52.035 1.00 21.06 224 PHE A N 1
ATOM 1753 C CA . PHE A 1 224 ? 33.288 93.588 52.970 1.00 20.50 224 PHE A CA 1
ATOM 1754 C C . PHE A 1 224 ? 33.713 94.883 52.310 1.00 20.12 224 PHE A C 1
ATOM 1755 O O . PHE A 1 224 ? 34.807 94.965 51.720 1.00 20.85 224 PHE A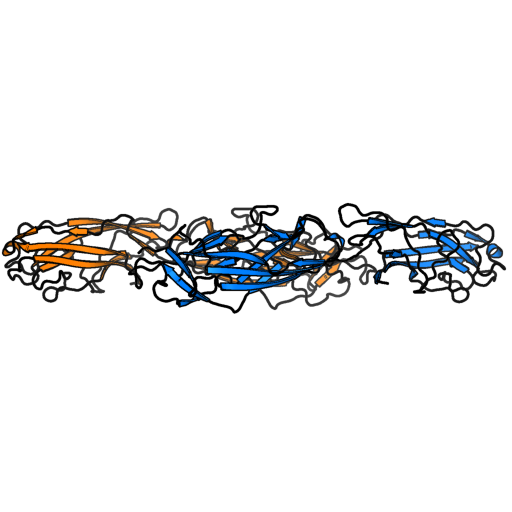 O 1
ATOM 1763 N N . ASN A 1 225 ? 32.846 95.885 52.395 1.00 20.35 225 ASN A N 1
ATOM 1764 C CA . ASN A 1 225 ? 33.173 97.169 51.858 1.00 20.26 225 ASN A CA 1
ATOM 1765 C C . ASN A 1 225 ? 33.701 97.955 53.013 1.00 20.45 225 ASN A C 1
ATOM 1766 O O . ASN A 1 225 ? 32.955 98.264 53.969 1.00 19.86 225 ASN A O 1
ATOM 1771 N N . CYS A 1 226 ? 34.997 98.249 52.973 1.00 20.48 226 CYS A N 1
ATOM 1772 C CA . CYS A 1 226 ? 35.673 98.949 54.066 1.00 19.47 226 CYS A CA 1
ATOM 1773 C C . CYS A 1 226 ? 36.013 100.447 53.683 1.00 19.97 226 CYS A C 1
ATOM 1774 O O . CYS A 1 226 ? 36.209 100.794 52.494 1.00 19.11 226 CYS A O 1
ATOM 1777 N N . THR A 1 227 ? 36.157 101.297 54.695 1.00 20.26 227 THR A N 1
ATOM 1778 C CA A THR A 1 227 ? 36.359 102.713 54.462 0.50 19.17 227 THR A CA 1
ATOM 1779 C CA B THR A 1 227 ? 36.521 102.636 54.402 0.50 20.57 227 THR A CA 1
ATOM 1780 C C . THR A 1 227 ? 37.346 103.205 55.522 1.00 20.54 227 THR A C 1
ATOM 1781 O O . THR A 1 227 ? 37.185 102.856 56.697 1.00 19.38 227 THR A O 1
ATOM 1788 N N . ASN A 1 228 ? 38.269 104.087 55.113 1.00 19.37 228 ASN A N 1
ATOM 1789 C CA . ASN A 1 228 ? 39.145 104.824 56.044 1.00 19.86 228 ASN A CA 1
ATOM 1790 C C . ASN A 1 228 ? 40.182 103.947 56.690 1.00 19.90 228 ASN A C 1
ATOM 1791 O O . ASN A 1 228 ? 40.779 104.336 57.675 1.00 20.08 228 ASN A O 1
ATOM 1796 N N . ILE A 1 229 ? 40.505 102.884 55.972 1.00 19.87 229 ILE A N 1
ATOM 1797 C CA . ILE A 1 229 ? 41.546 101.923 56.344 1.00 20.73 229 ILE A CA 1
ATOM 1798 C C . ILE A 1 229 ? 42.717 101.973 55.370 1.00 20.46 229 ILE A C 1
ATOM 1799 O O . ILE A 1 229 ? 42.587 101.649 54.194 1.00 20.39 229 ILE A O 1
ATOM 1804 N N A SER A 1 230 ? 43.856 102.425 55.888 0.50 22.49 230 SER A N 1
ATOM 1805 N N B SER A 1 230 ? 43.855 102.390 55.900 0.50 21.26 230 SER A N 1
ATOM 1806 C CA A SER A 1 230 ? 45.053 102.648 55.096 0.50 23.61 230 SER A CA 1
ATOM 1807 C CA B SER A 1 230 ? 45.060 102.575 55.134 0.50 21.53 230 SER A CA 1
ATOM 1808 C C A SER A 1 230 ? 45.766 101.329 54.787 0.50 22.59 230 SER A C 1
ATOM 1809 C C B SER A 1 230 ? 45.752 101.283 54.770 0.50 21.51 230 SER A C 1
ATOM 1810 O O A SER A 1 230 ? 45.437 100.278 55.370 0.50 20.73 230 SER A O 1
ATOM 1811 O O B SER A 1 230 ? 45.435 100.222 55.326 0.50 19.91 230 SER A O 1
ATOM 1816 N N . ASP A 1 231 ? 46.669 101.360 53.819 1.00 21.43 231 ASP A N 1
ATOM 1817 C CA . ASP A 1 231 ? 47.504 100.163 53.519 1.00 22.79 231 ASP A CA 1
ATOM 1818 C C . ASP A 1 231 ? 48.279 99.831 54.780 1.00 23.69 231 ASP A C 1
ATOM 1819 O O . ASP A 1 231 ? 48.584 100.726 55.607 1.00 23.33 231 ASP A O 1
ATOM 1824 N N . GLY A 1 232 ? 48.659 98.576 54.903 1.00 23.09 232 GLY A N 1
ATOM 1825 C CA . GLY A 1 232 ? 49.471 98.186 56.042 1.00 25.10 232 GLY A CA 1
ATOM 1826 C C . GLY A 1 232 ? 48.613 97.703 57.193 1.00 24.86 232 GLY A C 1
ATOM 1827 O O . GLY A 1 232 ? 49.136 97.047 58.073 1.00 27.81 232 GLY A O 1
ATOM 1828 N N . VAL A 1 233 ? 47.303 97.999 57.206 1.00 23.44 233 VAL A N 1
ATOM 1829 C CA A VAL A 1 233 ? 46.417 97.468 58.205 0.50 22.91 233 VAL A CA 1
ATOM 1830 C CA B VAL A 1 233 ? 46.434 97.461 58.222 0.50 23.01 233 VAL A CA 1
ATOM 1831 C C . VAL A 1 233 ? 45.982 96.054 57.775 1.00 23.14 233 VAL A C 1
ATOM 1832 O O . VAL A 1 233 ? 45.593 95.877 56.621 1.00 22.06 233 VAL A O 1
ATOM 1839 N N . HIS A 1 234 ? 46.095 95.088 58.690 1.00 23.49 234 HIS A N 1
ATOM 1840 C CA . HIS A 1 234 ? 45.655 93.712 58.482 1.00 24.48 234 HIS A CA 1
ATOM 1841 C C . HIS A 1 234 ? 44.213 93.635 58.966 1.00 22.57 234 HIS A C 1
ATOM 1842 O O . HIS A 1 234 ? 43.852 94.223 60.026 1.00 22.06 234 HIS A O 1
ATOM 1849 N N . ILE A 1 235 ? 43.382 92.974 58.171 1.00 21.28 235 ILE A N 1
ATOM 1850 C CA . ILE A 1 235 ? 41.959 92.941 58.345 1.00 21.22 235 ILE A CA 1
ATOM 1851 C C . ILE A 1 235 ? 41.531 91.477 58.395 1.00 21.69 235 ILE A C 1
ATOM 1852 O O . ILE A 1 235 ? 41.831 90.708 57.473 1.00 21.54 235 ILE A O 1
ATOM 1857 N N . TYR A 1 236 ? 40.943 91.091 59.530 1.00 22.03 236 TYR A N 1
ATOM 1858 C CA . TYR A 1 236 ? 40.712 89.699 59.815 1.00 22.41 236 TYR A CA 1
ATOM 1859 C C . TYR A 1 236 ? 39.262 89.422 60.032 1.00 22.37 236 TYR A C 1
ATOM 1860 O O . TYR A 1 236 ? 38.514 90.254 60.516 1.00 21.14 236 TYR A O 1
ATOM 1869 N N . LEU A 1 237 ? 38.889 88.152 59.862 1.00 21.65 237 LEU A N 1
ATOM 1870 C CA . LEU A 1 237 ? 37.571 87.688 60.161 1.00 21.65 237 LEU A CA 1
ATOM 1871 C C . LEU A 1 237 ? 37.757 86.865 61.444 1.00 22.30 237 LEU A C 1
ATOM 1872 O O . LEU A 1 237 ? 38.763 86.172 61.608 1.00 21.86 237 LEU A O 1
ATOM 1877 N N A SER A 1 238 ? 36.733 86.903 62.279 0.50 22.53 238 SER A N 1
ATOM 1878 N N B SER A 1 238 ? 36.837 87.026 62.392 0.50 21.86 238 SER A N 1
ATOM 1879 C CA A SER A 1 238 ? 36.705 86.224 63.556 0.50 24.26 238 SER A CA 1
ATOM 1880 C CA B SER A 1 238 ? 36.749 86.173 63.589 0.50 22.99 238 SER A CA 1
ATOM 1881 C C A SER A 1 238 ? 35.276 85.779 63.844 0.50 23.63 238 SER A C 1
ATOM 1882 C C B SER A 1 238 ? 35.299 85.770 63.840 0.50 22.92 238 SER A C 1
ATOM 1883 O O A SER A 1 238 ? 34.331 86.363 63.313 0.50 24.23 238 SER A O 1
ATOM 1884 O O B SER A 1 238 ? 34.376 86.359 63.277 0.50 23.48 238 SER A O 1
ATOM 1889 N N . LEU A 1 239 ? 35.111 84.751 64.654 1.00 24.13 239 LEU A N 1
ATOM 1890 C CA . LEU A 1 239 ? 33.788 84.205 64.926 1.00 24.01 239 LEU A CA 1
ATOM 1891 C C . LEU A 1 239 ? 33.435 84.197 66.367 1.00 26.71 239 LEU A C 1
ATOM 1892 O O . LEU A 1 239 ? 34.196 83.704 67.233 1.00 27.99 239 LEU A O 1
ATOM 1897 N N . GLU A 1 240 ? 32.211 84.649 66.594 1.00 26.30 240 GLU A N 1
ATOM 1898 C CA . GLU A 1 240 ? 31.595 84.711 67.898 1.00 27.97 240 GLU A CA 1
ATOM 1899 C C . GLU A 1 240 ? 30.552 83.628 67.867 1.00 28.52 240 GLU A C 1
ATOM 1900 O O . GLU A 1 240 ? 29.615 83.672 67.068 1.00 27.44 240 GLU A O 1
ATOM 1906 N N . GLY A 1 241 ? 30.676 82.626 68.730 1.00 28.66 241 GLY A N 1
ATOM 1907 C CA . GLY A 1 241 ? 29.714 81.514 68.710 1.00 29.55 241 GLY A CA 1
ATOM 1908 C C . GLY A 1 241 ? 29.954 80.536 69.854 1.00 30.62 241 GLY A C 1
ATOM 1909 O O . GLY A 1 241 ? 31.072 80.448 70.360 1.00 30.59 241 GLY A O 1
ATOM 1910 N N . THR A 1 242 ? 28.954 79.724 70.191 1.00 31.69 242 THR A N 1
ATOM 1911 C CA . THR A 1 242 ? 29.149 78.700 71.233 1.00 31.98 242 THR A CA 1
ATOM 1912 C C . THR A 1 242 ? 30.009 77.524 70.728 1.00 30.43 242 THR A C 1
ATOM 1913 O O . THR A 1 242 ? 29.618 76.872 69.793 1.00 29.67 242 THR A O 1
ATOM 1917 N N . PRO A 1 243 ? 31.188 77.302 71.299 1.00 29.79 243 PRO A N 1
ATOM 1918 C CA . PRO A 1 243 ? 31.930 76.117 70.875 1.00 29.76 243 PRO A CA 1
ATOM 1919 C C . PRO A 1 243 ? 31.289 74.832 71.329 1.00 29.87 243 PRO A C 1
ATOM 1920 O O . PRO A 1 243 ? 30.592 74.780 72.342 1.00 29.40 243 PRO A O 1
ATOM 1924 N N . ASN A 1 244 ? 31.541 73.775 70.591 1.00 29.85 244 ASN A N 1
ATOM 1925 C CA . ASN A 1 244 ? 31.144 72.439 70.957 1.00 31.42 244 ASN A CA 1
ATOM 1926 C C . ASN A 1 244 ? 32.030 72.045 72.114 1.00 33.76 244 ASN A C 1
ATOM 1927 O O . ASN A 1 244 ? 33.202 72.410 72.172 1.00 33.62 244 ASN A O 1
ATOM 1932 N N . ALA A 1 245 ? 31.443 71.378 73.100 1.00 35.42 245 ALA A N 1
ATOM 1933 C CA . ALA A 1 245 ? 32.189 71.133 74.323 1.00 37.85 245 ALA A CA 1
ATOM 1934 C C . ALA A 1 245 ? 33.297 70.102 74.128 1.00 38.76 245 ALA A C 1
ATOM 1935 O O . ALA A 1 245 ? 34.407 70.325 74.571 1.00 40.80 245 ALA A O 1
ATOM 1937 N N . ALA A 1 246 ? 33.016 69.013 73.432 1.00 38.43 246 ALA A N 1
ATOM 1938 C CA . ALA A 1 246 ? 34.027 67.987 73.144 1.00 39.01 246 ALA A CA 1
ATOM 1939 C C . ALA A 1 246 ? 35.063 68.449 72.157 1.00 37.69 246 ALA A C 1
ATOM 1940 O O . ALA A 1 246 ? 36.192 68.042 72.265 1.00 37.89 246 ALA A O 1
ATOM 1942 N N . TYR A 1 247 ? 34.683 69.292 71.187 1.00 35.69 247 TYR A N 1
ATOM 1943 C CA . TYR A 1 247 ? 35.631 69.736 70.156 1.00 34.95 247 TYR A CA 1
ATOM 1944 C C . TYR A 1 247 ? 35.395 71.204 69.863 1.00 34.18 247 TYR A C 1
ATOM 1945 O O . TYR A 1 247 ? 34.607 71.554 68.993 1.00 32.06 247 TYR A O 1
ATOM 1954 N N . PRO A 1 248 ? 36.040 72.085 70.663 1.00 35.26 248 PRO A N 1
ATOM 1955 C CA . PRO A 1 248 ? 35.826 73.520 70.734 1.00 33.94 248 PRO A CA 1
ATOM 1956 C C . PRO A 1 248 ? 36.211 74.283 69.470 1.00 32.91 248 PRO A C 1
ATOM 1957 O O . PRO A 1 248 ? 35.791 75.408 69.308 1.00 33.87 248 PRO A O 1
ATOM 1961 N N . SER A 1 249 ? 36.995 73.660 68.579 1.00 32.14 249 SER A N 1
ATOM 1962 C CA . SER A 1 249 ? 37.288 74.200 67.264 1.00 29.81 249 SER A CA 1
ATOM 1963 C C . SER A 1 249 ? 36.020 74.297 66.450 1.00 27.55 249 SER A C 1
ATOM 1964 O O . SER A 1 249 ? 35.941 75.078 65.516 1.00 26.35 249 SER A O 1
ATOM 1967 N N . ALA A 1 250 ? 35.028 73.504 66.808 1.00 27.61 250 ALA A N 1
ATOM 1968 C CA . ALA A 1 250 ? 33.741 73.491 66.138 1.00 27.00 250 ALA A CA 1
ATOM 1969 C C . ALA A 1 250 ? 32.675 74.344 66.841 1.00 26.88 250 ALA A C 1
ATOM 1970 O O . ALA A 1 250 ? 32.670 74.462 68.043 1.00 29.22 250 ALA A O 1
ATOM 1972 N N . ILE A 1 251 ? 31.769 74.929 66.053 1.00 26.64 251 ILE A N 1
ATOM 1973 C CA . ILE A 1 251 ? 30.633 75.690 66.512 1.00 26.31 251 ILE A CA 1
ATOM 1974 C C . ILE A 1 251 ? 29.502 74.711 66.863 1.00 26.64 251 ILE A C 1
ATOM 1975 O O . ILE A 1 251 ? 29.249 73.720 66.161 1.00 26.07 251 ILE A O 1
ATOM 1980 N N . SER A 1 252 ? 28.812 74.990 67.957 1.00 27.75 252 SER A N 1
ATOM 1981 C CA . SER A 1 252 ? 27.712 74.135 68.427 1.00 27.78 252 SER A CA 1
ATOM 1982 C C . SER A 1 252 ? 26.605 73.971 67.394 1.00 28.71 252 SER A C 1
ATOM 1983 O O . SER A 1 252 ? 26.123 74.971 66.830 1.00 27.06 252 SER A O 1
ATOM 1986 N N . LEU A 1 253 ? 26.157 72.707 67.213 1.00 27.13 253 LEU A N 1
ATOM 1987 C CA . LEU A 1 253 ? 24.932 72.466 66.499 1.00 28.23 253 LEU A CA 1
ATOM 1988 C C . LEU A 1 253 ? 23.796 71.912 67.383 1.00 30.11 253 LEU A C 1
ATOM 1989 O O . LEU A 1 253 ? 22.821 71.364 66.853 1.00 29.49 253 LEU A O 1
ATOM 1994 N N . GLY A 1 254 ? 23.926 72.087 68.691 1.00 31.91 254 GLY A N 1
ATOM 1995 C CA . GLY A 1 254 ? 22.899 71.625 69.603 1.00 35.74 254 GLY A CA 1
ATOM 1996 C C . GLY A 1 254 ? 22.808 70.117 69.625 1.00 37.82 254 GLY A C 1
ATOM 1997 O O . GLY A 1 254 ? 21.737 69.542 69.780 1.00 43.02 254 GLY A O 1
ATOM 1998 N N . ASN A 1 255 ? 23.965 69.488 69.474 1.00 38.54 255 ASN A N 1
ATOM 1999 C CA . ASN A 1 255 ? 24.141 68.077 69.584 1.00 38.63 255 ASN A CA 1
ATOM 2000 C C . ASN A 1 255 ? 25.585 67.884 70.003 1.00 37.30 255 ASN A C 1
ATOM 2001 O O . ASN A 1 255 ? 26.473 68.541 69.510 1.00 37.39 255 ASN A O 1
ATOM 2006 N N . ALA A 1 256 ? 25.823 66.989 70.949 1.00 37.51 256 ALA A N 1
ATOM 2007 C CA . ALA A 1 256 ? 27.159 66.885 71.524 1.00 37.50 256 ALA A CA 1
ATOM 2008 C C . ALA A 1 256 ? 28.165 66.251 70.528 1.00 36.21 256 ALA A C 1
ATOM 2009 O O . ALA A 1 256 ? 29.362 66.447 70.644 1.00 35.63 256 ALA A O 1
ATOM 2011 N N . ASP A 1 257 ? 27.647 65.485 69.576 1.00 34.95 257 ASP A N 1
ATOM 2012 C CA . ASP A 1 257 ? 28.448 64.555 68.779 1.00 34.65 257 ASP A CA 1
ATOM 2013 C C . ASP A 1 257 ? 28.777 65.090 67.350 1.00 32.82 257 ASP A C 1
ATOM 2014 O O . ASP A 1 257 ? 29.531 64.466 66.610 1.00 32.91 257 ASP A O 1
ATOM 2019 N N . VAL A 1 258 ? 28.163 66.213 66.979 1.00 30.95 258 VAL A N 1
ATOM 2020 C CA . VAL A 1 258 ? 28.405 66.837 65.687 1.00 30.39 258 VAL A CA 1
ATOM 2021 C C . VAL A 1 258 ? 28.489 68.333 65.898 1.00 28.60 258 VAL A C 1
ATOM 2022 O O . VAL A 1 258 ? 27.823 68.899 66.814 1.00 28.10 258 VAL A O 1
ATOM 2026 N N . GLY A 1 259 ? 29.297 68.957 65.033 1.00 27.41 259 GLY A N 1
ATOM 2027 C CA . GLY A 1 259 ? 29.536 70.355 65.071 1.00 26.39 259 GLY A CA 1
ATOM 2028 C C . GLY A 1 259 ? 29.826 70.949 63.713 1.00 25.54 259 GLY A C 1
ATOM 2029 O O . GLY A 1 259 ? 29.991 70.211 62.737 1.00 25.99 259 GLY A O 1
ATOM 2030 N N . ALA A 1 260 ? 29.903 72.268 63.670 1.00 25.27 260 ALA A N 1
ATOM 2031 C CA . ALA A 1 260 ? 30.216 73.035 62.446 1.00 24.05 260 ALA A CA 1
ATOM 2032 C C . ALA A 1 260 ? 31.619 73.598 62.431 1.00 23.84 260 ALA A C 1
ATOM 2033 O O . ALA A 1 260 ? 32.043 74.224 63.383 1.00 25.41 260 ALA A O 1
ATOM 2035 N N . VAL A 1 261 ? 32.356 73.412 61.337 1.00 23.52 261 VAL A N 1
ATOM 2036 C CA . VAL A 1 261 ? 33.673 74.009 61.232 1.00 23.65 261 VAL A CA 1
ATOM 2037 C C . VAL A 1 261 ? 33.692 74.954 60.068 1.00 23.16 261 VAL A C 1
ATOM 2038 O O . VAL A 1 261 ? 33.156 74.667 59.012 1.00 22.91 261 VAL A O 1
ATOM 2042 N N . ILE A 1 262 ? 34.320 76.080 60.317 1.00 23.11 262 ILE A N 1
ATOM 2043 C CA A ILE A 1 262 ? 34.703 77.013 59.286 0.50 23.01 262 ILE A CA 1
ATOM 2044 C CA B ILE A 1 262 ? 34.685 77.085 59.333 0.50 22.57 262 ILE A CA 1
ATOM 2045 C C . ILE A 1 262 ? 36.214 77.102 59.278 1.00 23.50 262 ILE A C 1
ATOM 2046 O O . ILE A 1 262 ? 36.901 77.193 60.353 1.00 22.86 262 ILE A O 1
ATOM 2055 N N . GLU A 1 263 ? 36.778 77.043 58.065 1.00 24.14 263 GLU A N 1
ATOM 2056 C CA . GLU A 1 263 ? 38.217 77.134 57.919 1.00 25.52 263 GLU A CA 1
ATOM 2057 C C . GLU A 1 263 ? 38.572 77.951 56.666 1.00 26.11 263 GLU A C 1
ATOM 2058 O O . GLU A 1 263 ? 37.673 78.354 55.907 1.00 24.85 263 GLU A O 1
ATOM 2064 N N . ASP A 1 264 ? 39.862 78.114 56.401 1.00 25.46 264 ASP A N 1
ATOM 2065 C CA . ASP A 1 264 ? 40.275 78.945 55.313 1.00 27.00 264 ASP A CA 1
ATOM 2066 C C . ASP A 1 264 ? 40.516 78.244 53.986 1.00 28.13 264 ASP A C 1
ATOM 2067 O O . ASP A 1 264 ? 40.900 78.915 53.066 1.00 28.48 264 ASP A O 1
ATOM 2072 N N . GLY A 1 265 ? 40.254 76.966 53.895 1.00 27.91 265 GLY A N 1
ATOM 2073 C CA . GLY A 1 265 ? 40.430 76.187 52.644 1.00 31.66 265 GLY A CA 1
ATOM 2074 C C . GLY A 1 265 ? 41.745 75.429 52.706 1.00 33.67 265 GLY A C 1
ATOM 2075 O O . GLY A 1 265 ? 41.985 74.598 51.833 1.00 35.52 265 GLY A O 1
ATOM 2076 N N . LYS A 1 266 ? 42.606 75.776 53.672 1.00 35.00 266 LYS A N 1
ATOM 2077 C CA . LYS A 1 266 ? 43.923 75.188 53.838 1.00 40.83 266 LYS A CA 1
ATOM 2078 C C . LYS A 1 266 ? 44.018 74.431 55.121 1.00 40.78 266 LYS A C 1
ATOM 2079 O O . LYS A 1 266 ? 45.114 74.047 55.516 1.00 41.94 266 LYS A O 1
ATOM 2085 N N . GLY A 1 267 ? 42.872 74.178 55.764 1.00 37.26 267 GLY A N 1
ATOM 2086 C CA . GLY A 1 267 ? 42.824 73.432 57.012 1.00 38.30 267 GLY A CA 1
ATOM 2087 C C . GLY A 1 267 ? 43.010 74.258 58.286 1.00 34.52 267 GLY A C 1
ATOM 2088 O O . GLY A 1 267 ? 43.031 73.657 59.385 1.00 36.64 267 GLY A O 1
ATOM 2089 N N . ASN A 1 268 ? 43.113 75.587 58.182 1.00 32.84 268 ASN A N 1
ATOM 2090 C CA . ASN A 1 268 ? 43.248 76.413 59.356 1.00 31.73 268 ASN A CA 1
ATOM 2091 C C . ASN A 1 268 ? 41.856 76.822 59.811 1.00 29.29 268 ASN A C 1
ATOM 2092 O O . ASN A 1 268 ? 41.212 77.653 59.168 1.00 27.91 268 ASN A O 1
ATOM 2097 N N . ILE A 1 269 ? 41.438 76.223 60.914 1.00 28.26 269 ILE A N 1
ATOM 2098 C CA . ILE A 1 269 ? 40.076 76.371 61.431 1.00 27.34 269 ILE A CA 1
ATOM 2099 C C . ILE A 1 269 ? 39.968 77.744 62.119 1.00 26.42 269 ILE A C 1
ATOM 2100 O O . ILE A 1 269 ? 40.840 78.131 62.889 1.00 26.76 269 ILE A O 1
ATOM 2105 N N . LEU A 1 270 ? 38.907 78.453 61.810 1.00 24.81 270 LEU A N 1
ATOM 2106 C CA . LEU A 1 270 ? 38.526 79.697 62.492 1.00 24.72 270 LEU A CA 1
ATOM 2107 C C . LEU A 1 270 ? 37.632 79.328 63.644 1.00 24.83 270 LEU A C 1
ATOM 2108 O O . LEU A 1 270 ? 36.440 79.056 63.458 1.00 23.15 270 LEU A O 1
ATOM 2113 N N . LYS A 1 271 ? 38.235 79.299 64.837 1.00 27.73 271 LYS A N 1
ATOM 2114 C CA . LYS A 1 271 ? 37.588 78.794 66.031 1.00 28.62 271 LYS A CA 1
ATOM 2115 C C . LYS A 1 271 ? 36.687 79.811 66.688 1.00 29.20 271 LYS A C 1
ATOM 2116 O O . LYS A 1 271 ? 37.044 80.977 66.811 1.00 30.15 271 LYS A O 1
ATOM 2122 N N . PRO A 1 272 ? 35.520 79.367 67.159 1.00 28.04 272 PRO A N 1
ATOM 2123 C CA . PRO A 1 272 ? 34.618 80.324 67.749 1.00 27.15 272 PRO A CA 1
ATOM 2124 C C . PRO A 1 272 ? 35.060 80.768 69.147 1.00 29.18 272 PRO A C 1
ATOM 2125 O O . PRO A 1 272 ? 35.564 79.965 69.928 1.00 29.33 272 PRO A O 1
ATOM 2129 N N . ASN A 1 273 ? 34.808 82.023 69.465 1.00 29.93 273 ASN A N 1
ATOM 2130 C CA . ASN A 1 273 ? 35.101 82.558 70.793 1.00 31.65 273 ASN A CA 1
ATOM 2131 C C . ASN A 1 273 ? 36.536 82.279 71.196 1.00 32.81 273 ASN A C 1
ATOM 2132 O O . ASN A 1 273 ? 36.807 81.890 72.284 1.00 33.16 273 ASN A O 1
ATOM 2137 N N . ASP A 1 274 ? 37.460 82.585 70.314 1.00 33.22 274 ASP A N 1
ATOM 2138 C CA . ASP A 1 274 ? 38.853 82.373 70.585 1.00 35.29 274 ASP A CA 1
ATOM 2139 C C . ASP A 1 274 ? 39.577 83.598 70.000 1.00 34.96 274 ASP A C 1
ATOM 2140 O O . ASP A 1 274 ? 39.661 83.756 68.785 1.00 31.47 274 ASP A O 1
ATOM 2145 N N . SER A 1 275 ? 40.083 84.482 70.871 1.00 37.60 275 SER A N 1
ATOM 2146 C CA . SER A 1 275 ? 40.635 85.768 70.395 1.00 39.82 275 SER A CA 1
ATOM 2147 C C . SER A 1 275 ? 41.970 85.623 69.653 1.00 40.89 275 SER A C 1
ATOM 2148 O O . SER A 1 275 ? 42.449 86.603 69.049 1.00 40.32 275 SER A O 1
ATOM 2151 N N . ASN A 1 276 ? 42.559 84.431 69.729 1.00 40.87 276 ASN A N 1
ATOM 2152 C CA . ASN A 1 276 ? 43.747 84.105 68.950 1.00 41.97 276 ASN A CA 1
ATOM 2153 C C . ASN A 1 276 ? 43.468 83.478 67.591 1.00 38.47 276 ASN A C 1
ATOM 2154 O O . ASN A 1 276 ? 44.400 83.299 66.808 1.00 39.98 276 ASN A O 1
ATOM 2159 N N . SER A 1 277 ? 42.212 83.173 67.286 1.00 33.14 277 SER A N 1
ATOM 2160 C CA . SER A 1 277 ? 41.882 82.530 66.020 1.00 30.96 277 SER A CA 1
ATOM 2161 C C . SER A 1 277 ? 41.314 83.558 65.059 1.00 29.41 277 SER A C 1
ATOM 2162 O O . SER A 1 277 ? 40.226 84.109 65.281 1.00 28.74 277 SER A O 1
ATOM 2165 N N . LEU A 1 278 ? 42.114 83.909 64.067 1.00 29.59 278 LEU A N 1
ATOM 2166 C CA . LEU A 1 278 ? 41.777 84.966 63.098 1.00 28.84 278 LEU A CA 1
ATOM 2167 C C . LEU A 1 278 ? 42.090 84.524 61.687 1.00 28.56 278 LEU A C 1
ATOM 2168 O O . LEU A 1 278 ? 43.087 83.797 61.469 1.00 28.15 278 LEU A O 1
ATOM 2173 N N . LEU A 1 279 ? 41.254 84.931 60.742 1.00 26.54 279 LEU A N 1
ATOM 2174 C CA . LEU A 1 279 ? 41.465 84.602 59.339 1.00 27.40 279 LEU A CA 1
ATOM 2175 C C . LEU A 1 279 ? 41.745 85.869 58.573 1.00 25.18 279 LEU A C 1
ATOM 2176 O O . LEU A 1 279 ? 40.869 86.733 58.439 1.00 23.25 279 LEU A O 1
ATOM 2181 N N . GLU A 1 280 ? 42.978 85.993 58.115 1.00 25.84 280 GLU A N 1
ATOM 2182 C CA . GLU A 1 280 ? 43.408 87.252 57.519 1.00 25.46 280 GLU A CA 1
ATOM 2183 C C . GLU A 1 280 ? 42.774 87.360 56.148 1.00 23.68 280 GLU A C 1
ATOM 2184 O O . GLU A 1 280 ? 42.933 86.447 55.330 1.00 23.04 280 GLU A O 1
ATOM 2190 N N . MET A 1 281 ? 42.045 88.444 55.887 1.00 22.09 281 MET A N 1
ATOM 2191 C CA . MET A 1 281 ? 41.408 88.635 54.594 1.00 21.47 281 MET A CA 1
ATOM 2192 C C . MET A 1 281 ? 42.353 89.395 53.640 1.00 23.06 281 MET A C 1
ATOM 2193 O O . MET A 1 281 ? 43.325 90.003 54.059 1.00 23.78 281 MET A O 1
ATOM 2198 N N . ASN A 1 282 ? 42.056 89.317 52.347 1.00 23.04 282 ASN A N 1
ATOM 2199 C CA . ASN A 1 282 ? 42.750 90.099 51.315 1.00 22.97 282 ASN A CA 1
ATOM 2200 C C . ASN A 1 282 ? 42.257 91.534 51.430 1.00 21.43 282 ASN A C 1
ATOM 2201 O O . ASN A 1 282 ? 41.090 91.794 51.252 1.00 20.12 282 ASN A O 1
ATOM 2206 N N . PRO A 1 283 ? 43.127 92.459 51.775 1.00 22.22 283 PRO A N 1
ATOM 2207 C CA . PRO A 1 283 ? 42.618 93.810 52.022 1.00 21.90 283 PRO A CA 1
ATOM 2208 C C . PRO A 1 283 ? 42.258 94.657 50.787 1.00 22.32 283 PRO A C 1
ATOM 2209 O O . PRO A 1 283 ? 41.793 95.856 50.904 1.00 21.37 283 PRO A O 1
ATOM 2213 N N . GLY A 1 284 ? 42.550 94.118 49.614 1.00 21.55 284 GLY A N 1
ATOM 2214 C CA . GLY A 1 284 ? 42.294 94.830 48.350 1.00 23.27 284 GLY A CA 1
ATOM 2215 C C . GLY A 1 284 ? 43.123 96.147 48.272 1.00 24.13 284 GLY A C 1
ATOM 2216 O O . GLY A 1 284 ? 44.125 96.295 48.995 1.00 21.72 284 GLY A O 1
ATOM 2217 N N . SER A 1 285 ? 42.706 97.018 47.351 1.00 23.77 285 SER A N 1
ATOM 2218 C CA . SER A 1 285 ? 43.396 98.290 47.042 1.00 24.92 285 SER A CA 1
ATOM 2219 C C . SER A 1 285 ? 42.424 99.452 47.166 1.00 22.90 285 SER A C 1
ATOM 2220 O O . SER A 1 285 ? 41.259 99.368 46.789 1.00 21.44 285 SER A O 1
ATOM 2223 N N . LEU A 1 286 ? 42.913 100.540 47.696 1.00 21.83 286 LEU A N 1
ATOM 2224 C CA . LEU A 1 286 ? 42.126 101.743 47.805 1.00 21.84 286 LEU A CA 1
ATOM 2225 C C . LEU A 1 286 ? 41.585 102.260 46.468 1.00 23.46 286 LEU A C 1
ATOM 2226 O O . LEU A 1 286 ? 42.214 102.205 45.410 1.00 25.04 286 LEU A O 1
ATOM 2231 N N . TYR A 1 287 ? 40.362 102.735 46.533 1.00 22.38 287 TYR A N 1
ATOM 2232 C CA . TYR A 1 287 ? 39.748 103.376 45.390 1.00 23.25 287 TYR A CA 1
ATOM 2233 C C . TYR A 1 287 ? 38.800 104.425 45.962 1.00 22.62 287 TYR A C 1
ATOM 2234 O O . TYR A 1 287 ? 38.477 104.395 47.144 1.00 21.63 287 TYR A O 1
ATOM 2243 N N . GLU A 1 288 ? 38.426 105.383 45.120 1.00 24.65 288 GLU A N 1
ATOM 2244 C CA . GLU A 1 288 ? 37.640 106.544 45.610 1.00 24.40 288 GLU A CA 1
ATOM 2245 C C . GLU A 1 288 ? 38.226 107.101 46.898 1.00 23.40 288 GLU A C 1
ATOM 2246 O O . GLU A 1 288 ? 37.516 107.436 47.881 1.00 21.84 288 GLU A O 1
ATOM 2252 N N . TYR A 1 289 ? 39.545 107.295 46.829 1.00 23.77 289 TYR A N 1
ATOM 2253 C CA . TYR A 1 289 ? 40.343 107.788 47.921 1.00 23.35 289 TYR A CA 1
ATOM 2254 C C . TYR A 1 289 ? 40.475 106.867 49.160 1.00 22.13 289 TYR A C 1
ATOM 2255 O O . TYR A 1 289 ? 41.625 106.605 49.593 1.00 22.24 289 TYR A O 1
ATOM 2264 N N . VAL A 1 290 ? 39.361 106.521 49.798 1.00 20.76 290 VAL A N 1
ATOM 2265 C CA . VAL A 1 290 ? 39.391 105.919 51.130 1.00 19.77 290 VAL A CA 1
ATOM 2266 C C . VAL A 1 290 ? 38.704 104.545 51.232 1.00 19.87 290 VAL A C 1
ATOM 2267 O O . VAL A 1 290 ? 38.654 103.989 52.323 1.00 19.03 290 VAL A O 1
ATOM 2271 N N . LYS A 1 291 ? 38.192 104.030 50.120 1.00 20.35 291 LYS A N 1
ATOM 2272 C CA . LYS A 1 291 ? 37.442 102.753 50.132 1.00 21.14 291 LYS A CA 1
ATOM 2273 C C . LYS A 1 291 ? 38.315 101.587 49.720 1.00 19.87 291 LYS A C 1
ATOM 2274 O O . LYS A 1 291 ? 39.221 101.722 48.906 1.00 18.79 291 LYS A O 1
ATOM 2280 N N . ARG A 1 292 ? 38.042 100.420 50.294 1.00 19.60 292 ARG A N 1
ATOM 2281 C CA . ARG A 1 292 ? 38.652 99.228 49.753 1.00 19.61 292 ARG A CA 1
ATOM 2282 C C . ARG A 1 292 ? 37.710 98.042 49.949 1.00 20.55 292 ARG A C 1
ATOM 2283 O O . ARG A 1 292 ? 37.022 97.958 50.952 1.00 19.53 292 ARG A O 1
ATOM 2291 N N . LYS A 1 293 ? 37.768 97.081 49.015 1.00 21.25 293 LYS A N 1
ATOM 2292 C CA . LYS A 1 293 ? 36.949 95.898 49.067 1.00 22.25 293 LYS A CA 1
ATOM 2293 C C . LYS A 1 293 ? 37.776 94.736 49.607 1.00 20.81 293 LYS A C 1
ATOM 2294 O O . LYS A 1 293 ? 38.812 94.377 49.036 1.00 20.03 293 LYS A O 1
ATOM 2300 N N . VAL A 1 294 ? 37.330 94.179 50.705 1.00 19.93 294 VAL A N 1
ATOM 2301 C CA . VAL A 1 294 ? 38.084 93.208 51.447 1.00 19.10 294 VAL A CA 1
ATOM 2302 C C . VAL A 1 294 ? 37.364 91.865 51.250 1.00 19.05 294 VAL A C 1
ATOM 2303 O O . VAL A 1 294 ? 36.157 91.793 51.380 1.00 19.12 294 VAL A O 1
ATOM 2307 N N . THR A 1 295 ? 38.114 90.844 50.838 1.00 19.90 295 THR A N 1
ATOM 2308 C CA . THR A 1 295 ? 37.475 89.592 50.420 1.00 19.91 295 THR A CA 1
ATOM 2309 C C . THR A 1 295 ? 38.166 88.386 51.063 1.00 20.84 295 THR A C 1
ATOM 2310 O O . THR A 1 295 ? 39.356 88.389 51.358 1.00 20.05 295 THR A O 1
ATOM 2314 N N . THR A 1 296 ? 37.400 87.318 51.214 1.00 20.76 296 THR A N 1
ATOM 2315 C CA . THR A 1 296 ? 37.957 85.997 51.519 1.00 22.15 296 THR A CA 1
ATOM 2316 C C . THR A 1 296 ? 36.942 84.952 51.060 1.00 22.02 296 THR A C 1
ATOM 2317 O O . THR A 1 296 ? 35.743 85.289 50.770 1.00 23.60 296 THR A O 1
ATOM 2321 N N A THR A 1 297 ? 37.381 83.706 50.951 0.50 22.56 297 THR A N 1
ATOM 2322 N N B THR A 1 297 ? 37.352 83.694 50.966 0.50 21.46 297 THR A N 1
ATOM 2323 C CA A THR A 1 297 ? 36.431 82.616 50.915 0.50 23.27 297 THR A CA 1
ATOM 2324 C CA B THR A 1 297 ? 36.396 82.617 50.714 0.50 21.56 297 THR A CA 1
ATOM 2325 C C A THR A 1 297 ? 36.562 81.843 52.205 0.50 22.40 297 THR A C 1
ATOM 2326 C C B THR A 1 297 ? 36.554 81.606 51.873 0.50 21.24 297 THR A C 1
ATOM 2327 O O A THR A 1 297 ? 37.617 81.759 52.849 0.50 24.65 297 THR A O 1
ATOM 2328 O O B THR A 1 297 ? 37.689 81.093 52.040 0.50 21.41 297 THR A O 1
ATOM 2335 N N . ILE A 1 298 ? 35.477 81.281 52.634 1.00 21.20 298 ILE A N 1
ATOM 2336 C CA . ILE A 1 298 ? 35.564 80.340 53.765 1.00 20.68 298 ILE A CA 1
ATOM 2337 C C . ILE A 1 298 ? 35.046 78.985 53.266 1.00 21.49 298 ILE A C 1
ATOM 2338 O O . ILE A 1 298 ? 34.318 78.954 52.277 1.00 20.59 298 ILE A O 1
ATOM 2343 N N . THR A 1 299 ? 35.547 77.898 53.853 1.00 21.19 299 THR A N 1
ATOM 2344 C CA . THR A 1 299 ? 35.093 76.598 53.580 1.00 21.93 299 THR A CA 1
ATOM 2345 C C . THR A 1 299 ? 34.480 76.069 54.900 1.00 22.05 299 THR A C 1
ATOM 2346 O O . THR A 1 299 ? 35.022 76.329 55.988 1.00 22.40 299 THR A O 1
ATOM 2350 N N . ALA A 1 300 ? 33.333 75.445 54.796 1.00 21.34 300 ALA A N 1
ATOM 2351 C CA . ALA A 1 300 ? 32.569 75.014 55.948 1.00 21.12 300 ALA A CA 1
ATOM 2352 C C . ALA A 1 300 ? 32.168 73.563 55.802 1.00 21.91 300 ALA A C 1
ATOM 2353 O O . ALA A 1 300 ? 31.827 73.137 54.711 1.00 21.51 300 ALA A O 1
ATOM 2355 N N . TYR A 1 301 ? 32.112 72.828 56.903 1.00 22.69 301 TYR A N 1
ATOM 2356 C CA . TYR A 1 301 ? 31.627 71.475 56.870 1.00 23.54 301 TYR A CA 1
ATOM 2357 C C . TYR A 1 301 ? 31.302 70.999 58.275 1.00 23.48 301 TYR A C 1
ATOM 2358 O O . TYR A 1 301 ? 31.843 71.536 59.283 1.00 22.67 301 TYR A O 1
ATOM 2367 N N . PRO A 1 302 ? 30.465 69.960 58.370 1.00 24.06 302 PRO A N 1
ATOM 2368 C CA . PRO A 1 302 ? 30.177 69.408 59.691 1.00 24.23 302 PRO A CA 1
ATOM 2369 C C . PRO A 1 302 ? 31.304 68.498 60.064 1.00 25.17 302 PRO A C 1
ATOM 2370 O O . PRO A 1 302 ? 32.010 68.018 59.172 1.00 25.44 302 PRO A O 1
ATOM 2374 N N . VAL A 1 303 ? 31.499 68.237 61.349 1.00 25.91 303 VAL A N 1
ATOM 2375 C CA . VAL A 1 303 ? 32.569 67.353 61.814 1.00 26.65 303 VAL A CA 1
ATOM 2376 C C . VAL A 1 303 ? 31.934 66.478 62.891 1.00 28.51 303 VAL A C 1
ATOM 2377 O O . VAL A 1 303 ? 30.932 66.882 63.482 1.00 28.71 303 VAL A O 1
ATOM 2381 N N . SER A 1 304 ? 32.475 65.271 63.076 1.00 28.98 304 SER A N 1
ATOM 2382 C CA . SER A 1 304 ? 32.253 64.493 64.296 1.00 30.90 304 SER A CA 1
ATOM 2383 C C . SER A 1 304 ? 33.065 65.112 65.380 1.00 32.09 304 SER A C 1
ATOM 2384 O O . SER A 1 304 ? 34.234 65.351 65.215 1.00 32.94 304 SER A O 1
ATOM 2387 N N . THR A 1 305 ? 32.445 65.384 66.525 1.00 33.55 305 THR A N 1
ATOM 2388 C CA . THR A 1 305 ? 33.129 66.038 67.647 1.00 35.33 305 THR A CA 1
ATOM 2389 C C . THR A 1 305 ? 33.636 64.977 68.677 1.00 38.98 305 THR A C 1
ATOM 2390 O O . THR A 1 305 ? 34.624 65.194 69.410 1.00 42.14 305 THR A O 1
ATOM 2394 N N . THR A 1 306 ? 32.952 63.831 68.716 1.00 39.56 306 THR A N 1
ATOM 2395 C CA . THR A 1 306 ? 33.183 62.809 69.714 1.00 43.15 306 THR A CA 1
ATOM 2396 C C . THR A 1 306 ? 33.512 61.437 69.161 1.00 43.03 306 THR A C 1
ATOM 2397 O O . THR A 1 306 ? 33.908 60.541 69.904 1.00 45.64 306 THR A O 1
ATOM 2401 N N . GLY A 1 307 ? 33.238 61.218 67.892 1.00 40.76 307 GLY A N 1
ATOM 2402 C CA . GLY A 1 307 ? 33.407 59.925 67.324 1.00 42.11 307 GLY A CA 1
ATOM 2403 C C . GLY A 1 307 ? 32.196 59.056 67.524 1.00 43.51 307 GLY A C 1
ATOM 2404 O O . GLY A 1 307 ? 32.130 57.965 66.965 1.00 42.70 307 GLY A O 1
ATOM 2405 N N . LYS A 1 308 ? 31.219 59.526 68.298 1.00 45.57 308 LYS A N 1
ATOM 2406 C CA . LYS A 1 308 ? 30.033 58.715 68.584 1.00 47.29 308 LYS A CA 1
ATOM 2407 C C . LYS A 1 308 ? 28.965 58.799 67.483 1.00 46.29 308 LYS A C 1
ATOM 2408 O O . LYS A 1 308 ? 28.857 59.803 66.774 1.00 41.35 308 LYS A O 1
ATOM 2414 N N . LEU A 1 309 ? 28.197 57.725 67.323 1.00 45.92 309 LEU A N 1
ATOM 2415 C CA . LEU A 1 309 ? 27.015 57.752 66.446 1.00 47.34 309 LEU A CA 1
ATOM 2416 C C . LEU A 1 309 ? 26.038 58.861 66.902 1.00 45.03 309 LEU A C 1
ATOM 2417 O O . LEU A 1 309 ? 25.484 58.779 67.982 1.00 45.61 309 LEU A O 1
ATOM 2422 N N . PRO A 1 310 ? 25.832 59.902 66.095 1.00 48.59 310 PRO A N 1
ATOM 2423 C CA . PRO A 1 310 ? 24.869 60.925 66.532 1.00 46.61 310 PRO A CA 1
ATOM 2424 C C . PRO A 1 310 ? 23.414 60.498 66.315 1.00 45.94 310 PRO A C 1
ATOM 2425 O O . PRO A 1 310 ? 23.123 59.755 65.402 1.00 45.27 310 PRO A O 1
ATOM 2429 N N . ALA A 1 311 ? 22.504 61.045 67.102 1.00 45.32 311 ALA A N 1
ATOM 2430 C CA . ALA A 1 311 ? 21.079 60.764 66.955 1.00 44.54 311 ALA A CA 1
ATOM 2431 C C . ALA A 1 311 ? 20.511 61.378 65.699 1.00 42.12 311 ALA A C 1
ATOM 2432 O O . ALA A 1 311 ? 20.945 62.491 65.300 1.00 40.16 311 ALA A O 1
ATOM 2434 N N . ALA A 1 312 ? 19.550 60.695 65.072 1.00 42.27 312 ALA A N 1
ATOM 2435 C CA . ALA A 1 312 ? 18.802 61.328 63.953 1.00 41.97 312 ALA A CA 1
ATOM 2436 C C . ALA A 1 312 ? 18.161 62.639 64.432 1.00 42.06 312 ALA A C 1
ATOM 2437 O O . ALA A 1 312 ? 17.786 62.752 65.590 1.00 42.68 312 ALA A O 1
ATOM 2439 N N . GLY A 1 313 ? 18.101 63.634 63.544 1.00 39.87 313 GLY A N 1
ATOM 2440 C CA . GLY A 1 313 ? 17.391 64.888 63.803 1.00 39.76 313 GLY A CA 1
ATOM 2441 C C . GLY A 1 313 ? 17.805 65.973 62.807 1.00 38.38 313 GLY A C 1
ATOM 2442 O O . GLY A 1 313 ? 18.577 65.728 61.861 1.00 36.52 313 GLY A O 1
ATOM 2443 N N . ASP A 1 314 ? 17.240 67.162 63.028 1.00 40.12 314 ASP A N 1
ATOM 2444 C CA . ASP A 1 314 ? 17.521 68.334 62.279 1.00 39.78 314 ASP A CA 1
ATOM 2445 C C . ASP A 1 314 ? 18.213 69.341 63.232 1.00 38.54 314 ASP A C 1
ATOM 2446 O O . ASP A 1 314 ? 17.639 69.788 64.231 1.00 41.20 314 ASP A O 1
ATOM 2451 N N . TYR A 1 315 ? 19.458 69.681 62.929 1.00 34.24 315 TYR A N 1
ATOM 2452 C CA . TYR A 1 315 ? 20.302 70.409 63.851 1.00 32.17 315 TYR A CA 1
ATOM 2453 C C . TYR A 1 315 ? 20.628 71.716 63.186 1.00 31.16 315 TYR A C 1
ATOM 2454 O O . TYR A 1 315 ? 20.628 71.866 61.952 1.00 28.89 315 TYR A O 1
ATOM 2463 N N . SER A 1 316 ? 20.821 72.705 64.029 1.00 30.72 316 SER A N 1
ATOM 2464 C CA . SER A 1 316 ? 21.185 73.972 63.518 1.00 29.65 316 SER A CA 1
ATOM 2465 C C . SER A 1 316 ? 22.067 74.715 64.503 1.00 29.11 316 SER A C 1
ATOM 2466 O O . SER A 1 316 ? 22.184 74.324 65.696 1.00 29.36 316 SER A O 1
ATOM 2469 N N . GLY A 1 317 ? 22.734 75.762 64.000 1.00 26.45 317 GLY A N 1
ATOM 2470 C CA . GLY A 1 317 ? 23.576 76.563 64.875 1.00 26.93 317 GLY A CA 1
ATOM 2471 C C . GLY A 1 317 ? 23.926 77.875 64.189 1.00 25.85 317 GLY A C 1
ATOM 2472 O O . GLY A 1 317 ? 23.501 78.105 63.020 1.00 24.94 317 GLY A O 1
ATOM 2473 N N . VAL A 1 318 ? 24.650 78.730 64.923 1.00 26.74 318 VAL A N 1
ATOM 2474 C CA . VAL A 1 318 ? 24.977 80.082 64.448 1.00 26.48 318 VAL A CA 1
ATOM 2475 C C . VAL A 1 318 ? 26.378 80.491 64.841 1.00 25.99 318 VAL A C 1
ATOM 2476 O O . VAL A 1 318 ? 26.915 79.994 65.815 1.00 27.53 318 VAL A O 1
ATOM 2480 N N . ALA A 1 319 ? 26.973 81.362 64.023 1.00 26.11 319 ALA A N 1
ATOM 2481 C CA . ALA A 1 319 ? 28.237 82.016 64.368 1.00 24.89 319 ALA A CA 1
ATOM 2482 C C . ALA A 1 319 ? 28.227 83.418 63.772 1.00 24.02 319 ALA A C 1
ATOM 2483 O O . ALA A 1 319 ? 27.921 83.586 62.607 1.00 22.17 319 ALA A O 1
ATOM 2485 N N . THR A 1 320 ? 28.511 84.427 64.586 1.00 24.30 320 THR A N 1
ATOM 2486 C CA . THR A 1 320 ? 28.487 85.786 64.176 1.00 23.08 320 THR A CA 1
ATOM 2487 C C . THR A 1 320 ? 29.893 86.193 63.755 1.00 21.88 320 THR A C 1
ATOM 2488 O O . THR A 1 320 ? 30.873 86.042 64.514 1.00 22.41 320 THR A O 1
ATOM 2492 N N . MET A 1 321 ? 29.963 86.697 62.554 1.00 20.50 321 MET A N 1
ATOM 2493 C CA . MET A 1 321 ? 31.206 87.164 61.985 1.00 21.04 321 MET A CA 1
ATOM 2494 C C . MET A 1 321 ? 31.559 88.545 62.587 1.00 20.80 321 MET A C 1
ATOM 2495 O O . MET A 1 321 ? 30.701 89.447 62.601 1.00 22.61 321 MET A O 1
ATOM 2500 N N . HIS A 1 322 ? 32.801 88.728 62.922 1.00 20.48 322 HIS A N 1
ATOM 2501 C CA . HIS A 1 322 ? 33.319 90.058 63.259 1.00 22.66 322 HIS A CA 1
ATOM 2502 C C . HIS A 1 322 ? 34.420 90.344 62.301 1.00 22.39 322 HIS A C 1
ATOM 2503 O O . HIS A 1 322 ? 35.084 89.399 61.756 1.00 22.60 322 HIS A O 1
ATOM 2510 N N . VAL A 1 323 ? 34.679 91.621 62.065 1.00 22.19 323 VAL A N 1
ATOM 2511 C CA . VAL A 1 323 ? 35.876 92.016 61.318 1.00 21.85 323 VAL A CA 1
ATOM 2512 C C . VAL A 1 323 ? 36.767 92.793 62.374 1.00 22.61 323 VAL A C 1
ATOM 2513 O O . VAL A 1 323 ? 36.271 93.595 63.144 1.00 22.93 323 VAL A O 1
ATOM 2517 N N . GLU A 1 324 ? 38.047 92.435 62.434 1.00 23.40 324 GLU A N 1
ATOM 2518 C CA . GLU A 1 324 ? 39.024 92.983 63.368 1.00 25.55 324 GLU A CA 1
ATOM 2519 C C . GLU A 1 324 ? 40.192 93.528 62.576 1.00 25.98 324 GLU A C 1
ATOM 2520 O O . GLU A 1 324 ? 40.572 92.975 61.534 1.00 25.51 324 GLU A O 1
ATOM 2526 N N . LEU A 1 325 ? 40.762 94.628 63.061 1.00 26.53 325 LEU A N 1
ATOM 2527 C CA . LEU A 1 325 ? 41.917 95.272 62.456 1.00 27.92 325 LEU A CA 1
ATOM 2528 C C . LEU A 1 325 ? 43.154 95.253 63.338 1.00 31.21 325 LEU A C 1
ATOM 2529 O O . LEU A 1 325 ? 43.052 95.367 64.555 1.00 31.49 325 LEU A O 1
ATOM 2534 N N . ASP A 1 326 ? 44.321 95.188 62.728 1.00 34.04 326 ASP A N 1
ATOM 2535 C CA . ASP A 1 326 ? 45.510 95.550 63.442 1.00 39.94 326 ASP A CA 1
ATOM 2536 C C . ASP A 1 326 ? 46.488 96.237 62.499 1.00 41.33 326 ASP A C 1
ATOM 2537 O O . ASP A 1 326 ? 46.816 95.667 61.478 1.00 38.10 326 ASP A O 1
ATOM 2542 N N . THR A 1 338 ? 44.182 93.875 68.621 1.00 48.66 338 THR A N 1
ATOM 2543 C CA . THR A 1 338 ? 43.236 94.226 67.535 1.00 42.35 338 THR A CA 1
ATOM 2544 C C . THR A 1 338 ? 42.038 95.131 67.925 1.00 39.81 338 THR A C 1
ATOM 2545 O O . THR A 1 338 ? 41.595 95.125 69.060 1.00 40.36 338 THR A O 1
ATOM 2549 N N . THR A 1 339 ? 41.493 95.834 66.921 1.00 36.06 339 THR A N 1
ATOM 2550 C CA . THR A 1 339 ? 40.293 96.627 66.995 1.00 33.85 339 THR A CA 1
ATOM 2551 C C . THR A 1 339 ? 39.118 95.828 66.460 1.00 30.70 339 THR A C 1
ATOM 2552 O O . THR A 1 339 ? 39.146 95.425 65.315 1.00 27.39 339 THR A O 1
ATOM 2556 N N . ASP A 1 340 ? 38.088 95.612 67.254 1.00 29.86 340 ASP A N 1
ATOM 2557 C CA . ASP A 1 340 ? 36.903 94.816 66.806 1.00 28.99 340 ASP A CA 1
ATOM 2558 C C . ASP A 1 340 ? 35.869 95.760 66.192 1.00 27.31 340 ASP A C 1
ATOM 2559 O O . ASP A 1 340 ? 35.321 96.631 66.916 1.00 27.51 340 ASP A O 1
ATOM 2564 N N . LEU A 1 341 ? 35.621 95.663 64.897 1.00 25.03 341 LEU A N 1
ATOM 2565 C CA . LEU A 1 341 ? 34.699 96.625 64.206 1.00 24.59 341 LEU A CA 1
ATOM 2566 C C . LEU A 1 341 ? 33.263 96.232 64.469 1.00 25.33 341 LEU A C 1
ATOM 2567 O O . LEU A 1 341 ? 32.350 96.919 64.015 1.00 24.85 341 LEU A O 1
ATOM 2572 N N . GLY A 1 342 ? 33.076 95.059 65.063 1.00 25.07 342 GLY A N 1
ATOM 2573 C CA . GLY A 1 342 ? 31.746 94.618 65.468 1.00 25.96 342 GLY A CA 1
ATOM 2574 C C . GLY A 1 342 ? 31.131 93.527 64.609 1.00 24.39 342 GLY A C 1
ATOM 2575 O O . GLY A 1 342 ? 31.752 93.062 63.698 1.00 22.13 342 GLY A O 1
ATOM 2576 N N . ALA A 1 343 ? 29.946 93.078 65.008 1.00 25.84 343 ALA A N 1
ATOM 2577 C CA . ALA A 1 343 ? 29.239 91.981 64.298 1.00 24.63 343 ALA A CA 1
ATOM 2578 C C . ALA A 1 343 ? 28.802 92.438 62.925 1.00 24.32 343 ALA A C 1
ATOM 2579 O O . ALA A 1 343 ? 28.269 93.560 62.748 1.00 23.95 343 ALA A O 1
ATOM 2581 N N . LYS A 1 344 ? 29.086 91.625 61.924 1.00 22.63 344 LYS A N 1
ATOM 2582 C CA . LYS A 1 344 ? 28.773 91.952 60.514 1.00 23.14 344 LYS A CA 1
ATOM 2583 C C . LYS A 1 344 ? 27.848 90.942 59.846 1.00 24.81 344 LYS A C 1
ATOM 2584 O O . LYS A 1 344 ? 27.593 90.997 58.633 1.00 26.74 344 LYS A O 1
ATOM 2590 N N . GLY A 1 345 ? 27.238 90.083 60.630 1.00 24.52 345 GLY A N 1
ATOM 2591 C CA . GLY A 1 345 ? 26.350 89.094 60.029 1.00 25.09 345 GLY A CA 1
ATOM 2592 C C . GLY A 1 345 ? 26.508 87.765 60.741 1.00 24.46 345 GLY A C 1
ATOM 2593 O O . GLY A 1 345 ? 27.608 87.439 61.192 1.00 24.46 345 GLY A O 1
ATOM 2594 N N . THR A 1 346 ? 25.398 87.019 60.843 1.00 25.32 346 THR A N 1
ATOM 2595 C CA . THR A 1 346 ? 25.360 85.734 61.518 1.00 25.48 346 THR A CA 1
ATOM 2596 C C . THR A 1 346 ? 25.174 84.582 60.515 1.00 24.08 346 THR A C 1
ATOM 2597 O O . THR A 1 346 ? 24.153 84.526 59.789 1.00 25.63 346 THR A O 1
ATOM 2601 N N . LEU A 1 347 ? 26.165 83.727 60.418 1.00 22.45 347 LEU A N 1
ATOM 2602 C CA . LEU A 1 347 ? 26.076 82.495 59.631 1.00 23.22 347 LEU A CA 1
ATOM 2603 C C . LEU A 1 347 ? 25.119 81.532 60.330 1.00 24.24 347 LEU A C 1
ATOM 2604 O O . LEU A 1 347 ? 25.225 81.346 61.578 1.00 24.65 347 LEU A O 1
ATOM 2609 N N . LYS A 1 348 ? 24.241 80.913 59.556 1.00 23.51 348 LYS A N 1
ATOM 2610 C CA . LYS A 1 348 ? 23.201 80.003 60.044 1.00 25.79 348 LYS A CA 1
ATOM 2611 C C . LYS A 1 348 ? 23.405 78.623 59.423 1.00 23.81 348 LYS A C 1
ATOM 2612 O O . LYS A 1 348 ? 23.351 78.474 58.223 1.00 23.80 348 LYS A O 1
ATOM 2618 N N . PHE A 1 349 ? 23.779 77.690 60.265 1.00 23.77 349 PHE A N 1
ATOM 2619 C CA . PHE A 1 349 ? 24.161 76.332 59.901 1.00 23.95 349 PHE A CA 1
ATOM 2620 C C . PHE A 1 349 ? 22.984 75.415 60.015 1.00 24.75 349 PHE A C 1
ATOM 2621 O O . PHE A 1 349 ? 22.214 75.534 60.983 1.00 25.28 349 PHE A O 1
ATOM 2629 N N . SER A 1 350 ? 22.827 74.511 59.050 1.00 24.92 350 SER A N 1
ATOM 2630 C CA . SER A 1 350 ? 21.823 73.445 59.165 1.00 26.13 350 SER A CA 1
ATOM 2631 C C . SER A 1 350 ? 22.438 72.137 58.825 1.00 26.47 350 SER A C 1
ATOM 2632 O O . SER A 1 350 ? 23.235 72.091 57.924 1.00 26.22 350 SER A O 1
ATOM 2635 N N . LEU A 1 351 ? 22.054 71.076 59.535 1.00 27.07 351 LEU A N 1
ATOM 2636 C CA . LEU A 1 351 ? 22.543 69.676 59.268 1.00 28.22 351 LEU A CA 1
ATOM 2637 C C . LEU A 1 351 ? 21.429 68.732 59.582 1.00 29.85 351 LEU A C 1
ATOM 2638 O O . LEU A 1 351 ? 20.826 68.822 60.652 1.00 29.98 351 LEU A O 1
ATOM 2643 N N . LYS A 1 352 ? 21.218 67.755 58.707 1.00 32.74 352 LYS A N 1
ATOM 2644 C CA . LYS A 1 352 ? 20.229 66.701 58.957 1.00 34.81 352 LYS A CA 1
ATOM 2645 C C . LYS A 1 352 ? 20.969 65.392 59.062 1.00 35.73 352 LYS A C 1
ATOM 2646 O O . LYS A 1 352 ? 21.821 65.105 58.234 1.00 33.94 352 LYS A O 1
ATOM 2652 N N . ILE A 1 353 ? 20.637 64.618 60.093 1.00 37.59 353 ILE A N 1
ATOM 2653 C CA . ILE A 1 353 ? 21.184 63.282 60.305 1.00 41.55 353 ILE A CA 1
ATOM 2654 C C . ILE A 1 353 ? 20.030 62.310 60.288 1.00 47.04 353 ILE A C 1
ATOM 2655 O O . ILE A 1 353 ? 19.131 62.431 61.088 1.00 42.77 353 ILE A O 1
ATOM 2660 N N . SER A 1 354 ? 20.014 61.403 59.326 1.00 35.58 354 SER A N 1
ATOM 2661 C CA . SER A 1 354 ? 18.852 60.476 59.229 1.00 42.33 354 SER A CA 1
ATOM 2662 C C . SER A 1 354 ? 19.183 59.165 59.983 1.00 44.54 354 SER A C 1
ATOM 2663 O O . SER A 1 354 ? 20.384 58.785 60.096 1.00 45.47 354 SER A O 1
ATOM 2666 N N . ALA B 1 1 ? 7.862 95.153 62.241 1.00 47.13 1 ALA B N 1
ATOM 2667 C CA . ALA B 1 1 ? 8.159 94.561 60.938 1.00 51.16 1 ALA B CA 1
ATOM 2668 C C . ALA B 1 1 ? 9.377 95.187 60.273 1.00 43.68 1 ALA B C 1
ATOM 2669 O O . ALA B 1 1 ? 10.138 94.458 59.716 1.00 45.76 1 ALA B O 1
ATOM 2671 N N . ASP B 1 2 ? 9.610 96.503 60.379 1.00 41.39 2 ASP B N 1
ATOM 2672 C CA . ASP B 1 2 ? 10.797 97.109 59.735 1.00 36.61 2 ASP B CA 1
ATOM 2673 C C . ASP B 1 2 ? 11.220 98.373 60.438 1.00 31.34 2 ASP B C 1
ATOM 2674 O O . ASP B 1 2 ? 10.401 99.051 61.142 1.00 29.43 2 ASP B O 1
ATOM 2679 N N . TRP B 1 3 ? 12.467 98.766 60.176 1.00 28.29 3 TRP B N 1
ATOM 2680 C CA . TRP B 1 3 ? 12.894 100.139 60.476 1.00 25.71 3 TRP B CA 1
ATOM 2681 C C . TRP B 1 3 ? 11.937 101.121 59.865 1.00 25.53 3 TRP B C 1
ATOM 2682 O O . TRP B 1 3 ? 11.502 100.978 58.745 1.00 26.50 3 TRP B O 1
ATOM 2693 N N . GLY B 1 4 ? 11.598 102.137 60.635 1.00 25.05 4 GLY B N 1
ATOM 2694 C CA . GLY B 1 4 ? 10.595 103.093 60.181 1.00 24.26 4 GLY B CA 1
ATOM 2695 C C . GLY B 1 4 ? 10.474 104.297 61.059 1.00 21.83 4 GLY B C 1
ATOM 2696 O O . GLY B 1 4 ? 11.361 104.603 61.873 1.00 19.75 4 GLY B O 1
ATOM 2697 N N . PRO B 1 5 ? 9.348 105.010 60.940 1.00 22.28 5 PRO B N 1
ATOM 2698 C CA . PRO B 1 5 ? 9.232 106.285 61.623 1.00 21.59 5 PRO B CA 1
ATOM 2699 C C . PRO B 1 5 ? 9.269 106.281 63.126 1.00 21.46 5 PRO B C 1
ATOM 2700 O O . PRO B 1 5 ? 8.957 105.268 63.783 1.00 21.61 5 PRO B O 1
ATOM 2704 N N . CYS B 1 6 ? 9.604 107.458 63.629 1.00 21.82 6 CYS B N 1
ATOM 2705 C CA . CYS B 1 6 ? 9.635 107.735 65.034 1.00 21.89 6 CYS B CA 1
ATOM 2706 C C . CYS B 1 6 ? 8.445 108.616 65.405 1.00 23.32 6 CYS B C 1
ATOM 2707 O O . CYS B 1 6 ? 7.976 109.395 64.595 1.00 23.87 6 CYS B O 1
ATOM 2710 N N . ARG B 1 7 ? 7.998 108.478 66.642 1.00 22.59 7 ARG B N 1
ATOM 2711 C CA . ARG B 1 7 ? 6.850 109.223 67.167 1.00 22.96 7 ARG B CA 1
ATOM 2712 C C . ARG B 1 7 ? 7.212 109.531 68.630 1.00 22.38 7 ARG B C 1
ATOM 2713 O O . ARG B 1 7 ? 8.037 108.828 69.226 1.00 21.00 7 ARG B O 1
ATOM 2721 N N . THR B 1 8 ? 6.546 110.530 69.220 1.00 21.02 8 THR B N 1
ATOM 2722 C CA . THR B 1 8 ? 6.620 110.787 70.632 1.00 21.14 8 THR B CA 1
ATOM 2723 C C . THR B 1 8 ? 5.875 109.708 71.389 1.00 22.25 8 THR B C 1
ATOM 2724 O O . THR B 1 8 ? 5.079 108.947 70.821 1.00 22.84 8 THR B O 1
ATOM 2728 N N . ALA B 1 9 ? 6.177 109.586 72.661 1.00 23.46 9 ALA B N 1
ATOM 2729 C CA . ALA B 1 9 ? 5.469 108.627 73.547 1.00 26.04 9 ALA B CA 1
ATOM 2730 C C . ALA B 1 9 ? 3.984 108.778 73.474 1.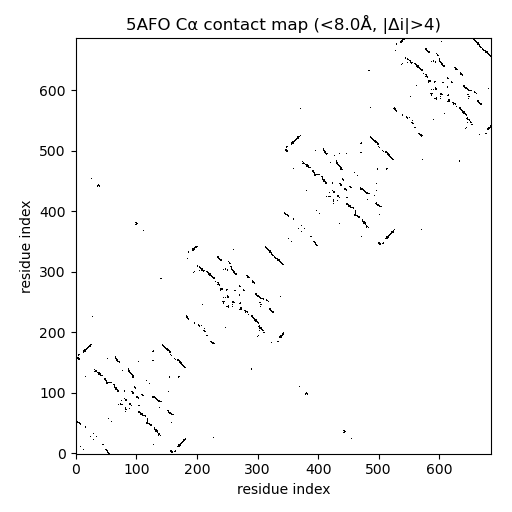00 27.47 9 ALA B C 1
ATOM 2731 O O . ALA B 1 9 ? 3.268 107.785 73.420 1.00 26.62 9 ALA B O 1
ATOM 2733 N N . SER B 1 10 ? 3.521 110.038 73.512 1.00 27.53 10 SER B N 1
ATOM 2734 C CA . SER B 1 10 ? 2.080 110.334 73.459 1.00 29.79 10 SER B CA 1
ATOM 2735 C C . SER B 1 10 ? 1.501 110.092 72.115 1.00 31.28 10 SER B C 1
ATOM 2736 O O . SER B 1 10 ? 0.331 109.733 72.000 1.00 35.32 10 SER B O 1
ATOM 2739 N N . GLY B 1 11 ? 2.322 110.240 71.092 1.00 29.64 11 GLY B N 1
ATOM 2740 C CA . GLY B 1 11 ? 1.898 110.202 69.706 1.00 30.06 11 GLY B CA 1
ATOM 2741 C C . GLY B 1 11 ? 1.704 111.582 69.096 1.00 29.94 11 GLY B C 1
ATOM 2742 O O . GLY B 1 11 ? 1.748 111.712 67.899 1.00 31.38 11 GLY B O 1
ATOM 2743 N N . ASP B 1 12 ? 1.534 112.592 69.942 1.00 27.87 12 ASP B N 1
ATOM 2744 C CA . ASP B 1 12 ? 1.319 113.976 69.573 1.00 27.33 12 ASP B CA 1
ATOM 2745 C C . ASP B 1 12 ? 2.698 114.701 69.548 1.00 24.34 12 ASP B C 1
ATOM 2746 O O . ASP B 1 12 ? 3.511 114.465 70.462 1.00 22.91 12 ASP B O 1
ATOM 2751 N N . PRO B 1 13 ? 2.943 115.571 68.540 1.00 23.52 13 PRO B N 1
ATOM 2752 C CA . PRO B 1 13 ? 4.258 116.225 68.576 1.00 21.84 13 PRO B CA 1
ATOM 2753 C C . PRO B 1 13 ? 4.493 117.068 69.807 1.00 20.53 13 PRO B C 1
ATOM 2754 O O . PRO B 1 13 ? 3.565 117.682 70.333 1.00 21.97 13 PRO B O 1
ATOM 2758 N N . PHE B 1 14 ? 5.747 117.142 70.187 1.00 18.91 14 PHE B N 1
ATOM 2759 C CA . PHE B 1 14 ? 6.158 118.012 71.306 1.00 19.52 14 PHE B CA 1
ATOM 2760 C C . PHE B 1 14 ? 6.291 119.406 70.720 1.00 18.11 14 PHE B C 1
ATOM 2761 O O . PHE B 1 14 ? 6.997 119.610 69.716 1.00 16.12 14 PHE B O 1
ATOM 2769 N N . ILE B 1 15 ? 5.708 120.376 71.375 1.00 19.24 15 ILE B N 1
ATOM 2770 C CA . ILE B 1 15 ? 5.695 121.757 70.876 1.00 19.42 15 ILE B CA 1
ATOM 2771 C C . ILE B 1 15 ? 6.683 122.626 71.623 1.00 19.02 15 ILE B C 1
ATOM 2772 O O . ILE B 1 15 ? 6.544 122.789 72.828 1.00 21.44 15 ILE B O 1
ATOM 2777 N N . PHE B 1 16 ? 7.690 123.098 70.920 1.00 17.28 16 PHE B N 1
ATOM 2778 C CA . PHE B 1 16 ? 8.723 124.009 71.453 1.00 16.94 16 PHE B CA 1
ATOM 2779 C C . PHE B 1 16 ? 8.186 125.424 71.198 1.00 17.93 16 PHE B C 1
ATOM 2780 O O . PHE B 1 16 ? 7.590 125.667 70.179 1.00 19.78 16 PHE B O 1
ATOM 2788 N N . VAL B 1 17 ? 8.366 126.295 72.166 1.00 17.64 17 VAL B N 1
ATOM 2789 C CA . VAL B 1 17 ? 7.825 127.667 72.147 1.00 17.69 17 VAL B CA 1
ATOM 2790 C C . VAL B 1 17 ? 8.993 128.651 71.979 1.00 16.53 17 VAL B C 1
ATOM 2791 O O . VAL B 1 17 ? 9.983 128.612 72.783 1.00 15.77 17 VAL B O 1
ATOM 2795 N N . THR B 1 18 ? 8.890 129.511 70.973 1.00 16.41 18 THR B N 1
ATOM 2796 C CA . THR B 1 18 ? 9.887 130.507 70.599 1.00 16.30 18 THR B CA 1
ATOM 2797 C C . THR B 1 18 ? 9.253 131.877 70.437 1.00 16.38 18 THR B C 1
ATOM 2798 O O . THR B 1 18 ? 8.070 132.012 70.136 1.00 16.89 18 THR B O 1
ATOM 2802 N N . SER B 1 19 ? 10.067 132.916 70.580 1.00 15.77 19 SER B N 1
ATOM 2803 C CA . SER B 1 19 ? 9.540 134.274 70.427 1.00 16.45 19 SER B CA 1
ATOM 2804 C C . SER B 1 19 ? 10.681 135.263 70.303 1.00 16.30 19 SER B C 1
ATOM 2805 O O . SER B 1 19 ? 11.771 135.053 70.796 1.00 16.95 19 SER B O 1
ATOM 2808 N N . PHE B 1 20 ? 10.388 136.398 69.700 1.00 16.56 20 PHE B N 1
ATOM 2809 C CA . PHE B 1 20 ? 11.370 137.463 69.668 1.00 16.52 20 PHE B CA 1
ATOM 2810 C C . PHE B 1 20 ? 10.695 138.836 69.588 1.00 17.03 20 PHE B C 1
ATOM 2811 O O . PHE B 1 20 ? 9.522 138.975 69.195 1.00 17.18 20 PHE B O 1
ATOM 2819 N N . THR B 1 21 ? 11.482 139.861 69.936 1.00 16.55 21 THR B N 1
ATOM 2820 C CA . THR B 1 21 ? 11.065 141.237 69.718 1.00 17.67 21 THR B CA 1
ATOM 2821 C C . THR B 1 21 ? 12.176 141.877 68.851 1.00 18.20 21 THR B C 1
ATOM 2822 O O . THR B 1 21 ? 13.370 141.795 69.189 1.00 17.97 21 THR B O 1
ATOM 2826 N N . LYS B 1 22 ? 11.768 142.513 67.751 1.00 18.69 22 LYS B N 1
ATOM 2827 C CA . LYS B 1 22 ? 12.659 143.244 66.874 1.00 19.84 22 LYS B CA 1
ATOM 2828 C C . LYS B 1 22 ? 12.223 144.700 66.756 1.00 20.27 22 LYS B C 1
ATOM 2829 O O . LYS B 1 22 ? 11.122 144.971 66.266 1.00 20.05 22 LYS B O 1
ATOM 2835 N N A ASN B 1 23 ? 13.118 145.617 67.148 0.50 19.67 23 ASN B N 1
ATOM 2836 N N B ASN B 1 23 ? 13.057 145.666 67.208 0.50 20.80 23 ASN B N 1
ATOM 2837 C CA A ASN B 1 23 ? 12.860 147.032 67.044 0.50 20.41 23 ASN B CA 1
ATOM 2838 C CA B ASN B 1 23 ? 12.807 147.105 66.922 0.50 22.41 23 ASN B CA 1
ATOM 2839 C C A ASN B 1 23 ? 13.803 147.582 65.914 0.50 20.69 23 ASN B C 1
ATOM 2840 C C B ASN B 1 23 ? 13.803 147.539 65.854 0.50 21.72 23 ASN B C 1
ATOM 2841 O O A ASN B 1 23 ? 15.013 147.473 66.054 0.50 20.48 23 ASN B O 1
ATOM 2842 O O B ASN B 1 23 ? 15.007 147.313 65.952 0.50 21.36 23 ASN B O 1
ATOM 2851 N N . ILE B 1 24 ? 13.259 148.088 64.805 1.00 21.56 24 ILE B N 1
ATOM 2852 C CA . ILE B 1 24 ? 14.011 148.565 63.707 1.00 22.55 24 ILE B CA 1
ATOM 2853 C C . ILE B 1 24 ? 14.211 150.048 63.984 1.00 23.16 24 ILE B C 1
ATOM 2854 O O . ILE B 1 24 ? 13.310 150.876 63.854 1.00 25.79 24 ILE B O 1
ATOM 2859 N N . GLN B 1 25 ? 15.433 150.354 64.377 1.00 23.74 25 GLN B N 1
ATOM 2860 C CA . GLN B 1 25 ? 15.819 151.666 64.910 1.00 25.23 25 GLN B CA 1
ATOM 2861 C C . GLN B 1 25 ? 15.935 152.747 63.823 1.00 25.43 25 GLN B C 1
ATOM 2862 O O . GLN B 1 25 ? 15.515 153.858 64.037 1.00 25.65 25 GLN B O 1
ATOM 2868 N N . ASN B 1 26 ? 16.454 152.388 62.656 1.00 25.16 26 ASN B N 1
ATOM 2869 C CA . ASN B 1 26 ? 16.650 153.363 61.601 1.00 27.13 26 ASN B CA 1
ATOM 2870 C C . ASN B 1 26 ? 15.361 153.418 60.767 1.00 26.34 26 ASN B C 1
ATOM 2871 O O . ASN B 1 26 ? 14.994 152.421 60.167 1.00 26.31 26 ASN B O 1
ATOM 2876 N N . PRO B 1 27 ? 14.702 154.564 60.730 1.00 27.42 27 PRO B N 1
ATOM 2877 C CA . PRO B 1 27 ? 13.401 154.699 59.992 1.00 28.26 27 PRO B CA 1
ATOM 2878 C C . PRO B 1 27 ? 13.473 154.173 58.588 1.00 28.80 27 PRO B C 1
ATOM 2879 O O . PRO B 1 27 ? 12.617 153.393 58.206 1.00 28.27 27 PRO B O 1
ATOM 2883 N N . THR B 1 28 ? 14.507 154.537 57.852 1.00 30.49 28 THR B N 1
ATOM 2884 C CA . THR B 1 28 ? 14.620 154.162 56.452 1.00 32.15 28 THR B CA 1
ATOM 2885 C C . THR B 1 28 ? 14.974 152.714 56.154 1.00 32.26 28 THR B C 1
ATOM 2886 O O . THR B 1 28 ? 14.937 152.325 55.014 1.00 32.76 28 THR B O 1
ATOM 2890 N N . ASP B 1 29 ? 15.322 151.915 57.168 1.00 29.39 29 ASP B N 1
ATOM 2891 C CA . ASP B 1 29 ? 15.489 150.463 57.008 1.00 29.58 29 ASP B CA 1
ATOM 2892 C C . ASP B 1 29 ? 14.184 149.736 56.813 1.00 27.41 29 ASP B C 1
ATOM 2893 O O . ASP B 1 29 ? 14.181 148.574 56.459 1.00 26.17 29 ASP B O 1
ATOM 2898 N N . ASN B 1 30 ? 13.062 150.412 57.094 1.00 26.58 30 ASN B N 1
ATOM 2899 C CA . ASN B 1 30 ? 11.760 149.761 56.926 1.00 25.37 30 ASN B CA 1
ATOM 2900 C C . ASN B 1 30 ? 11.354 149.777 55.456 1.00 26.53 30 ASN B C 1
ATOM 2901 O O . ASN B 1 30 ? 10.550 150.639 54.998 1.00 27.03 30 ASN B O 1
ATOM 2906 N N A VAL B 1 31 ? 11.987 148.895 54.676 0.50 26.26 31 VAL B N 1
ATOM 2907 N N B VAL B 1 31 ? 11.851 148.796 54.712 0.50 26.76 31 VAL B N 1
ATOM 2908 C CA A VAL B 1 31 ? 11.759 148.787 53.240 0.50 27.20 31 VAL B CA 1
ATOM 2909 C CA B VAL B 1 31 ? 11.761 148.789 53.273 0.50 28.02 31 VAL B CA 1
ATOM 2910 C C A VAL B 1 31 ? 11.568 147.364 52.836 0.50 27.41 31 VAL B C 1
ATOM 2911 C C B VAL B 1 31 ? 11.629 147.378 52.794 0.50 27.95 31 VAL B C 1
ATOM 2912 O O A VAL B 1 31 ? 12.088 146.437 53.495 0.50 25.46 31 VAL B O 1
ATOM 2913 O O B VAL B 1 31 ? 12.241 146.463 53.378 0.50 26.05 31 VAL B O 1
ATOM 2920 N N . THR B 1 32 ? 10.845 147.171 51.739 1.00 29.15 32 THR B N 1
ATOM 2921 C CA . THR B 1 32 ? 10.836 145.837 51.122 1.00 30.60 32 THR B CA 1
ATOM 2922 C C . THR B 1 32 ? 12.259 145.299 50.907 1.00 29.63 32 THR B C 1
ATOM 2923 O O . THR B 1 32 ? 13.154 145.983 50.326 1.00 29.80 32 THR B O 1
ATOM 2927 N N . GLY B 1 33 ? 12.455 144.093 51.412 1.00 28.49 33 GLY B N 1
ATOM 2928 C CA . GLY B 1 33 ? 13.664 143.315 51.211 1.00 27.83 33 GLY B CA 1
ATOM 2929 C C . GLY B 1 33 ? 14.647 143.446 52.325 1.00 26.15 33 GLY B C 1
ATOM 2930 O O . GLY B 1 33 ? 15.675 142.772 52.287 1.00 26.45 33 GLY B O 1
ATOM 2931 N N . GLN B 1 34 ? 14.358 144.259 53.346 1.00 25.27 34 GLN B N 1
ATOM 2932 C CA . GLN B 1 34 ? 15.272 144.419 54.500 1.00 24.87 34 GLN B CA 1
ATOM 2933 C C . GLN B 1 34 ? 15.329 143.035 55.182 1.00 23.24 34 GLN B C 1
ATOM 2934 O O . GLN B 1 34 ? 14.281 142.407 55.352 1.00 22.52 34 GLN B O 1
ATOM 2940 N N . THR B 1 35 ? 16.546 142.552 55.499 1.00 23.22 35 THR B N 1
ATOM 2941 C CA . THR B 1 35 ? 16.733 141.166 55.995 1.00 21.29 35 THR B CA 1
ATOM 2942 C C . THR B 1 35 ? 17.584 141.246 57.255 1.00 20.33 35 THR B C 1
ATOM 2943 O O . THR B 1 35 ? 18.541 142.036 57.329 1.00 20.13 35 THR B O 1
ATOM 2947 N N . TYR B 1 36 ? 17.200 140.458 58.241 1.00 18.56 36 TYR B N 1
ATOM 2948 C CA . TYR B 1 36 ? 17.883 140.314 59.513 1.00 17.94 36 TYR B CA 1
ATOM 2949 C C . TYR B 1 36 ? 18.228 138.809 59.535 1.00 17.23 36 TYR B C 1
ATOM 2950 O O . TYR B 1 36 ? 17.449 138.008 60.023 1.00 17.40 36 TYR B O 1
ATOM 2959 N N . PRO B 1 37 ? 19.391 138.464 59.014 1.00 18.15 37 PRO B N 1
ATOM 2960 C CA . PRO B 1 37 ? 19.811 137.052 58.951 1.00 18.26 37 PRO B CA 1
ATOM 2961 C C . PRO B 1 37 ? 20.230 136.423 60.279 1.00 17.54 37 PRO B C 1
ATOM 2962 O O . PRO B 1 37 ? 21.047 136.977 61.062 1.00 17.38 37 PRO B O 1
ATOM 2966 N N . ASP B 1 38 ? 19.633 135.235 60.594 1.00 16.89 38 ASP B N 1
ATOM 2967 C CA . ASP B 1 38 ? 20.105 134.488 61.760 1.00 16.47 38 ASP B CA 1
ATOM 2968 C C . ASP B 1 38 ? 20.288 135.353 62.988 1.00 17.46 38 ASP B C 1
ATOM 2969 O O . ASP B 1 38 ? 21.349 135.375 63.643 1.00 16.98 38 ASP B O 1
ATOM 2974 N N . PHE B 1 39 ? 19.255 136.131 63.247 1.00 17.77 39 PHE B N 1
ATOM 2975 C CA . PHE B 1 39 ? 19.272 137.221 64.273 1.00 19.15 39 PHE B CA 1
ATOM 2976 C C . PHE B 1 39 ? 18.799 136.778 65.624 1.00 18.87 39 PHE B C 1
ATOM 2977 O O . PHE B 1 39 ? 19.028 137.467 66.647 1.00 19.70 39 PHE B O 1
ATOM 2985 N N . TYR B 1 40 ? 18.024 135.696 65.665 1.00 17.83 40 TYR B N 1
ATOM 2986 C CA . TYR B 1 40 ? 17.449 135.208 66.885 1.00 16.89 40 TYR B CA 1
ATOM 2987 C C . TYR B 1 40 ? 17.771 133.689 66.912 1.00 18.04 40 TYR B C 1
ATOM 2988 O O . TYR B 1 40 ? 17.377 132.959 65.945 1.00 15.29 40 TYR B O 1
ATOM 2997 N N . GLN B 1 41 ? 18.285 133.241 68.030 1.00 21.17 41 GLN B N 1
ATOM 2998 C CA . GLN B 1 41 ? 18.603 131.843 68.212 1.00 23.27 41 GLN B CA 1
ATOM 2999 C C . GLN B 1 41 ? 17.905 131.328 69.456 1.00 20.49 41 GLN B C 1
ATOM 3000 O O . GLN B 1 41 ? 17.948 131.976 70.539 1.00 20.10 41 GLN B O 1
ATOM 3006 N N . TRP B 1 42 ? 17.187 130.239 69.303 1.00 18.69 42 TRP B N 1
ATOM 3007 C CA . TRP B 1 42 ? 16.523 129.589 70.457 1.00 16.95 42 TRP B CA 1
ATOM 3008 C C . TRP B 1 42 ? 17.380 128.407 70.958 1.00 17.00 42 TRP B C 1
ATOM 3009 O O . TRP B 1 42 ? 18.024 127.669 70.173 1.00 17.10 42 TRP B O 1
ATOM 3020 N N . ALA B 1 43 ? 17.473 128.304 72.285 1.00 18.36 43 ALA B N 1
ATOM 3021 C CA . ALA B 1 43 ? 18.165 127.188 72.872 1.00 19.00 43 ALA B CA 1
ATOM 3022 C C . ALA B 1 43 ? 17.342 126.803 74.128 1.00 19.16 43 ALA B C 1
ATOM 3023 O O . ALA B 1 43 ? 17.511 127.420 75.221 1.00 19.70 43 ALA B O 1
ATOM 3025 N N . LEU B 1 44 ? 16.425 125.898 73.942 1.00 17.82 44 LEU B N 1
ATOM 3026 C CA . LEU B 1 44 ? 15.346 125.628 74.925 1.00 16.51 44 LEU B CA 1
ATOM 3027 C C . LEU B 1 44 ? 15.722 124.470 75.830 1.00 18.35 44 LEU B C 1
ATOM 3028 O O . LEU B 1 44 ? 16.584 123.589 75.443 1.00 18.34 44 LEU B O 1
ATOM 3033 N N . GLY B 1 45 ? 15.130 124.443 77.012 1.00 16.98 45 GLY B N 1
ATOM 3034 C CA . GLY B 1 45 ? 15.470 123.399 78.003 1.00 18.48 45 GLY B CA 1
ATOM 3035 C C . GLY B 1 45 ? 14.465 122.210 78.075 1.00 17.32 45 GLY B C 1
ATOM 3036 O O . GLY B 1 45 ? 14.576 121.403 78.973 1.00 18.60 45 GLY B O 1
ATOM 3037 N N . ASP B 1 46 ? 13.524 122.172 77.138 1.00 17.04 46 ASP B N 1
ATOM 3038 C CA . ASP B 1 46 ? 12.459 121.191 77.055 1.00 17.60 46 ASP B CA 1
ATOM 3039 C C . ASP B 1 46 ? 12.948 119.946 76.269 1.00 17.04 46 ASP B C 1
ATOM 3040 O O . ASP B 1 46 ? 13.850 120.041 75.426 1.00 17.05 46 ASP B O 1
ATOM 3045 N N . LYS B 1 47 ? 12.394 118.815 76.660 1.00 16.86 47 LYS B N 1
ATOM 3046 C CA . LYS B 1 47 ? 12.776 117.571 76.036 1.00 17.24 47 LYS B CA 1
ATOM 3047 C C . LYS B 1 47 ? 11.535 116.697 76.002 1.00 17.76 47 LYS B C 1
ATOM 3048 O O . LYS B 1 47 ? 10.585 116.945 76.695 1.00 19.17 47 LYS B O 1
ATOM 3054 N N . TYR B 1 48 ? 11.632 115.596 75.298 1.00 17.36 48 TYR B N 1
ATOM 3055 C CA . TYR B 1 48 ? 10.504 114.722 75.114 1.00 18.13 48 TYR B CA 1
ATOM 3056 C C . TYR B 1 48 ? 10.992 113.323 74.942 1.00 19.41 48 TYR B C 1
ATOM 3057 O O . TYR B 1 48 ? 12.206 113.054 74.867 1.00 18.80 48 TYR B O 1
ATOM 3066 N N A SER B 1 49 ? 10.009 112.431 74.950 0.50 21.40 49 SER B N 1
ATOM 3067 N N B SER B 1 49 ? 10.051 112.402 74.990 0.50 20.37 49 SER B N 1
ATOM 3068 C CA A SER B 1 49 ? 10.199 110.991 74.824 0.50 21.55 49 SER B CA 1
ATOM 3069 C CA B SER B 1 49 ? 10.387 111.003 74.816 0.50 19.87 49 SER B CA 1
ATOM 3070 C C A SER B 1 49 ? 9.821 110.518 73.464 0.50 20.61 49 SER B C 1
ATOM 3071 C C B SER B 1 49 ? 9.790 110.451 73.566 0.50 19.76 49 SER B C 1
ATOM 3072 O O A SER B 1 49 ? 8.882 111.025 72.867 0.50 20.55 49 SER B O 1
ATOM 3073 O O B SER B 1 49 ? 8.694 110.836 73.172 0.50 19.86 49 SER B O 1
ATOM 3078 N N . GLY B 1 50 ? 10.490 109.488 72.967 1.00 19.86 50 GLY B N 1
ATOM 3079 C CA . GLY B 1 50 ? 10.141 108.989 71.663 1.00 19.79 50 GLY B CA 1
ATOM 3080 C C . GLY B 1 50 ? 10.454 107.529 71.470 1.00 19.88 50 GLY B C 1
ATOM 3081 O O . GLY B 1 50 ? 11.213 106.953 72.256 1.00 19.24 50 GLY B O 1
ATOM 3082 N N . VAL B 1 51 ? 9.886 106.976 70.419 1.00 19.45 51 VAL B N 1
ATOM 3083 C CA . VAL B 1 51 ? 10.135 105.557 70.071 1.00 21.16 51 VAL B CA 1
ATOM 3084 C C . VAL B 1 51 ? 9.968 105.425 68.567 1.00 21.04 51 VAL B C 1
ATOM 3085 O O . VAL B 1 51 ? 9.279 106.263 67.951 1.00 21.64 51 VAL B O 1
ATOM 3089 N N . CYS B 1 52 ? 10.616 104.414 67.938 1.00 20.17 52 CYS B N 1
ATOM 3090 C CA . CYS B 1 52 ? 10.537 104.230 66.514 1.00 20.81 52 CYS B CA 1
ATOM 3091 C C . CYS B 1 52 ? 10.046 102.849 66.172 1.00 21.90 52 CYS B C 1
ATOM 3092 O O . CYS B 1 52 ? 10.181 101.903 66.983 1.00 21.77 52 CYS B O 1
ATOM 3095 N N . GLU B 1 53 ? 9.647 102.703 64.926 1.00 23.10 53 GLU B N 1
ATOM 3096 C CA . GLU B 1 53 ? 9.422 101.394 64.358 1.00 25.71 53 GLU B CA 1
ATOM 3097 C C . GLU B 1 53 ? 10.756 100.702 64.007 1.00 24.78 53 GLU B C 1
ATOM 3098 O O . GLU B 1 53 ? 11.675 101.294 63.433 1.00 22.77 53 GLU B O 1
ATOM 3104 N N . CYS B 1 54 ? 10.855 99.442 64.360 1.00 24.38 54 CYS B N 1
ATOM 3105 C CA . CYS B 1 54 ? 12.047 98.676 64.115 1.00 24.67 54 CYS B CA 1
ATOM 3106 C C . CYS B 1 54 ? 11.633 97.217 63.773 1.00 26.19 54 CYS B C 1
ATOM 3107 O O . CYS B 1 54 ? 10.526 96.871 63.975 1.00 25.53 54 CYS B O 1
ATOM 3110 N N . PRO B 1 55 ? 12.571 96.400 63.258 1.00 27.56 55 PRO B N 1
ATOM 3111 C CA . PRO B 1 55 ? 12.173 95.019 62.963 1.00 31.28 55 PRO B CA 1
ATOM 3112 C C . PRO B 1 55 ? 11.644 94.267 64.160 1.00 31.79 55 PRO B C 1
ATOM 3113 O O . PRO B 1 55 ? 10.961 93.233 63.979 1.00 32.54 55 PRO B O 1
ATOM 3117 N N . SER B 1 56 ? 12.061 94.644 65.338 1.00 30.54 56 SER B N 1
ATOM 3118 C CA . SER B 1 56 ? 11.504 94.006 66.557 1.00 32.63 56 SER B CA 1
ATOM 3119 C C . SER B 1 56 ? 11.770 94.985 67.662 1.00 30.22 56 SER B C 1
ATOM 3120 O O . SER B 1 56 ? 12.488 95.960 67.415 1.00 28.13 56 SER B O 1
ATOM 3123 N N . PRO B 1 57 ? 11.278 94.740 68.890 1.00 30.85 57 PRO B N 1
ATOM 3124 C CA . PRO B 1 57 ? 11.533 95.702 69.964 1.00 31.61 57 PRO B CA 1
ATOM 3125 C C . PRO B 1 57 ? 12.991 95.705 70.457 1.00 31.65 57 PRO B C 1
ATOM 3126 O O . PRO B 1 57 ? 13.395 96.666 71.087 1.00 31.47 57 PRO B O 1
ATOM 3130 N N . ASN B 1 58 ? 13.726 94.616 70.191 1.00 32.71 58 ASN B N 1
ATOM 3131 C CA . ASN B 1 58 ? 15.150 94.495 70.563 1.00 31.92 58 ASN B CA 1
ATOM 3132 C C . ASN B 1 58 ? 15.916 93.963 69.351 1.00 30.61 58 ASN B C 1
ATOM 3133 O O . ASN B 1 58 ? 16.246 92.759 69.322 1.00 27.85 58 ASN B O 1
ATOM 3138 N N . PRO B 1 59 ? 16.121 94.821 68.314 1.00 28.18 59 PRO B N 1
ATOM 3139 C CA . PRO B 1 59 ? 16.684 94.366 67.035 1.00 27.85 59 PRO B CA 1
ATOM 3140 C C . PRO B 1 59 ? 18.138 94.026 67.188 1.00 27.88 59 PRO B C 1
ATOM 3141 O O . PRO B 1 59 ? 18.835 94.593 68.052 1.00 27.68 59 PRO B O 1
ATOM 3145 N N . THR B 1 60 ? 18.608 93.125 66.353 1.00 27.85 60 THR B N 1
ATOM 3146 C CA . THR B 1 60 ? 20.018 92.796 66.359 1.00 28.82 60 THR B CA 1
ATOM 3147 C C . THR B 1 60 ? 20.917 93.985 65.991 1.00 28.30 60 THR B C 1
ATOM 3148 O O . THR B 1 60 ? 21.863 94.278 66.675 1.00 28.75 60 THR B O 1
ATOM 3152 N N . GLU B 1 61 ? 20.554 94.671 64.920 1.00 27.66 61 GLU B N 1
ATOM 3153 C CA . GLU B 1 61 ? 21.255 95.838 64.446 1.00 26.30 61 GLU B CA 1
ATOM 3154 C C . GLU B 1 61 ? 20.714 97.089 65.161 1.00 24.81 61 GLU B C 1
ATOM 3155 O O . GLU B 1 61 ? 19.658 97.077 65.811 1.00 25.01 61 GLU B O 1
ATOM 3161 N N . ALA B 1 62 ? 21.456 98.154 65.001 1.00 24.53 62 ALA B N 1
ATOM 3162 C CA . ALA B 1 62 ? 21.076 99.452 65.469 1.00 23.74 62 ALA B CA 1
ATOM 3163 C C . ALA B 1 62 ? 20.977 100.380 64.218 1.00 22.48 62 ALA B C 1
ATOM 3164 O O . ALA B 1 62 ? 21.501 100.070 63.167 1.00 22.21 62 ALA B O 1
ATOM 3166 N N . ARG B 1 63 ? 20.321 101.525 64.393 1.00 20.93 63 ARG B N 1
ATOM 3167 C CA . ARG B 1 63 ? 20.201 102.544 63.329 1.00 20.98 63 ARG B CA 1
ATOM 3168 C C . ARG B 1 63 ? 20.219 103.939 63.906 1.00 18.79 63 ARG B C 1
ATOM 3169 O O . ARG B 1 63 ? 19.666 104.179 64.964 1.00 17.94 63 ARG B O 1
ATOM 3177 N N . PRO B 1 64 ? 20.852 104.862 63.196 1.00 18.55 64 PRO B N 1
ATOM 3178 C CA . PRO B 1 64 ? 20.786 106.227 63.634 1.00 18.25 64 PRO B CA 1
ATOM 3179 C C . PRO B 1 64 ? 19.421 106.802 63.341 1.00 18.41 64 PRO B C 1
ATOM 3180 O O . PRO B 1 64 ? 18.692 106.248 62.510 1.00 18.25 64 PRO B O 1
ATOM 3184 N N . THR B 1 65 ? 19.088 107.906 64.008 1.00 17.99 65 THR B N 1
ATOM 3185 C CA . THR B 1 65 ? 17.810 108.552 63.708 1.00 17.07 65 THR B CA 1
ATOM 3186 C C . THR B 1 65 ? 18.042 109.586 62.628 1.00 16.52 65 THR B C 1
ATOM 3187 O O . THR B 1 65 ? 18.998 110.396 62.692 1.00 17.82 65 THR B O 1
ATOM 3191 N N . LEU B 1 66 ? 17.160 109.590 61.647 1.00 17.29 66 LEU B N 1
ATOM 3192 C CA . LEU B 1 66 ? 17.218 110.528 60.542 1.00 18.30 66 LEU B CA 1
ATOM 3193 C C . LEU B 1 66 ? 16.064 111.514 60.627 1.00 17.85 66 LEU B C 1
ATOM 3194 O O . LEU B 1 66 ? 14.930 111.121 60.938 1.00 17.92 66 LEU B O 1
ATOM 3199 N N . TYR B 1 67 ? 16.335 112.785 60.323 1.00 16.63 67 TYR B N 1
ATOM 3200 C CA . TYR B 1 67 ? 15.346 113.828 60.550 1.00 17.50 67 TYR B CA 1
ATOM 3201 C C . TYR B 1 67 ? 14.980 114.598 59.263 1.00 17.07 67 TYR B C 1
ATOM 3202 O O . TYR B 1 67 ? 15.846 114.804 58.375 1.00 17.74 67 TYR B O 1
ATOM 3211 N N . LYS B 1 68 ? 13.720 115.006 59.186 1.00 17.57 68 LYS B N 1
ATOM 3212 C CA . LYS B 1 68 ? 13.133 115.812 58.133 1.00 18.84 68 LYS B CA 1
ATOM 3213 C C . LYS B 1 68 ? 12.407 117.012 58.780 1.00 19.39 68 LYS B C 1
ATOM 3214 O O . LYS B 1 68 ? 11.823 116.889 59.865 1.00 19.57 68 LYS B O 1
ATOM 3220 N N . THR B 1 69 ? 12.443 118.155 58.097 1.00 18.53 69 THR B N 1
ATOM 3221 C CA . THR B 1 69 ? 11.672 119.313 58.467 1.00 18.73 69 THR B CA 1
ATOM 3222 C C . THR B 1 69 ? 10.884 119.739 57.271 1.00 19.21 69 THR B C 1
ATOM 3223 O O . THR B 1 69 ? 11.293 119.622 56.127 1.00 19.08 69 THR B O 1
ATOM 3227 N N . GLU B 1 70 ? 9.682 120.224 57.587 1.00 20.96 70 GLU B N 1
ATOM 3228 C CA . GLU B 1 70 ? 8.748 120.800 56.643 1.00 21.67 70 GLU B CA 1
ATOM 3229 C C . GLU B 1 70 ? 8.104 121.991 57.262 1.00 21.74 70 GLU B C 1
ATOM 3230 O O . GLU B 1 70 ? 8.017 122.115 58.458 1.00 20.08 70 GLU B O 1
ATOM 3236 N N . SER B 1 71 ? 7.702 122.925 56.424 1.00 23.89 71 SER B N 1
ATOM 3237 C CA . SER B 1 71 ? 6.844 124.042 56.836 1.00 25.43 71 SER B CA 1
ATOM 3238 C C . SER B 1 71 ? 5.606 124.012 55.967 1.00 26.75 71 SER B C 1
ATOM 3239 O O . SER B 1 71 ? 5.699 123.778 54.771 1.00 27.09 71 SER B O 1
ATOM 3242 N N . THR B 1 72 ? 4.445 124.306 56.543 1.00 27.36 72 THR B N 1
ATOM 3243 C CA . THR B 1 72 ? 3.219 124.436 55.734 1.00 29.12 72 THR B CA 1
ATOM 3244 C C . THR B 1 72 ? 2.847 125.898 55.418 1.00 30.03 72 THR B C 1
ATOM 3245 O O . THR B 1 72 ? 1.873 126.140 54.670 1.00 29.77 72 THR B O 1
ATOM 3249 N N . LEU B 1 73 ? 3.620 126.834 55.947 1.00 28.18 73 LEU B N 1
ATOM 3250 C CA . LEU B 1 73 ? 3.353 128.255 55.699 1.00 30.69 73 LEU B CA 1
ATOM 3251 C C . LEU B 1 73 ? 3.483 128.548 54.172 1.00 31.11 73 LEU B C 1
ATOM 3252 O O . LEU B 1 73 ? 4.299 127.913 53.455 1.00 29.93 73 LEU B O 1
ATOM 3257 N N . ALA B 1 74 ? 2.790 129.572 53.733 1.00 33.30 74 ALA B N 1
ATOM 3258 C CA . ALA B 1 74 ? 2.861 129.984 52.326 1.00 35.66 74 ALA B CA 1
ATOM 3259 C C . ALA B 1 74 ? 4.319 130.335 51.961 1.00 34.30 74 ALA B C 1
ATOM 3260 O O . ALA B 1 74 ? 5.074 130.940 52.762 1.00 30.82 74 ALA B O 1
ATOM 3262 N N . ALA B 1 75 ? 4.701 129.998 50.748 1.00 33.69 75 ALA B N 1
ATOM 3263 C CA . ALA B 1 75 ? 6.041 130.245 50.284 1.00 32.44 75 ALA B CA 1
ATOM 3264 C C . ALA B 1 75 ? 6.296 131.773 50.299 1.00 31.79 75 ALA B C 1
ATOM 3265 O O . ALA B 1 75 ? 5.413 132.568 50.053 1.00 31.20 75 ALA B O 1
ATOM 3267 N N . GLY B 1 76 ? 7.515 132.160 50.608 1.00 29.23 76 GLY B N 1
ATOM 3268 C CA . GLY B 1 76 ? 7.949 133.578 50.579 1.00 29.38 76 GLY B CA 1
ATOM 3269 C C . GLY B 1 76 ? 8.841 133.876 49.385 1.00 30.79 76 GLY B C 1
ATOM 3270 O O . GLY B 1 76 ? 8.611 133.371 48.302 1.00 31.16 76 GLY B O 1
ATOM 3271 N N . HIS B 1 77 ? 9.811 134.786 49.548 1.00 30.25 77 HIS B N 1
ATOM 3272 C CA . HIS B 1 77 ? 10.447 135.384 48.365 1.00 31.83 77 HIS B CA 1
ATOM 3273 C C . HIS B 1 77 ? 11.446 134.399 47.755 1.00 33.63 77 HIS B C 1
ATOM 3274 O O . HIS B 1 77 ? 11.910 134.644 46.664 1.00 33.94 77 HIS B O 1
ATOM 3281 N N . ASN B 1 78 ? 11.742 133.305 48.444 1.00 30.67 78 ASN B N 1
ATOM 3282 C CA . ASN B 1 78 ? 12.569 132.249 47.879 1.00 32.53 78 ASN B CA 1
ATOM 3283 C C . ASN B 1 78 ? 12.269 130.978 48.564 1.00 31.96 78 ASN B C 1
ATOM 3284 O O . ASN B 1 78 ? 11.338 130.921 49.348 1.00 33.09 78 ASN B O 1
ATOM 3289 N N . SER B 1 79 ? 13.038 129.940 48.284 1.00 32.83 79 SER B N 1
ATOM 3290 C CA . SER B 1 79 ? 12.641 128.587 48.701 1.00 32.97 79 SER B CA 1
ATOM 3291 C C . SER B 1 79 ? 12.904 128.266 50.174 1.00 31.21 79 SER B C 1
ATOM 3292 O O . SER B 1 79 ? 12.605 127.171 50.605 1.00 28.80 79 SER B O 1
ATOM 3295 N N . THR B 1 80 ? 13.563 129.163 50.922 1.00 28.30 80 THR B N 1
ATOM 3296 C CA . THR B 1 80 ? 13.771 128.943 52.319 1.00 27.79 80 THR B CA 1
ATOM 3297 C C . THR B 1 80 ? 13.108 129.972 53.182 1.00 25.21 80 THR B C 1
ATOM 3298 O O . THR B 1 80 ? 13.197 129.874 54.405 1.00 23.13 80 THR B O 1
ATOM 3302 N N . TYR B 1 81 ? 12.419 130.940 52.565 1.00 24.46 81 TYR B N 1
ATOM 3303 C CA . TYR B 1 81 ? 11.588 131.868 53.332 1.00 23.60 81 TYR B CA 1
ATOM 3304 C C . TYR B 1 81 ? 10.109 131.574 53.187 1.00 24.10 81 TYR B C 1
ATOM 3305 O O . TYR B 1 81 ? 9.607 131.243 52.107 1.00 26.87 81 TYR B O 1
ATOM 3314 N N . PHE B 1 82 ? 9.385 131.815 54.264 1.00 23.86 82 PHE B N 1
ATOM 3315 C CA . PHE B 1 82 ? 7.945 131.496 54.335 1.00 24.67 82 PHE B CA 1
ATOM 3316 C C . PHE B 1 82 ? 7.210 132.664 54.997 1.00 24.55 82 PHE B C 1
ATOM 3317 O O . PHE B 1 82 ? 7.788 133.335 55.851 1.00 22.39 82 PHE B O 1
ATOM 3325 N N . LYS B 1 83 ? 5.965 132.904 54.585 1.00 25.96 83 LYS B N 1
ATOM 3326 C CA . LYS B 1 83 ? 5.220 133.989 55.157 1.00 27.74 83 LYS B CA 1
ATOM 3327 C C . LYS B 1 83 ? 4.732 133.691 56.497 1.00 27.87 83 LYS B C 1
ATOM 3328 O O . LYS B 1 83 ? 4.101 132.643 56.745 1.00 28.54 83 LYS B O 1
ATOM 3334 N N A ILE B 1 84 ? 4.866 134.663 57.366 0.50 27.96 84 ILE B N 1
ATOM 3335 N N B ILE B 1 84 ? 5.026 134.567 57.439 0.50 26.54 84 ILE B N 1
ATOM 3336 C CA A ILE B 1 84 ? 4.454 134.509 58.755 0.50 27.78 84 ILE B CA 1
ATOM 3337 C CA B ILE B 1 84 ? 4.430 134.453 58.779 0.50 25.65 84 ILE B CA 1
ATOM 3338 C C A ILE B 1 84 ? 3.383 135.526 59.114 0.50 28.30 84 ILE B C 1
ATOM 3339 C C B ILE B 1 84 ? 3.278 135.427 58.982 0.50 27.25 84 ILE B C 1
ATOM 3340 O O A ILE B 1 84 ? 2.620 135.329 60.068 0.50 29.02 84 ILE B O 1
ATOM 3341 O O B ILE B 1 84 ? 2.345 135.092 59.734 0.50 28.19 84 ILE B O 1
ATOM 3350 N N . THR B 1 85 ? 3.337 136.609 58.342 1.00 26.82 85 THR B N 1
ATOM 3351 C CA . THR B 1 85 ? 2.243 137.528 58.386 1.00 27.77 85 THR B CA 1
ATOM 3352 C C . THR B 1 85 ? 2.060 138.071 56.996 1.00 30.18 85 THR B C 1
ATOM 3353 O O . THR B 1 85 ? 2.791 137.736 56.055 1.00 30.11 85 THR B O 1
ATOM 3357 N N . ASN B 1 86 ? 1.098 138.958 56.855 1.00 30.48 86 ASN B N 1
ATOM 3358 C CA . ASN B 1 86 ? 0.974 139.608 55.609 1.00 33.69 86 ASN B CA 1
ATOM 3359 C C . ASN B 1 86 ? 2.227 140.494 55.187 1.00 31.86 86 ASN B C 1
ATOM 3360 O O . ASN B 1 86 ? 2.322 140.916 54.030 1.00 34.52 86 ASN B O 1
ATOM 3365 N N . ASN B 1 87 ? 3.076 140.875 56.133 1.00 29.43 87 ASN B N 1
ATOM 3366 C CA . ASN B 1 87 ? 4.181 141.833 55.864 1.00 27.57 87 ASN B CA 1
ATOM 3367 C C . ASN B 1 87 ? 5.552 141.201 55.985 1.00 25.73 87 ASN B C 1
ATOM 3368 O O . ASN B 1 87 ? 6.512 141.709 55.424 1.00 24.97 87 ASN B O 1
ATOM 3373 N N . LEU B 1 88 ? 5.614 140.078 56.680 1.00 24.20 88 LEU B N 1
ATOM 3374 C CA . LEU B 1 88 ? 6.902 139.446 57.090 1.00 22.85 88 LEU B CA 1
ATOM 3375 C C . LEU B 1 88 ? 7.055 138.028 56.673 1.00 22.51 88 LEU B C 1
ATOM 3376 O O . LEU B 1 88 ? 6.043 137.276 56.605 1.00 22.75 88 LEU B O 1
ATOM 3381 N N . GLU B 1 89 ? 8.321 137.617 56.460 1.00 21.80 89 GLU B N 1
ATOM 3382 C CA . GLU B 1 89 ? 8.698 136.229 56.212 1.00 21.32 89 GLU B CA 1
ATOM 3383 C C . GLU B 1 89 ? 9.835 135.801 57.121 1.00 21.03 89 GLU B C 1
ATOM 3384 O O . GLU B 1 89 ? 10.602 136.697 57.629 1.00 20.59 89 GLU B O 1
ATOM 3390 N N . VAL B 1 90 ? 9.921 134.485 57.368 1.00 20.91 90 VAL B N 1
ATOM 3391 C CA . VAL B 1 90 ? 11.023 133.922 58.096 1.00 20.31 90 VAL B CA 1
ATOM 3392 C C . VAL B 1 90 ? 11.678 132.814 57.374 1.00 20.14 90 VAL B C 1
ATOM 3393 O O . VAL B 1 90 ? 11.025 132.097 56.615 1.00 21.36 90 VAL B O 1
ATOM 3397 N N . SER B 1 91 ? 12.959 132.607 57.690 1.00 19.63 91 SER B N 1
ATOM 3398 C CA . SER B 1 91 ? 13.735 131.451 57.270 1.00 19.67 91 SER B CA 1
ATOM 3399 C C . SER B 1 91 ? 14.310 130.829 58.516 1.00 18.41 91 SER B C 1
ATOM 3400 O O . SER B 1 91 ? 14.691 131.597 59.473 1.00 18.30 91 SER B O 1
ATOM 3403 N N A THR B 1 92 ? 14.415 129.494 58.544 0.50 16.98 92 THR B N 1
ATOM 3404 N N B THR B 1 92 ? 14.425 129.508 58.542 0.50 18.52 92 THR B N 1
ATOM 3405 C CA A THR B 1 92 ? 14.590 128.721 59.809 0.50 15.45 92 THR B CA 1
ATOM 3406 C CA B THR B 1 92 ? 14.790 128.847 59.792 0.50 18.09 92 THR B CA 1
ATOM 3407 C C A THR B 1 92 ? 15.700 127.679 59.639 0.50 15.76 92 THR B C 1
ATOM 3408 C C B THR B 1 92 ? 15.860 127.809 59.574 0.50 17.22 92 THR B C 1
ATOM 3409 O O A THR B 1 92 ? 15.695 126.977 58.624 0.50 14.99 92 THR B O 1
ATOM 3410 O O B THR B 1 92 ? 16.011 127.270 58.504 0.50 16.50 92 THR B O 1
ATOM 3417 N N . ARG B 1 93 ? 16.607 127.564 60.631 1.00 16.42 93 ARG B N 1
ATOM 3418 C CA . ARG B 1 93 ? 17.544 126.428 60.708 1.00 16.77 93 ARG B CA 1
ATOM 3419 C C . ARG B 1 93 ? 17.177 125.689 62.027 1.00 15.97 93 ARG B C 1
ATOM 3420 O O . ARG B 1 93 ? 16.868 126.330 63.046 1.00 17.03 93 ARG B O 1
ATOM 3428 N N . VAL B 1 94 ? 17.313 124.377 61.987 1.00 16.06 94 VAL B N 1
ATOM 3429 C CA . VAL B 1 94 ? 17.111 123.540 63.159 1.00 15.44 94 VAL B CA 1
ATOM 3430 C C . VAL B 1 94 ? 18.344 122.669 63.377 1.00 14.31 94 VAL B C 1
ATOM 3431 O O . VAL B 1 94 ? 18.881 122.074 62.441 1.00 15.03 94 VAL B O 1
ATOM 3435 N N . TYR B 1 95 ? 18.746 122.599 64.640 1.00 13.74 95 TYR B N 1
ATOM 3436 C CA . TYR B 1 95 ? 19.902 121.811 65.017 1.00 14.63 95 TYR B CA 1
ATOM 3437 C C . TYR B 1 95 ? 19.652 120.316 64.983 1.00 13.80 95 TYR B C 1
ATOM 3438 O O . TYR B 1 95 ? 18.676 119.859 65.606 1.00 14.14 95 TYR B O 1
ATOM 3447 N N . ILE B 1 96 ? 20.530 119.571 64.268 1.00 15.14 96 ILE B N 1
ATOM 3448 C CA . ILE B 1 96 ? 20.510 118.125 64.273 1.00 14.40 96 ILE B CA 1
ATOM 3449 C C . ILE B 1 96 ? 21.891 117.699 64.807 1.00 14.71 96 ILE B C 1
ATOM 3450 O O . ILE B 1 96 ? 22.926 118.169 64.362 1.00 14.40 96 ILE B O 1
ATOM 3455 N N . ALA B 1 97 ? 21.863 116.918 65.870 1.00 14.94 97 ALA B N 1
ATOM 3456 C CA . ALA B 1 97 ? 23.064 116.371 66.540 1.00 16.66 97 ALA B CA 1
ATOM 3457 C C . ALA B 1 97 ? 24.028 115.778 65.511 1.00 16.58 97 ALA B C 1
ATOM 3458 O O . ALA B 1 97 ? 23.665 115.058 64.593 1.00 15.72 97 ALA B O 1
ATOM 3460 N N . ASN B 1 98 ? 25.309 116.164 65.649 1.00 16.34 98 ASN B N 1
ATOM 3461 C CA . ASN B 1 98 ? 26.354 115.698 64.726 1.00 17.30 98 ASN B CA 1
ATOM 3462 C C . ASN B 1 98 ? 26.246 116.145 63.268 1.00 17.21 98 ASN B C 1
ATOM 3463 O O . ASN B 1 98 ? 26.866 115.551 62.399 1.00 16.60 98 ASN B O 1
ATOM 3468 N N . VAL B 1 99 ? 25.418 117.166 63.044 1.00 15.92 99 VAL B N 1
ATOM 3469 C CA . VAL B 1 99 ? 25.258 117.769 61.750 1.00 16.48 99 VAL B CA 1
ATOM 3470 C C . VAL B 1 99 ? 25.561 119.236 61.861 1.00 16.30 99 VAL B C 1
ATOM 3471 O O . VAL B 1 99 ? 26.543 119.710 61.352 1.00 16.20 99 VAL B O 1
ATOM 3475 N N . GLY B 1 100 ? 24.684 119.922 62.582 1.00 16.74 100 GLY B N 1
ATOM 3476 C CA . GLY B 1 100 ? 24.722 121.348 62.834 1.00 15.85 100 GLY B CA 1
ATOM 3477 C C . GLY B 1 100 ? 23.335 121.987 62.670 1.00 15.56 100 GLY B C 1
ATOM 3478 O O . GLY B 1 100 ? 22.317 121.272 62.782 1.00 14.60 100 GLY B O 1
ATOM 3479 N N . ASN B 1 101 ? 23.270 123.337 62.547 1.00 15.22 101 ASN B N 1
ATOM 3480 C CA . ASN B 1 101 ? 22.048 124.031 62.315 1.00 16.14 101 ASN B CA 1
ATOM 3481 C C . ASN B 1 101 ? 21.696 123.985 60.842 1.00 15.48 101 ASN B C 1
ATOM 3482 O O . ASN B 1 101 ? 22.278 124.643 60.019 1.00 17.17 101 ASN B O 1
ATOM 3487 N N . VAL B 1 102 ? 20.759 123.136 60.511 1.00 15.07 102 VAL B N 1
ATOM 3488 C CA . VAL B 1 102 ? 20.448 122.800 59.149 1.00 16.17 102 VAL B CA 1
ATOM 3489 C C . VAL B 1 102 ? 19.272 123.643 58.662 1.00 16.50 102 VAL B C 1
ATOM 3490 O O . VAL B 1 102 ? 18.263 123.759 59.330 1.00 16.49 102 VAL B O 1
ATOM 3494 N N A GLN B 1 103 ? 19.421 124.207 57.466 0.50 18.00 103 GLN B N 1
ATOM 3495 N N B GLN B 1 103 ? 19.401 124.211 57.478 0.50 17.89 103 GLN B N 1
ATOM 3496 C CA A GLN B 1 103 ? 18.378 125.029 56.819 0.50 19.11 103 GLN B CA 1
ATOM 3497 C CA B GLN B 1 103 ? 18.340 125.062 56.960 0.50 18.88 103 GLN B CA 1
ATOM 3498 C C A GLN B 1 103 ? 17.086 124.265 56.500 0.50 18.74 103 GLN B C 1
ATOM 3499 C C B GLN B 1 103 ? 17.097 124.280 56.529 0.50 18.61 103 GLN B C 1
ATOM 3500 O O A GLN B 1 103 ? 17.161 123.244 55.816 0.50 18.63 103 GLN B O 1
ATOM 3501 O O B GLN B 1 103 ? 17.213 123.269 55.826 0.50 18.50 103 GLN B O 1
ATOM 3512 N N . VAL B 1 104 ? 15.932 124.756 56.991 1.00 17.98 104 VAL B N 1
ATOM 3513 C CA . VAL B 1 104 ? 14.668 124.186 56.725 1.00 17.85 104 VAL B CA 1
ATOM 3514 C C . VAL B 1 104 ? 14.173 124.636 55.384 1.00 19.04 104 VAL B C 1
ATOM 3515 O O . VAL B 1 104 ? 14.345 125.770 55.062 1.00 19.09 104 VAL B O 1
ATOM 3519 N N . PRO B 1 105 ? 13.586 123.744 54.560 1.00 19.90 105 PRO B N 1
ATOM 3520 C CA . PRO B 1 105 ? 13.384 122.292 54.777 1.00 19.40 105 PRO B CA 1
ATOM 3521 C C . PRO B 1 105 ? 14.614 121.449 54.470 1.00 19.95 105 PRO B C 1
ATOM 3522 O O . PRO B 1 105 ? 15.472 121.792 53.606 1.00 20.26 105 PRO B O 1
ATOM 3526 N N . PHE B 1 106 ? 14.666 120.273 55.117 1.00 18.95 106 PHE B N 1
ATOM 3527 C CA . PHE B 1 106 ? 15.694 119.307 54.847 1.00 19.45 106 PHE B CA 1
ATOM 3528 C C . PHE B 1 106 ? 15.120 117.937 55.087 1.00 20.29 106 PHE B C 1
ATOM 3529 O O . PHE B 1 106 ? 14.048 117.827 55.737 1.00 20.62 106 PHE B O 1
ATOM 3537 N N . ILE B 1 107 ? 15.845 116.923 54.626 1.00 20.82 107 ILE B N 1
ATOM 3538 C CA . ILE B 1 107 ? 15.391 115.545 54.790 1.00 20.51 107 ILE B CA 1
ATOM 3539 C C . ILE B 1 107 ? 16.581 114.625 54.986 1.00 20.57 107 ILE B C 1
ATOM 3540 O O . ILE B 1 107 ? 17.643 114.888 54.470 1.00 19.85 107 ILE B O 1
ATOM 3545 N N . ASN B 1 108 ? 16.359 113.492 55.679 1.00 20.92 108 ASN B N 1
ATOM 3546 C CA . ASN B 1 108 ? 17.347 112.444 55.890 1.00 20.53 108 ASN B CA 1
ATOM 3547 C C . ASN B 1 108 ? 18.636 112.901 56.537 1.00 19.24 108 ASN B C 1
ATOM 3548 O O . ASN B 1 108 ? 19.702 112.378 56.238 1.00 19.61 108 ASN B O 1
ATOM 3553 N N . LYS B 1 109 ? 18.537 113.813 57.469 1.00 18.11 109 LYS B N 1
ATOM 3554 C CA . LYS B 1 109 ? 19.718 114.296 58.190 1.00 18.63 109 LYS B CA 1
ATOM 3555 C C . LYS B 1 109 ? 19.945 113.405 59.426 1.00 17.92 109 LYS B C 1
ATOM 3556 O O . LYS B 1 109 ? 19.123 113.362 60.326 1.00 17.76 109 LYS B O 1
ATOM 3562 N N . SER B 1 110 ? 21.059 112.690 59.423 1.00 17.46 110 SER B N 1
ATOM 3563 C CA . SER B 1 110 ? 21.324 111.663 60.445 1.00 17.37 110 SER B CA 1
ATOM 3564 C C . SER B 1 110 ? 22.000 112.230 61.665 1.00 16.60 110 SER B C 1
ATOM 3565 O O . SER B 1 110 ? 22.895 113.032 61.577 1.00 16.90 110 SER B O 1
ATOM 3568 N N . ASN B 1 111 ? 21.580 111.814 62.846 1.00 17.27 111 ASN B N 1
ATOM 3569 C CA . ASN B 1 111 ? 22.277 112.135 64.043 1.00 17.42 111 ASN B CA 1
ATOM 3570 C C . ASN B 1 111 ? 23.543 111.335 64.291 1.00 18.63 111 ASN B C 1
ATOM 3571 O O . ASN B 1 111 ? 24.213 111.588 65.269 1.00 17.28 111 ASN B O 1
ATOM 3576 N N . SER B 1 112 ? 23.877 110.398 63.399 1.00 17.15 112 SER B N 1
ATOM 3577 C CA . SER B 1 112 ? 25.023 109.524 63.590 1.00 19.23 112 SER B CA 1
ATOM 3578 C C . SER B 1 112 ? 25.135 108.905 64.941 1.00 20.99 112 SER B C 1
ATOM 3579 O O . SER B 1 112 ? 26.273 108.683 65.372 1.00 21.47 112 SER B O 1
ATOM 3582 N N . GLN B 1 113 ? 24.000 108.529 65.552 1.00 21.48 113 GLN B N 1
ATOM 3583 C CA . GLN B 1 113 ? 23.953 107.877 66.857 1.00 22.15 113 GLN B CA 1
ATOM 3584 C C . GLN B 1 113 ? 23.124 106.581 66.727 1.00 20.91 113 GLN B C 1
ATOM 3585 O O . GLN B 1 113 ? 21.968 106.611 66.997 1.00 20.47 113 GLN B O 1
ATOM 3591 N N . PRO B 1 114 ? 23.757 105.537 66.299 1.00 21.39 114 PRO B N 1
ATOM 3592 C CA . PRO B 1 114 ? 22.967 104.312 66.082 1.00 22.48 114 PRO B CA 1
ATOM 3593 C C . PRO B 1 114 ? 22.319 103.902 67.418 1.00 22.11 114 PRO B C 1
ATOM 3594 O O . PRO B 1 114 ? 22.965 103.903 68.450 1.00 21.71 114 PRO B O 1
ATOM 3598 N N . GLY B 1 115 ? 21.065 103.547 67.358 1.00 21.33 115 GLY B N 1
ATOM 3599 C CA . GLY B 1 115 ? 20.364 103.140 68.556 1.00 21.58 115 GLY B CA 1
ATOM 3600 C C . GLY B 1 115 ? 19.307 102.133 68.239 1.00 20.85 115 GLY B C 1
ATOM 3601 O O . GLY B 1 115 ? 19.103 101.786 67.081 1.00 20.24 115 GLY B O 1
ATOM 3602 N N . ARG B 1 116 ? 18.626 101.702 69.284 1.00 20.15 116 ARG B N 1
ATOM 3603 C CA . ARG B 1 116 ? 17.568 100.686 69.212 1.00 20.50 116 ARG B CA 1
ATOM 3604 C C . ARG B 1 116 ? 16.378 101.209 70.010 1.00 21.75 116 ARG B C 1
ATOM 3605 O O . ARG B 1 116 ? 15.815 100.511 70.854 1.00 21.42 116 ARG B O 1
ATOM 3613 N N . GLU B 1 117 ? 16.015 102.456 69.715 1.00 21.21 117 GLU B N 1
ATOM 3614 C CA . GLU B 1 117 ? 14.825 103.093 70.358 1.00 22.20 117 GLU B CA 1
ATOM 3615 C C . GLU B 1 117 ? 13.537 102.532 69.716 1.00 22.22 117 GLU B C 1
ATOM 3616 O O . GLU B 1 117 ? 12.891 103.195 68.911 1.00 22.14 117 GLU B O 1
ATOM 3622 N N . CYS B 1 118 ? 13.187 101.315 70.091 1.00 23.28 118 CYS B N 1
ATOM 3623 C CA . CYS B 1 118 ? 12.232 100.450 69.407 1.00 24.03 118 CYS B CA 1
ATOM 3624 C C . CYS B 1 118 ? 11.142 99.821 70.253 1.00 27.18 118 CYS B C 1
ATOM 3625 O O . CYS B 1 118 ? 10.240 99.135 69.722 1.00 28.50 118 CYS B O 1
ATOM 3628 N N . ASP B 1 119 ? 11.295 99.874 71.549 1.00 27.12 119 ASP B N 1
ATOM 3629 C CA . ASP B 1 119 ? 10.377 99.130 72.444 1.00 29.91 119 ASP B CA 1
ATOM 3630 C C . ASP B 1 119 ? 9.565 100.141 73.247 1.00 30.30 119 ASP B C 1
ATOM 3631 O O . ASP B 1 119 ? 8.596 100.572 72.783 1.00 30.85 119 ASP B O 1
ATOM 3636 N N . GLN B 1 120 ? 10.019 100.518 74.423 1.00 31.59 120 GLN B N 1
ATOM 3637 C CA . GLN B 1 120 ? 9.360 101.538 75.241 1.00 32.89 120 GLN B CA 1
ATOM 3638 C C . GLN B 1 120 ? 9.905 102.909 74.841 1.00 28.83 120 GLN B C 1
ATOM 3639 O O . GLN B 1 120 ? 11.045 103.015 74.445 1.00 26.37 120 GLN B O 1
ATOM 3645 N N . PRO B 1 121 ? 9.110 103.969 74.951 1.00 28.31 121 PRO B N 1
ATOM 3646 C CA . PRO B 1 121 ? 9.796 105.249 74.632 1.00 27.26 121 PRO B CA 1
ATOM 3647 C C . PRO B 1 121 ? 11.023 105.588 75.515 1.00 26.20 121 PRO B C 1
ATOM 3648 O O . PRO B 1 121 ? 11.058 105.195 76.712 1.00 29.16 121 PRO B O 1
ATOM 3652 N N . THR B 1 122 ? 12.009 106.265 74.941 1.00 24.15 122 THR B N 1
ATOM 3653 C CA . THR B 1 122 ? 13.268 106.637 75.622 1.00 24.50 122 THR B CA 1
ATOM 3654 C C . THR B 1 122 ? 13.251 108.161 75.840 1.00 23.99 122 THR B C 1
ATOM 3655 O O . THR B 1 122 ? 12.526 108.871 75.099 1.00 20.36 122 THR B O 1
ATOM 3659 N N . PHE B 1 123 ? 13.987 108.639 76.845 1.00 25.20 123 PHE B N 1
ATOM 3660 C CA . PHE B 1 123 ? 13.896 110.055 77.290 1.00 26.61 123 PHE B CA 1
ATOM 3661 C C . PHE B 1 123 ? 14.981 110.859 76.689 1.00 25.92 123 PHE B C 1
ATOM 3662 O O . PHE B 1 123 ? 15.919 110.338 76.163 1.00 25.91 123 PHE B O 1
ATOM 3670 N N . GLY B 1 124 ? 14.818 112.176 76.745 1.00 23.91 124 GLY B N 1
ATOM 3671 C CA . GLY B 1 124 ? 15.881 113.074 76.374 1.00 24.04 124 GLY B CA 1
ATOM 3672 C C . GLY B 1 124 ? 15.982 113.349 74.940 1.00 21.84 124 GLY B C 1
ATOM 3673 O O . GLY B 1 124 ? 17.031 113.797 74.519 1.00 24.01 124 GLY B O 1
ATOM 3674 N N . TRP B 1 125 ? 14.914 113.142 74.181 1.00 17.91 125 TRP B N 1
ATOM 3675 C CA . TRP B 1 125 ? 14.921 113.614 72.808 1.00 17.47 125 TRP B CA 1
ATOM 3676 C C . TRP B 1 125 ? 14.792 115.143 72.820 1.00 17.42 125 TRP B C 1
ATOM 3677 O O . TRP B 1 125 ? 14.052 115.710 73.642 1.00 18.09 125 TRP B O 1
ATOM 3688 N N . THR B 1 126 ? 15.562 115.821 71.968 1.00 16.99 126 THR 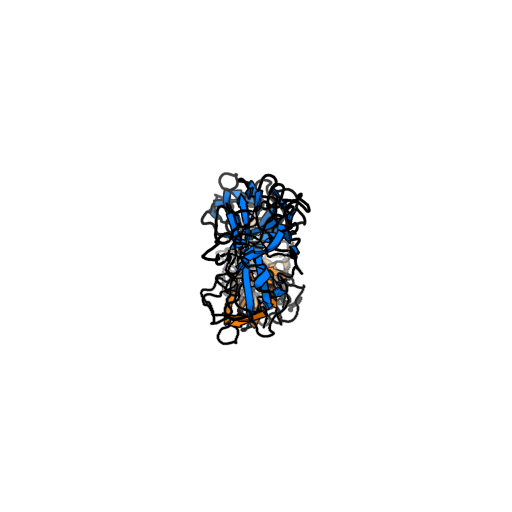B N 1
ATOM 3689 C CA . THR B 1 126 ? 15.582 117.291 71.985 1.00 18.19 126 THR B CA 1
ATOM 3690 C C . THR B 1 126 ? 15.451 117.922 70.622 1.00 17.14 126 THR B C 1
ATOM 3691 O O . THR B 1 126 ? 15.489 119.125 70.544 1.00 17.82 126 THR B O 1
ATOM 3695 N N . THR B 1 127 ? 15.366 117.125 69.539 1.00 16.10 127 THR B N 1
ATOM 3696 C CA . THR B 1 127 ? 15.402 117.768 68.198 1.00 15.73 127 THR B CA 1
ATOM 3697 C C . THR B 1 127 ? 14.181 118.685 68.036 1.00 15.30 127 THR B C 1
ATOM 3698 O O . THR B 1 127 ? 13.040 118.314 68.267 1.00 15.43 127 THR B O 1
ATOM 3702 N N . GLY B 1 128 ? 14.496 119.936 67.667 1.00 14.74 128 GLY B N 1
ATOM 3703 C CA . GLY B 1 128 ? 13.529 121.041 67.711 1.00 15.69 128 GLY B CA 1
ATOM 3704 C C . GLY B 1 128 ? 13.868 122.066 68.784 1.00 14.75 128 GLY B C 1
ATOM 3705 O O . GLY B 1 128 ? 13.452 123.243 68.685 1.00 15.56 128 GLY B O 1
ATOM 3706 N N . SER B 1 129 ? 14.625 121.705 69.850 1.00 15.34 129 SER B N 1
ATOM 3707 C CA . SER B 1 129 ? 14.909 122.573 70.923 1.00 15.35 129 SER B CA 1
ATOM 3708 C C . SER B 1 129 ? 15.906 123.738 70.643 1.00 15.62 129 SER B C 1
ATOM 3709 O O . SER B 1 129 ? 16.063 124.601 71.451 1.00 16.41 129 SER B O 1
ATOM 3712 N N A LYS B 1 130 ? 16.608 123.649 69.536 0.50 15.57 130 LYS B N 1
ATOM 3713 N N B LYS B 1 130 ? 16.574 123.675 69.514 0.50 16.11 130 LYS B N 1
ATOM 3714 C CA A LYS B 1 130 ? 17.640 124.651 69.182 0.50 15.94 130 LYS B CA 1
ATOM 3715 C CA B LYS B 1 130 ? 17.673 124.611 69.203 0.50 17.09 130 LYS B CA 1
ATOM 3716 C C A LYS B 1 130 ? 17.492 124.931 67.737 0.50 15.76 130 LYS B C 1
ATOM 3717 C C B LYS B 1 130 ? 17.611 124.911 67.742 0.50 16.45 130 LYS B C 1
ATOM 3718 O O A LYS B 1 130 ? 17.166 124.054 66.895 0.50 15.49 130 LYS B O 1
ATOM 3719 O O B LYS B 1 130 ? 17.485 124.012 66.885 0.50 16.36 130 LYS B O 1
ATOM 3730 N N . GLY B 1 131 ? 17.704 126.196 67.416 1.00 15.80 131 GLY B N 1
ATOM 3731 C CA . GLY B 1 131 ? 17.656 126.626 66.058 1.00 15.35 131 GLY B CA 1
ATOM 3732 C C . GLY B 1 131 ? 17.773 128.137 65.967 1.00 15.25 131 GLY B C 1
ATOM 3733 O O . GLY B 1 131 ? 18.082 128.860 66.994 1.00 16.00 131 GLY B O 1
ATOM 3734 N N A GLN B 1 132 ? 17.685 128.658 64.730 0.50 15.37 132 GLN B N 1
ATOM 3735 N N B GLN B 1 132 ? 17.544 128.621 64.732 0.50 15.98 132 GLN B N 1
ATOM 3736 C CA A GLN B 1 132 ? 17.882 130.104 64.549 0.50 16.28 132 GLN B CA 1
ATOM 3737 C CA B GLN B 1 132 ? 17.880 129.993 64.359 0.50 17.49 132 GLN B CA 1
ATOM 3738 C C A GLN B 1 132 ? 17.002 130.569 63.402 0.50 16.15 132 GLN B C 1
ATOM 3739 C C B GLN B 1 132 ? 16.865 130.513 63.379 0.50 16.90 132 GLN B C 1
ATOM 3740 O O A GLN B 1 132 ? 16.768 129.845 62.462 0.50 16.73 132 GLN B O 1
ATOM 3741 O O B GLN B 1 132 ? 16.356 129.745 62.533 0.50 17.42 132 GLN B O 1
ATOM 3752 N N . LEU B 1 133 ? 16.514 131.792 63.517 1.00 16.69 133 LEU B N 1
ATOM 3753 C CA . LEU B 1 133 ? 15.552 132.404 62.609 1.00 17.35 133 LEU B CA 1
ATOM 3754 C C . LEU B 1 133 ? 16.197 133.618 61.906 1.00 16.86 133 LEU B C 1
ATOM 3755 O O . LEU B 1 133 ? 16.993 134.344 62.482 1.00 16.09 133 LEU B O 1
ATOM 3760 N N . SER B 1 134 ? 15.714 133.894 60.688 1.00 16.51 134 SER B N 1
ATOM 3761 C CA . SER B 1 134 ? 16.011 135.084 59.913 1.00 17.37 134 SER B CA 1
ATOM 3762 C C . SER B 1 134 ? 14.662 135.748 59.604 1.00 17.33 134 SER B C 1
ATOM 3763 O O . SER B 1 134 ? 13.644 135.025 59.409 1.00 17.24 134 SER B O 1
ATOM 3766 N N . LEU B 1 135 ? 14.657 137.073 59.513 1.00 17.52 135 LEU B N 1
ATOM 3767 C CA . LEU B 1 135 ? 13.441 137.806 59.281 1.00 17.81 135 LEU B CA 1
ATOM 3768 C C . LEU B 1 135 ? 13.624 138.650 58.022 1.00 18.66 135 LEU B C 1
ATOM 3769 O O . LEU B 1 135 ? 14.647 139.235 57.815 1.00 20.56 135 LEU B O 1
ATOM 3774 N N . TYR B 1 136 ? 12.559 138.806 57.249 1.00 20.16 136 TYR B N 1
ATOM 3775 C CA . TYR B 1 136 ? 12.527 139.487 56.005 1.00 21.44 136 TYR B CA 1
ATOM 3776 C C . TYR B 1 136 ? 11.260 140.312 55.910 1.00 22.41 136 TYR B C 1
ATOM 3777 O O . TYR B 1 136 ? 10.160 139.799 56.182 1.00 22.48 136 TYR B O 1
ATOM 3786 N N . ILE B 1 137 ? 11.420 141.573 55.538 1.00 22.83 137 ILE B N 1
ATOM 3787 C CA . ILE B 1 137 ? 10.302 142.497 55.308 1.00 23.04 137 ILE B CA 1
ATOM 3788 C C . ILE B 1 137 ? 9.839 142.365 53.875 1.00 24.59 137 ILE B C 1
ATOM 3789 O O . ILE B 1 137 ? 10.506 142.842 52.928 1.00 25.87 137 ILE B O 1
ATOM 3794 N N . ALA B 1 138 ? 8.698 141.695 53.670 1.00 25.25 138 ALA B N 1
ATOM 3795 C CA . ALA B 1 138 ? 8.091 141.626 52.347 1.00 26.90 138 ALA B CA 1
ATOM 3796 C C . ALA B 1 138 ? 7.349 142.941 52.003 1.00 29.34 138 ALA B C 1
ATOM 3797 O O . ALA B 1 138 ? 7.314 143.296 50.838 1.00 29.54 138 ALA B O 1
ATOM 3799 N N . LYS B 1 139 ? 6.729 143.574 52.992 1.00 29.24 139 LYS B N 1
ATOM 3800 C CA . LYS B 1 139 ? 5.919 144.759 52.769 1.00 33.35 139 LYS B CA 1
ATOM 3801 C C . LYS B 1 139 ? 6.015 145.583 54.007 1.00 30.71 139 LYS B C 1
ATOM 3802 O O . LYS B 1 139 ? 5.528 145.177 55.005 1.00 29.76 139 LYS B O 1
ATOM 3808 N N . PRO B 1 140 ? 6.630 146.773 53.944 1.00 31.12 140 PRO B N 1
ATOM 3809 C CA . PRO B 1 140 ? 6.791 147.610 55.152 1.00 29.87 140 PRO B CA 1
ATOM 3810 C C . PRO B 1 140 ? 5.454 148.037 55.772 1.00 29.32 140 PRO B C 1
ATOM 3811 O O . PRO B 1 140 ? 4.500 148.216 55.063 1.00 29.24 140 PRO B O 1
ATOM 3815 N N . PHE B 1 141 ? 5.381 148.159 57.085 1.00 28.16 141 PHE B N 1
ATOM 3816 C CA . PHE B 1 141 ? 4.145 148.645 57.784 1.00 29.37 141 PHE B CA 1
ATOM 3817 C C . PHE B 1 141 ? 4.516 149.778 58.710 1.00 28.67 141 PHE B C 1
ATOM 3818 O O . PHE B 1 141 ? 5.688 149.948 59.053 1.00 27.68 141 PHE B O 1
ATOM 3826 N N . VAL B 1 142 ? 3.517 150.532 59.142 1.00 29.17 142 VAL B N 1
ATOM 3827 C CA . VAL B 1 142 ? 3.704 151.588 60.075 1.00 29.64 142 VAL B CA 1
ATOM 3828 C C . VAL B 1 142 ? 3.438 151.021 61.451 1.00 29.35 142 VAL B C 1
ATOM 3829 O O . VAL B 1 142 ? 2.495 150.225 61.660 1.00 29.42 142 VAL B O 1
ATOM 3833 N N . GLY B 1 143 ? 4.280 151.395 62.394 1.00 27.77 143 GLY B N 1
ATOM 3834 C CA . GLY B 1 143 ? 3.997 151.203 63.824 1.00 27.96 143 GLY B CA 1
ATOM 3835 C C . GLY B 1 143 ? 4.507 149.858 64.367 1.00 26.91 143 GLY B C 1
ATOM 3836 O O . GLY B 1 143 ? 5.695 149.619 64.427 1.00 26.64 143 GLY B O 1
ATOM 3837 N N . GLU B 1 144 ? 3.599 148.944 64.687 1.00 26.74 144 GLU B N 1
ATOM 3838 C CA . GLU B 1 144 ? 4.008 147.642 65.192 1.00 26.57 144 GLU B CA 1
ATOM 3839 C C . GLU B 1 144 ? 3.219 146.535 64.571 1.00 24.64 144 GLU B C 1
ATOM 3840 O O . GLU B 1 144 ? 2.045 146.699 64.284 1.00 24.35 144 GLU B O 1
ATOM 3846 N N . GLN B 1 145 ? 3.832 145.385 64.395 1.00 23.04 145 GLN B N 1
ATOM 3847 C CA . GLN B 1 145 ? 3.093 144.220 63.994 1.00 23.26 145 GLN B CA 1
ATOM 3848 C C . GLN B 1 145 ? 3.413 143.042 64.923 1.00 22.09 145 GLN B C 1
ATOM 3849 O O . GLN B 1 145 ? 4.572 142.725 65.047 1.00 21.64 145 GLN B O 1
ATOM 3855 N N . ASN B 1 146 ? 2.385 142.427 65.506 1.00 25.41 146 ASN B N 1
ATOM 3856 C CA . ASN B 1 146 ? 2.485 141.223 66.310 1.00 25.51 146 ASN B CA 1
ATOM 3857 C C . ASN B 1 146 ? 2.291 139.998 65.478 1.00 24.45 146 ASN B C 1
ATOM 3858 O O . ASN B 1 146 ? 1.369 139.893 64.657 1.00 23.67 146 ASN B O 1
ATOM 3863 N N . ILE B 1 147 ? 3.190 139.038 65.679 1.00 23.48 147 ILE B N 1
ATOM 3864 C CA . ILE B 1 147 ? 3.157 137.754 65.010 1.00 24.25 147 ILE B CA 1
ATOM 3865 C C . ILE B 1 147 ? 2.396 136.848 65.954 1.00 23.07 147 ILE B C 1
ATOM 3866 O O . ILE B 1 147 ? 2.795 136.674 67.085 1.00 22.72 147 ILE B O 1
ATOM 3871 N N . PRO B 1 148 ? 1.243 136.377 65.524 1.00 23.67 148 PRO B N 1
ATOM 3872 C CA . PRO B 1 148 ? 0.472 135.527 66.430 1.00 24.64 148 PRO B CA 1
ATOM 3873 C C . PRO B 1 148 ? 1.148 134.139 66.442 1.00 23.99 148 PRO B C 1
ATOM 3874 O O . PRO B 1 148 ? 2.019 133.918 65.640 1.00 22.73 148 PRO B O 1
ATOM 3878 N N . GLN B 1 149 ? 0.792 133.296 67.384 1.00 25.67 149 GLN B N 1
ATOM 3879 C CA . GLN B 1 149 ? 1.331 131.922 67.461 1.00 27.47 149 GLN B CA 1
ATOM 3880 C C . GLN B 1 149 ? 1.191 131.223 66.105 1.00 25.78 149 GLN B C 1
ATOM 3881 O O . GLN B 1 149 ? 0.108 131.230 65.463 1.00 26.75 149 GLN B O 1
ATOM 3887 N N . THR B 1 150 ? 2.302 130.791 65.592 1.00 23.90 150 THR B N 1
ATOM 3888 C CA . THR B 1 150 ? 2.381 130.238 64.256 1.00 23.84 150 THR B CA 1
ATOM 3889 C C . THR B 1 150 ? 3.313 129.044 64.367 1.00 21.99 150 THR B C 1
ATOM 3890 O O . THR B 1 150 ? 4.398 129.231 64.971 1.00 20.26 150 THR B O 1
ATOM 3894 N N . ILE B 1 151 ? 2.947 127.888 63.805 1.00 21.72 151 ILE B N 1
ATOM 3895 C CA . ILE B 1 151 ? 3.897 126.756 63.680 1.00 20.53 151 ILE B CA 1
ATOM 3896 C C . ILE B 1 151 ? 4.769 126.999 62.472 1.00 19.48 151 ILE B C 1
ATOM 3897 O O . ILE B 1 151 ? 4.284 127.010 61.311 1.00 22.06 151 ILE B O 1
ATOM 3902 N N . ILE B 1 152 ? 6.038 127.242 62.696 1.00 19.42 152 ILE B N 1
ATOM 3903 C CA . ILE B 1 152 ? 6.973 127.541 61.629 1.00 19.94 152 ILE B CA 1
ATOM 3904 C C . ILE B 1 152 ? 7.779 126.357 61.105 1.00 20.92 152 ILE B C 1
ATOM 3905 O O . ILE B 1 152 ? 8.330 126.435 60.037 1.00 22.42 152 ILE B O 1
ATOM 3910 N N . VAL B 1 153 ? 7.832 125.275 61.863 1.00 19.81 153 VAL B N 1
ATOM 3911 C CA . VAL B 1 153 ? 8.487 124.030 61.330 1.00 20.02 153 VAL B CA 1
ATOM 3912 C C . VAL B 1 153 ? 7.905 122.857 62.063 1.00 19.10 153 VAL B C 1
ATOM 3913 O O . VAL B 1 153 ? 7.607 122.919 63.265 1.00 18.26 153 VAL B O 1
ATOM 3917 N N . SER B 1 154 ? 7.795 121.771 61.319 1.00 19.83 154 SER B N 1
ATOM 3918 C CA . SER B 1 154 ? 7.518 120.434 61.867 1.00 19.22 154 SER B CA 1
ATOM 3919 C C . SER B 1 154 ? 8.781 119.523 61.601 1.00 18.11 154 SER B C 1
ATOM 3920 O O . SER B 1 154 ? 9.340 119.570 60.523 1.00 17.62 154 SER B O 1
ATOM 3923 N N . VAL B 1 155 ? 9.156 118.763 62.616 1.00 17.84 155 VAL B N 1
ATOM 3924 C CA . VAL B 1 155 ? 10.313 117.865 62.615 1.00 17.40 155 VAL B CA 1
ATOM 3925 C C . VAL B 1 155 ? 9.762 116.437 62.630 1.00 17.55 155 VAL B C 1
ATOM 3926 O O . VAL B 1 155 ? 8.906 116.147 63.454 1.00 17.51 155 VAL B O 1
ATOM 3930 N N . PHE B 1 156 ? 10.264 115.601 61.716 1.00 17.11 156 PHE B N 1
ATOM 3931 C CA . PHE B 1 156 ? 9.855 114.196 61.611 1.00 17.57 156 PHE B CA 1
ATOM 3932 C C . PHE B 1 156 ? 11.119 113.364 61.759 1.00 17.22 156 PHE B C 1
ATOM 3933 O O . PHE B 1 156 ? 12.173 113.740 61.275 1.00 17.85 156 PHE B O 1
ATOM 3941 N N . GLY B 1 157 ? 11.036 112.254 62.484 1.00 17.69 157 GLY B N 1
ATOM 3942 C CA . GLY B 1 157 ? 12.159 111.364 62.591 1.00 17.64 157 GLY B CA 1
ATOM 3943 C C . GLY B 1 157 ? 11.823 109.979 62.070 1.00 17.69 157 GLY B C 1
ATOM 3944 O O . GLY B 1 157 ? 10.672 109.547 62.092 1.00 18.04 157 GLY B O 1
ATOM 3945 N N . THR B 1 158 ? 12.890 109.286 61.710 1.00 17.77 158 THR B N 1
ATOM 3946 C CA . THR B 1 158 ? 12.819 107.931 61.227 1.00 17.35 158 THR B CA 1
ATOM 3947 C C . THR B 1 158 ? 14.098 107.140 61.416 1.00 18.13 158 THR B C 1
ATOM 3948 O O . THR B 1 158 ? 15.185 107.711 61.555 1.00 18.81 158 THR B O 1
ATOM 3952 N N . LYS B 1 159 ? 13.951 105.785 61.393 1.00 18.37 159 LYS B N 1
ATOM 3953 C CA . LYS B 1 159 ? 15.110 104.918 61.354 1.00 19.47 159 LYS B CA 1
ATOM 3954 C C . LYS B 1 159 ? 15.358 104.367 59.933 1.00 19.64 159 LYS B C 1
ATOM 3955 O O . LYS B 1 159 ? 16.345 103.643 59.693 1.00 20.99 159 LYS B O 1
ATOM 3961 N N . LYS B 1 160 ? 14.505 104.767 58.997 1.00 20.73 160 LYS B N 1
ATOM 3962 C CA . LYS B 1 160 ? 14.631 104.371 57.570 1.00 21.98 160 LYS B CA 1
ATOM 3963 C C . LYS B 1 160 ? 14.533 105.540 56.628 1.00 22.52 160 LYS B C 1
ATOM 3964 O O . LYS B 1 160 ? 13.517 106.245 56.597 1.00 22.84 160 LYS B O 1
ATOM 3970 N N . GLU B 1 161 ? 15.592 105.733 55.846 1.00 22.97 161 GLU B N 1
ATOM 3971 C CA . GLU B 1 161 ? 15.708 106.817 54.873 1.00 25.01 161 GLU B CA 1
ATOM 3972 C C . GLU B 1 161 ? 14.401 106.905 54.049 1.00 25.16 161 GLU B C 1
ATOM 3973 O O . GLU B 1 161 ? 13.854 105.885 53.543 1.00 24.19 161 GLU B O 1
ATOM 3979 N N . ASN B 1 162 ? 13.932 108.120 53.891 1.00 24.88 162 ASN B N 1
ATOM 3980 C CA . ASN B 1 162 ? 12.748 108.428 53.090 1.00 26.64 162 ASN B CA 1
ATOM 3981 C C . ASN B 1 162 ? 11.384 107.863 53.542 1.00 26.78 162 ASN B C 1
ATOM 3982 O O . ASN B 1 162 ? 10.402 107.960 52.769 1.00 30.30 162 ASN B O 1
ATOM 3987 N N . VAL B 1 163 ? 11.329 107.292 54.736 1.00 24.37 163 VAL B N 1
ATOM 3988 C CA . VAL B 1 163 ? 10.122 106.770 55.260 1.00 24.46 163 VAL B CA 1
ATOM 3989 C C . VAL B 1 163 ? 9.785 107.561 56.484 1.00 22.67 163 VAL B C 1
ATOM 3990 O O . VAL B 1 163 ? 10.321 107.294 57.552 1.00 22.97 163 VAL B O 1
ATOM 3994 N N . TYR B 1 164 ? 8.808 108.433 56.339 1.00 22.59 164 TYR B N 1
ATOM 3995 C CA . TYR B 1 164 ? 8.343 109.295 57.410 1.00 22.05 164 TYR B CA 1
ATOM 3996 C C . TYR B 1 164 ? 6.891 109.195 57.708 1.00 23.20 164 TYR B C 1
ATOM 3997 O O . TYR B 1 164 ? 6.103 108.918 56.812 1.00 24.95 164 TYR B O 1
ATOM 4006 N N . SER B 1 165 ? 6.529 109.425 58.965 1.00 27.45 165 SER B N 1
ATOM 4007 C CA . SER B 1 165 ? 5.121 109.490 59.319 1.00 28.97 165 SER B CA 1
ATOM 4008 C C . SER B 1 165 ? 4.544 110.855 58.895 1.00 28.42 165 SER B C 1
ATOM 4009 O O . SER B 1 165 ? 5.278 111.803 58.820 1.00 26.78 165 SER B O 1
ATOM 4012 N N . SER B 1 166 ? 3.246 110.940 58.634 1.00 28.41 166 SER B N 1
ATOM 4013 C CA . SER B 1 166 ? 2.617 112.249 58.564 1.00 29.56 166 SER B CA 1
ATOM 4014 C C . SER B 1 166 ? 2.546 112.999 59.931 1.00 28.08 166 SER B C 1
ATOM 4015 O O . SER B 1 166 ? 2.227 114.184 59.938 1.00 27.38 166 SER B O 1
ATOM 4018 N N . VAL B 1 167 ? 2.830 112.337 61.049 1.00 26.64 167 VAL B N 1
ATOM 4019 C CA . VAL B 1 167 ? 2.738 113.007 62.327 1.00 27.19 167 VAL B CA 1
ATOM 4020 C C . VAL B 1 167 ? 4.190 113.344 62.776 1.00 24.26 167 VAL B C 1
ATOM 4021 O O . VAL B 1 167 ? 4.974 112.461 62.959 1.00 23.30 167 VAL B O 1
ATOM 4025 N N . PRO B 1 168 ? 4.494 114.650 62.967 1.00 23.18 168 PRO B N 1
ATOM 4026 C CA . PRO B 1 168 ? 5.802 115.013 63.437 1.00 21.18 168 PRO B CA 1
ATOM 4027 C C . PRO B 1 168 ? 6.100 114.579 64.846 1.00 19.54 168 PRO B C 1
ATOM 4028 O O . PRO B 1 168 ? 5.177 114.371 65.709 1.00 19.91 168 PRO B O 1
ATOM 4032 N N A ILE B 1 169 ? 7.392 114.440 65.178 0.50 18.72 169 ILE B N 1
ATOM 4033 N N B ILE B 1 169 ? 7.381 114.512 65.150 0.50 19.63 169 ILE B N 1
ATOM 4034 C CA A ILE B 1 169 ? 7.778 114.232 66.580 0.50 17.65 169 ILE B CA 1
ATOM 4035 C CA B ILE B 1 169 ? 7.805 114.242 66.491 0.50 19.00 169 ILE B CA 1
ATOM 4036 C C A ILE B 1 169 ? 7.830 115.589 67.357 0.50 17.52 169 ILE B C 1
ATOM 4037 C C B ILE B 1 169 ? 7.852 115.574 67.332 0.50 18.30 169 ILE B C 1
ATOM 4038 O O A ILE B 1 169 ? 7.659 115.614 68.575 0.50 17.28 169 ILE B O 1
ATOM 4039 O O B ILE B 1 169 ? 7.647 115.578 68.547 0.50 17.96 169 ILE B O 1
ATOM 4048 N N . SER B 1 170 ? 8.099 116.680 66.660 1.00 18.09 170 SER B N 1
ATOM 4049 C CA . SER B 1 170 ? 8.098 118.008 67.337 1.00 17.55 170 SER B CA 1
ATOM 4050 C C . SER B 1 170 ? 7.794 119.073 66.372 1.00 18.33 170 SER B C 1
ATOM 4051 O O . SER B 1 170 ? 7.862 118.901 65.132 1.00 18.01 170 SER B O 1
ATOM 4054 N N . GLN B 1 171 ? 7.339 120.212 66.976 1.00 18.47 171 GLN B N 1
ATOM 4055 C CA . GLN B 1 171 ? 7.024 121.398 66.189 1.00 19.12 171 GLN B CA 1
ATOM 4056 C C . GLN B 1 171 ? 7.563 122.632 66.898 1.00 19.01 171 GLN B C 1
ATOM 4057 O O . GLN B 1 171 ? 7.789 122.612 68.104 1.00 20.15 171 GLN B O 1
ATOM 4063 N N . VAL B 1 172 ? 7.851 123.669 66.136 1.00 19.42 172 VAL B N 1
ATOM 4064 C CA . VAL B 1 172 ? 8.337 124.917 66.732 1.00 18.34 172 VAL B CA 1
ATOM 4065 C C . VAL B 1 172 ? 7.240 126.002 66.512 1.00 19.00 172 VAL B C 1
ATOM 4066 O O . VAL B 1 172 ? 6.841 126.229 65.383 1.00 18.10 172 VAL B O 1
ATOM 4070 N N . LEU B 1 173 ? 6.694 126.499 67.621 1.00 18.77 173 LEU B N 1
ATOM 4071 C CA . LEU B 1 173 ? 5.694 127.544 67.644 1.00 20.07 173 LEU B CA 1
ATOM 4072 C C . LEU B 1 173 ? 6.369 128.872 67.904 1.00 19.13 173 LEU B C 1
ATOM 4073 O O . LEU B 1 173 ? 7.203 128.960 68.812 1.00 19.34 173 LEU B O 1
ATOM 4078 N N . LEU B 1 174 ? 6.057 129.854 67.084 1.00 18.81 174 LEU B N 1
ATOM 4079 C CA . LEU B 1 174 ? 6.661 131.183 67.132 1.00 18.38 174 LEU B CA 1
ATOM 4080 C C . LEU B 1 174 ? 5.603 132.261 67.359 1.00 19.04 174 LEU B C 1
ATOM 4081 O O . LEU B 1 174 ? 4.479 132.201 66.816 1.00 19.79 174 LEU B O 1
ATOM 4086 N N . SER B 1 175 ? 5.962 133.244 68.170 1.00 18.96 175 SER B N 1
ATOM 4087 C CA . SER B 1 175 ? 5.186 134.538 68.260 1.00 19.84 175 SER B CA 1
ATOM 4088 C C . SER B 1 175 ? 6.196 135.627 68.362 1.00 19.53 175 SER B C 1
ATOM 4089 O O . SER B 1 175 ? 7.374 135.388 68.602 1.00 18.71 175 SER B O 1
ATOM 4092 N N . GLY B 1 176 ? 5.785 136.871 68.168 1.00 19.47 176 GLY B N 1
ATOM 4093 C CA . GLY B 1 176 ? 6.790 137.870 68.293 1.00 19.89 176 GLY B CA 1
ATOM 4094 C C . GLY B 1 176 ? 6.197 139.257 68.058 1.00 20.66 176 GLY B C 1
ATOM 4095 O O . GLY B 1 176 ? 4.970 139.390 67.814 1.00 23.07 176 GLY B O 1
ATOM 4096 N N . LYS B 1 177 ? 7.082 140.235 67.974 1.00 20.73 177 LYS B N 1
ATOM 4097 C CA . LYS B 1 177 ? 6.654 141.648 67.699 1.00 21.90 177 LYS B CA 1
ATOM 4098 C C . LYS B 1 177 ? 7.767 142.365 66.991 1.00 21.11 177 LYS B C 1
ATOM 4099 O O . LYS B 1 177 ? 8.932 142.244 67.370 1.00 20.29 177 LYS B O 1
ATOM 4105 N N . VAL B 1 178 ? 7.409 143.123 65.950 1.00 21.13 178 VAL B N 1
ATOM 4106 C CA . VAL B 1 178 ? 8.343 143.886 65.182 1.00 21.16 178 VAL B CA 1
ATOM 4107 C C . VAL B 1 178 ? 7.837 145.347 65.218 1.00 21.54 178 VAL B C 1
ATOM 4108 O O . VAL B 1 178 ? 6.633 145.608 64.943 1.00 21.56 178 VAL B O 1
ATOM 4112 N N . THR B 1 179 ? 8.717 146.270 65.583 1.00 21.81 179 THR B N 1
ATOM 4113 C CA . THR B 1 179 ? 8.328 147.667 65.565 1.00 22.71 179 THR B CA 1
ATOM 4114 C C . THR B 1 179 ? 9.279 148.473 64.645 1.00 23.07 179 THR B C 1
ATOM 4115 O O . THR B 1 179 ? 10.401 148.100 64.424 1.00 22.89 179 THR B O 1
ATOM 4119 N N . VAL B 1 180 ? 8.781 149.561 64.112 1.00 23.14 180 VAL B N 1
ATOM 4120 C CA . VAL B 1 180 ? 9.555 150.462 63.254 1.00 23.72 180 VAL B CA 1
ATOM 4121 C C . VAL B 1 180 ? 9.559 151.837 63.897 1.00 24.13 180 VAL B C 1
ATOM 4122 O O . VAL B 1 180 ? 8.808 152.076 64.874 1.00 24.57 180 VAL B O 1
ATOM 4126 N N . THR B 1 181 ? 10.368 152.725 63.356 1.00 23.48 181 THR B N 1
ATOM 4127 C CA . THR B 1 181 ? 10.615 154.022 63.996 1.00 24.12 181 THR B CA 1
ATOM 4128 C C . THR B 1 181 ? 10.274 155.213 63.093 1.00 24.72 181 THR B C 1
ATOM 4129 O O . THR B 1 181 ? 10.658 155.249 61.919 1.00 23.94 181 THR B O 1
ATOM 4133 N N . GLN B 1 182 ? 9.475 156.116 63.648 1.00 24.84 182 GLN B N 1
ATOM 4134 C CA . GLN B 1 182 ? 9.052 157.341 62.947 1.00 25.99 182 GLN B CA 1
ATOM 4135 C C . GLN B 1 182 ? 10.310 158.157 62.709 1.00 25.59 182 GLN B C 1
ATOM 4136 O O . GLN B 1 182 ? 11.154 158.291 63.600 1.00 25.30 182 GLN B O 1
ATOM 4142 N N . GLY B 1 183 ? 10.459 158.657 61.488 1.00 26.80 183 GLY B N 1
ATOM 4143 C CA . GLY B 1 183 ? 11.561 159.594 61.191 1.00 26.25 183 GLY B CA 1
ATOM 4144 C C . GLY B 1 183 ? 11.332 160.556 60.076 1.00 26.90 183 GLY B C 1
ATOM 4145 O O . GLY B 1 183 ? 10.439 160.369 59.228 1.00 25.73 183 GLY B O 1
ATOM 4146 N N . CYS B 1 184 ? 12.109 161.642 60.110 1.00 26.83 184 CYS B N 1
ATOM 4147 C CA . CYS B 1 184 ? 12.108 162.606 59.033 1.00 28.65 184 CYS B CA 1
ATOM 4148 C C . CYS B 1 184 ? 13.555 163.107 58.785 1.00 29.44 184 CYS B C 1
ATOM 4149 O O . CYS B 1 184 ? 14.315 163.218 59.732 1.00 30.31 184 CYS B O 1
ATOM 4152 N N . GLU B 1 185 ? 13.894 163.365 57.518 1.00 30.21 185 GLU B N 1
ATOM 4153 C CA . GLU B 1 185 ? 15.128 164.025 57.157 1.00 31.43 185 GLU B CA 1
ATOM 4154 C C . GLU B 1 185 ? 14.852 165.104 56.095 1.00 31.04 185 GLU B C 1
ATOM 4155 O O . GLU B 1 185 ? 14.012 164.944 55.224 1.00 29.13 185 GLU B O 1
ATOM 4161 N N . LEU B 1 186 ? 15.613 166.171 56.195 1.00 31.51 186 LEU B N 1
ATOM 4162 C CA . LEU B 1 186 ? 15.534 167.288 55.239 1.00 32.91 186 LEU B CA 1
ATOM 4163 C C . LEU B 1 186 ? 15.984 166.828 53.845 1.00 34.43 186 LEU B C 1
ATOM 4164 O O . LEU B 1 186 ? 16.977 166.069 53.713 1.00 35.52 186 LEU B O 1
ATOM 4169 N N . ALA B 1 187 ? 15.270 167.196 52.791 1.00 34.88 187 ALA B N 1
ATOM 4170 C CA . ALA B 1 187 ? 15.698 166.764 51.434 1.00 36.44 187 ALA B CA 1
ATOM 4171 C C . ALA B 1 187 ? 17.176 167.056 51.234 1.00 37.49 187 ALA B C 1
ATOM 4172 O O . ALA B 1 187 ? 17.662 168.161 51.576 1.00 36.66 187 ALA B O 1
ATOM 4174 N N . ALA B 1 188 ? 17.903 166.026 50.758 1.00 38.72 188 ALA B N 1
ATOM 4175 C CA . ALA B 1 188 ? 19.351 166.120 50.488 1.00 40.80 188 ALA B CA 1
ATOM 4176 C C . ALA B 1 188 ? 19.600 167.252 49.552 1.00 43.16 188 ALA B C 1
ATOM 4177 O O . ALA B 1 188 ? 18.827 167.484 48.630 1.00 43.25 188 ALA B O 1
ATOM 4179 N N . GLY B 1 189 ? 20.664 167.986 49.817 1.00 44.09 189 GLY B N 1
ATOM 4180 C CA . GLY B 1 189 ? 21.077 169.068 48.942 1.00 45.41 189 GLY B CA 1
ATOM 4181 C C . GLY B 1 189 ? 20.377 170.400 49.199 1.00 44.13 189 GLY B C 1
ATOM 4182 O O . GLY B 1 189 ? 20.709 171.375 48.551 1.00 46.06 189 GLY B O 1
ATOM 4183 N N . THR B 1 190 ? 19.447 170.452 50.157 1.00 41.71 190 THR B N 1
ATOM 4184 C CA . THR B 1 190 ? 18.777 171.693 50.529 1.00 41.23 190 THR B CA 1
ATOM 4185 C C . THR B 1 190 ? 19.831 172.653 51.064 1.00 41.90 190 THR B C 1
ATOM 4186 O O . THR B 1 190 ? 20.509 172.314 52.033 1.00 41.57 190 THR B O 1
ATOM 4190 N N . SER B 1 191 ? 20.027 173.815 50.442 1.00 42.65 191 SER B N 1
ATOM 4191 C CA . SER B 1 191 ? 20.975 174.773 50.990 1.00 42.63 191 SER B CA 1
ATOM 4192 C C . SER B 1 191 ? 20.406 175.444 52.227 1.00 40.74 191 SER B C 1
ATOM 4193 O O . SER B 1 191 ? 19.198 175.641 52.372 1.00 37.79 191 SER B O 1
ATOM 4196 N N . LEU B 1 192 ? 21.314 175.782 53.125 1.00 41.76 192 LEU B N 1
ATOM 4197 C CA . LEU B 1 192 ? 20.981 176.200 54.467 1.00 41.93 192 LEU B CA 1
ATOM 4198 C C . LEU B 1 192 ? 21.419 177.641 54.709 1.00 43.36 192 LEU B C 1
ATOM 4199 O O . LEU B 1 192 ? 21.255 178.133 55.805 1.00 42.32 192 LEU B O 1
ATOM 4204 N N . ASP B 1 193 ? 21.956 178.294 53.679 1.00 45.16 193 ASP B N 1
ATOM 4205 C CA . ASP B 1 193 ? 22.480 179.644 53.750 1.00 47.87 193 ASP B CA 1
ATOM 4206 C C . ASP B 1 193 ? 21.382 180.687 53.584 1.00 45.74 193 ASP B C 1
ATOM 4207 O O . ASP B 1 193 ? 20.746 180.748 52.557 1.00 44.81 193 ASP B O 1
ATOM 4212 N N . ILE B 1 194 ? 21.151 181.471 54.620 1.00 44.67 194 ILE B N 1
ATOM 4213 C CA . ILE B 1 194 ? 20.096 182.457 54.596 1.00 43.67 194 ILE B CA 1
ATOM 4214 C C . ILE B 1 194 ? 20.782 183.839 54.642 1.00 44.40 194 ILE B C 1
ATOM 4215 O O . ILE B 1 194 ? 20.960 184.419 55.705 1.00 43.33 194 ILE B O 1
ATOM 4220 N N . ASP B 1 195 ? 21.200 184.345 53.490 1.00 45.62 195 ASP B N 1
ATOM 4221 C CA . ASP B 1 195 ? 21.936 185.615 53.482 1.00 48.06 195 ASP B CA 1
ATOM 4222 C C . ASP B 1 195 ? 21.009 186.800 53.244 1.00 46.78 195 ASP B C 1
ATOM 4223 O O . ASP B 1 195 ? 20.477 186.948 52.151 1.00 46.18 195 ASP B O 1
ATOM 4228 N N . PHE B 1 196 ? 20.831 187.641 54.262 1.00 46.04 196 PHE B N 1
ATOM 4229 C CA . PHE B 1 196 ? 19.929 188.742 54.179 1.00 45.73 196 PHE B CA 1
ATOM 4230 C C . PHE B 1 196 ? 20.504 189.909 53.353 1.00 47.12 196 PHE B C 1
ATOM 4231 O O . PHE B 1 196 ? 19.824 190.895 53.093 1.00 48.10 196 PHE B O 1
ATOM 4239 N N . GLY B 1 197 ? 21.770 189.799 52.969 1.00 49.28 197 GLY B N 1
ATOM 4240 C CA . GLY B 1 197 ? 22.463 190.857 52.205 1.00 50.68 197 GLY B CA 1
ATOM 4241 C C . GLY B 1 197 ? 22.806 192.080 53.010 1.00 51.92 197 GLY B C 1
ATOM 4242 O O . GLY B 1 197 ? 22.976 192.003 54.223 1.00 51.95 197 GLY B O 1
ATOM 4243 N N . GLU B 1 198 ? 22.895 193.218 52.315 1.00 52.97 198 GLU B N 1
ATOM 4244 C CA . GLU B 1 198 ? 23.434 194.442 52.864 1.00 54.80 198 GLU B CA 1
ATOM 4245 C C . GLU B 1 198 ? 22.329 195.479 53.044 1.00 53.33 198 GLU B C 1
ATOM 4246 O O . GLU B 1 198 ? 21.434 195.589 52.198 1.00 51.01 198 GLU B O 1
ATOM 4252 N N . TYR B 1 199 ? 22.402 196.218 54.156 1.00 53.31 199 TYR B N 1
ATOM 4253 C CA . TYR B 1 199 ? 21.534 197.359 54.427 1.00 52.87 199 TYR B CA 1
ATOM 4254 C C . TYR B 1 199 ? 22.366 198.506 54.974 1.00 55.26 199 TYR B C 1
ATOM 4255 O O . TYR B 1 199 ? 23.443 198.314 55.528 1.00 55.79 199 TYR B O 1
ATOM 4264 N N . GLN B 1 200 ? 21.815 199.696 54.839 1.00 55.80 200 GLN B N 1
ATOM 4265 C CA . GLN B 1 200 ? 22.296 200.865 55.546 1.00 58.60 200 GLN B CA 1
ATOM 4266 C C . GLN B 1 200 ? 21.634 200.865 56.902 1.00 58.57 200 GLN B C 1
ATOM 4267 O O . GLN B 1 200 ? 20.426 200.582 57.000 1.00 57.25 200 GLN B O 1
ATOM 4273 N N . ALA B 1 201 ? 22.426 201.176 57.934 1.00 60.16 201 ALA B N 1
ATOM 4274 C CA . ALA B 1 201 ? 21.964 201.155 59.323 1.00 59.87 201 ALA B CA 1
ATOM 4275 C C . ALA B 1 201 ? 20.655 201.949 59.551 1.00 59.03 201 ALA B C 1
ATOM 4276 O O . ALA B 1 201 ? 19.769 201.467 60.270 1.00 56.94 201 ALA B O 1
ATOM 4278 N N . HIS B 1 202 ? 20.518 203.143 58.969 1.00 79.29 202 HIS B N 1
ATOM 4279 C CA . HIS B 1 202 ? 19.322 203.969 59.236 1.00 78.01 202 HIS B CA 1
ATOM 4280 C C . HIS B 1 202 ? 18.027 203.276 58.799 1.00 70.71 202 HIS B C 1
ATOM 4281 O O . HIS B 1 202 ? 16.970 203.570 59.344 1.00 69.31 202 HIS B O 1
ATOM 4288 N N . ASP B 1 203 ? 18.123 202.317 57.867 1.00 68.15 203 ASP B N 1
ATOM 4289 C CA . ASP B 1 203 ? 16.974 201.451 57.475 1.00 62.48 203 ASP B CA 1
ATOM 4290 C C . ASP B 1 203 ? 16.342 200.663 58.664 1.00 57.78 203 ASP B C 1
ATOM 4291 O O . ASP B 1 203 ? 15.180 200.249 58.599 1.00 56.26 203 ASP B O 1
ATOM 4296 N N . PHE B 1 204 ? 17.085 200.475 59.757 1.00 57.08 204 PHE B N 1
ATOM 4297 C CA . PHE B 1 204 ? 16.578 199.806 60.966 1.00 55.01 204 PHE B CA 1
ATOM 4298 C C . PHE B 1 204 ? 16.138 200.742 62.100 1.00 56.48 204 PHE B C 1
ATOM 4299 O O . PHE B 1 204 ? 15.321 200.364 62.974 1.00 55.61 204 PHE B O 1
ATOM 4307 N N . LYS B 1 205 ? 16.722 201.948 62.119 1.00 60.86 205 LYS B N 1
ATOM 4308 C CA . LYS B 1 205 ? 16.399 202.922 63.134 1.00 63.47 205 LYS B CA 1
ATOM 4309 C C . LYS B 1 205 ? 14.875 203.067 63.254 1.00 62.60 205 LYS B C 1
ATOM 4310 O O . LYS B 1 205 ? 14.151 203.229 62.249 1.00 64.30 205 LYS B O 1
ATOM 4316 N N . GLY B 1 206 ? 14.391 202.984 64.499 1.00 63.03 206 GLY B N 1
ATOM 4317 C CA . GLY B 1 206 ? 13.037 203.406 64.840 1.00 65.51 206 GLY B CA 1
ATOM 4318 C C . GLY B 1 206 ? 11.990 202.367 64.552 1.00 64.39 206 GLY B C 1
ATOM 4319 O O . GLY B 1 206 ? 10.825 202.616 64.768 1.00 68.24 206 GLY B O 1
ATOM 4320 N N . ARG B 1 207 ? 12.408 201.185 64.107 1.00 60.86 207 ARG B N 1
ATOM 4321 C CA . ARG B 1 207 ? 11.463 200.146 63.659 1.00 61.58 207 ARG B CA 1
ATOM 4322 C C . ARG B 1 207 ? 11.610 198.900 64.517 1.00 63.10 207 ARG B C 1
ATOM 4323 O O . ARG B 1 207 ? 11.731 197.761 64.024 1.00 63.17 207 ARG B O 1
ATOM 4331 N N . THR B 1 208 ? 11.582 199.118 65.823 1.00 67.80 208 THR B N 1
ATOM 4332 C CA . THR B 1 208 ? 11.758 198.020 66.759 1.00 68.81 208 THR B CA 1
ATOM 4333 C C . THR B 1 208 ? 10.709 196.899 66.537 1.00 66.28 208 THR B C 1
ATOM 4334 O O . THR B 1 208 ? 9.532 197.174 66.364 1.00 67.30 208 THR B O 1
ATOM 4338 N N . GLY B 1 209 ? 11.149 195.643 66.489 1.00 63.08 209 GLY B N 1
ATOM 4339 C CA . GLY B 1 209 ? 10.244 194.534 66.162 1.00 60.85 209 GLY B CA 1
ATOM 4340 C C . GLY B 1 209 ? 9.817 194.378 64.702 1.00 56.65 209 GLY B C 1
ATOM 4341 O O . GLY B 1 209 ? 9.015 193.486 64.392 1.00 54.38 209 GLY B O 1
ATOM 4342 N N . GLN B 1 210 ? 10.374 195.207 63.806 1.00 54.65 210 GLN B N 1
ATOM 4343 C CA . GLN B 1 210 ? 9.949 195.255 62.407 1.00 52.43 210 GLN B CA 1
ATOM 4344 C C . GLN B 1 210 ? 11.097 194.989 61.433 1.00 47.93 210 GLN B C 1
ATOM 4345 O O . GLN B 1 210 ? 12.257 195.185 61.765 1.00 48.12 210 GLN B O 1
ATOM 4351 N N . PRO B 1 211 ? 10.767 194.549 60.206 1.00 44.60 211 PRO B N 1
ATOM 4352 C CA . PRO B 1 211 ? 11.799 194.505 59.173 1.00 41.94 211 PRO B CA 1
ATOM 4353 C C . PRO B 1 211 ? 12.286 195.909 58.846 1.00 42.82 211 PRO B C 1
ATOM 4354 O O . PRO B 1 211 ? 11.572 196.868 59.068 1.00 44.54 211 PRO B O 1
ATOM 4358 N N . PRO B 1 212 ? 13.474 196.010 58.288 1.00 41.90 212 PRO B N 1
ATOM 4359 C CA . PRO B 1 212 ? 14.050 197.296 57.909 1.00 44.12 212 PRO B CA 1
ATOM 4360 C C . PRO B 1 212 ? 13.312 197.919 56.707 1.00 43.83 212 PRO B C 1
ATOM 4361 O O . PRO B 1 212 ? 12.630 197.245 55.964 1.00 41.27 212 PRO B O 1
ATOM 4365 N N . GLN B 1 213 ? 13.452 199.220 56.506 1.00 47.14 213 GLN B N 1
ATOM 4366 C CA . GLN B 1 213 ? 12.965 199.810 55.250 1.00 48.08 213 GLN B CA 1
ATOM 4367 C C . GLN B 1 213 ? 13.753 199.181 54.138 1.00 46.56 213 GLN B C 1
ATOM 4368 O O . GLN B 1 213 ? 14.883 198.753 54.361 1.00 47.73 213 GLN B O 1
ATOM 4374 N N . ASN B 1 214 ? 13.113 198.989 52.987 1.00 45.76 214 ASN B N 1
ATOM 4375 C CA . ASN B 1 214 ? 13.747 198.250 51.849 1.00 44.40 214 ASN B CA 1
ATOM 4376 C C . ASN B 1 214 ? 14.063 196.795 52.109 1.00 41.40 214 ASN B C 1
ATOM 4377 O O . ASN B 1 214 ? 15.017 196.254 51.559 1.00 41.84 214 ASN B O 1
ATOM 4382 N N . VAL B 1 215 ? 13.281 196.172 52.982 1.00 40.27 215 VAL B N 1
ATOM 4383 C CA . VAL B 1 215 ? 13.526 194.745 53.288 1.00 38.47 215 VAL B CA 1
ATOM 4384 C C . VAL B 1 215 ? 13.451 193.890 52.038 1.00 38.10 215 VAL B C 1
ATOM 4385 O O . VAL B 1 215 ? 12.629 194.127 51.161 1.00 38.17 215 VAL B O 1
ATOM 4389 N N . GLN B 1 216 ? 14.365 192.930 52.001 1.00 39.37 216 GLN B N 1
ATOM 4390 C CA . GLN B 1 216 ? 14.442 191.789 51.096 1.00 40.22 216 GLN B CA 1
ATOM 4391 C C . GLN B 1 216 ? 14.169 190.518 51.891 1.00 37.93 216 GLN B C 1
ATOM 4392 O O . GLN B 1 216 ? 15.038 190.044 52.573 1.00 36.41 216 GLN B O 1
ATOM 4398 N N . LYS B 1 217 ? 12.945 190.003 51.841 1.00 35.90 217 LYS B N 1
ATOM 4399 C CA . LYS B 1 217 ? 12.559 188.806 52.574 1.00 34.85 217 LYS B CA 1
ATOM 4400 C C . LYS B 1 217 ? 12.877 187.602 51.718 1.00 34.84 217 LYS B C 1
ATOM 4401 O O . LYS B 1 217 ? 12.848 187.666 50.486 1.00 35.79 217 LYS B O 1
ATOM 4407 N N . ILE B 1 218 ? 13.175 186.500 52.382 1.00 34.81 218 ILE B N 1
ATOM 4408 C CA . ILE B 1 218 ? 13.515 185.254 51.722 1.00 35.70 218 ILE B CA 1
ATOM 4409 C C . ILE B 1 218 ? 12.409 184.247 52.009 1.00 33.83 218 ILE B C 1
ATOM 4410 O O . ILE B 1 218 ? 12.128 183.959 53.146 1.00 32.79 218 ILE B O 1
ATOM 4415 N N . GLN B 1 219 ? 11.828 183.699 50.958 1.00 33.79 219 GLN B N 1
ATOM 4416 C CA . GLN B 1 219 ? 10.704 182.801 51.064 1.00 34.78 219 GLN B CA 1
ATOM 4417 C C . GLN B 1 219 ? 11.178 181.418 50.583 1.00 34.20 219 GLN B C 1
ATOM 4418 O O . GLN B 1 219 ? 11.348 181.175 49.383 1.00 33.85 219 GLN B O 1
ATOM 4424 N N . LYS B 1 220 ? 11.417 180.558 51.552 1.00 32.45 220 LYS B N 1
ATOM 4425 C CA . LYS B 1 220 ? 12.146 179.321 51.334 1.00 32.44 220 LYS B CA 1
ATOM 4426 C C . LYS B 1 220 ? 11.280 178.073 51.463 1.00 32.71 220 LYS B C 1
ATOM 4427 O O . LYS B 1 220 ? 10.633 177.860 52.492 1.00 31.70 220 LYS B O 1
ATOM 4433 N N . GLU B 1 221 ? 11.277 177.250 50.402 1.00 33.72 221 GLU B N 1
ATOM 4434 C CA . GLU B 1 221 ? 10.455 176.051 50.354 1.00 34.66 221 GLU B CA 1
ATOM 4435 C C . GLU B 1 221 ? 11.296 174.951 50.985 1.00 33.87 221 GLU B C 1
ATOM 4436 O O . GLU B 1 221 ? 12.468 174.803 50.631 1.00 33.78 221 GLU B O 1
ATOM 4442 N N . LEU B 1 222 ? 10.692 174.223 51.937 1.00 32.82 222 LEU B N 1
ATOM 4443 C CA . LEU B 1 222 ? 11.351 173.055 52.584 1.00 33.15 222 LEU B CA 1
ATOM 4444 C C . LEU B 1 222 ? 10.578 171.798 52.355 1.00 34.20 222 LEU B C 1
ATOM 4445 O O . LEU B 1 222 ? 9.355 171.847 52.367 1.00 33.23 222 LEU B O 1
ATOM 4450 N N . THR B 1 223 ? 11.321 170.691 52.151 1.00 30.69 223 THR B N 1
ATOM 4451 C CA . THR B 1 223 ? 10.764 169.367 52.073 1.00 31.35 223 THR B CA 1
ATOM 4452 C C . THR B 1 223 ? 11.563 168.444 53.012 1.00 31.26 223 THR B C 1
ATOM 4453 O O . THR B 1 223 ? 12.804 168.488 53.019 1.00 30.89 223 THR B O 1
ATOM 4457 N N . PHE B 1 224 ? 10.817 167.643 53.781 1.00 31.11 224 PHE B N 1
ATOM 4458 C CA . PHE B 1 224 ? 11.335 166.617 54.682 1.00 30.23 224 PHE B CA 1
ATOM 4459 C C . PHE B 1 224 ? 10.737 165.285 54.171 1.00 30.37 224 PHE B C 1
ATOM 4460 O O . PHE B 1 224 ? 9.538 165.192 53.878 1.00 30.06 224 PHE B O 1
ATOM 4468 N N . ASN B 1 225 ? 11.606 164.318 53.999 1.00 30.19 225 ASN B N 1
ATOM 4469 C CA . ASN B 1 225 ? 11.224 162.971 53.633 1.00 31.15 225 ASN B CA 1
ATOM 4470 C C . ASN B 1 225 ? 11.067 162.231 54.928 1.00 29.56 225 ASN B C 1
ATOM 4471 O O . ASN B 1 225 ? 12.068 162.103 55.686 1.00 28.89 225 ASN B O 1
ATOM 4476 N N . CYS B 1 226 ? 9.818 161.853 55.217 1.00 29.05 226 CYS B N 1
ATOM 4477 C CA . CYS B 1 226 ? 9.476 161.198 56.426 1.00 28.78 226 CYS B CA 1
ATOM 4478 C C . CYS B 1 226 ? 9.079 159.755 56.128 1.00 29.37 226 CYS B C 1
ATOM 4479 O O . CYS B 1 226 ? 8.638 159.432 55.007 1.00 30.11 226 CYS B O 1
ATOM 4482 N N . THR B 1 227 ? 9.272 158.924 57.138 1.00 28.60 227 THR B N 1
ATOM 4483 C CA . THR B 1 227 ? 8.947 157.464 57.066 1.00 30.21 227 THR B CA 1
ATOM 4484 C C . THR B 1 227 ? 8.234 157.011 58.348 1.00 29.04 227 THR B C 1
ATOM 4485 O O . THR B 1 227 ? 8.628 157.395 59.432 1.00 27.45 227 THR B O 1
ATOM 4489 N N . ASN B 1 228 ? 7.272 156.096 58.214 1.00 29.32 228 ASN B N 1
ATOM 4490 C CA . ASN B 1 228 ? 6.707 155.356 59.340 1.00 29.99 228 ASN B CA 1
ATOM 4491 C C . ASN B 1 228 ? 5.870 156.226 60.216 1.00 30.37 228 ASN B C 1
ATOM 4492 O O . ASN B 1 228 ? 5.735 155.973 61.395 1.00 30.01 228 ASN B O 1
ATOM 4497 N N . ILE B 1 229 ? 5.267 157.224 59.594 1.00 31.20 229 ILE B N 1
ATOM 4498 C CA . ILE B 1 229 ? 4.386 158.177 60.269 1.00 31.73 229 ILE B CA 1
ATOM 4499 C C . ILE B 1 229 ? 2.964 158.070 59.653 1.00 33.77 229 ILE B C 1
ATOM 4500 O O . ILE B 1 229 ? 2.777 158.268 58.465 1.00 34.37 229 ILE B O 1
ATOM 4505 N N . SER B 1 230 ? 1.987 157.728 60.484 1.00 36.87 230 SER B N 1
ATOM 4506 C CA . SER B 1 230 ? 0.630 157.451 60.004 1.00 39.60 230 SER B CA 1
ATOM 4507 C C . SER B 1 230 ? -0.122 158.743 59.729 1.00 40.67 230 SER B C 1
ATOM 4508 O O . SER B 1 230 ? 0.319 159.844 60.102 1.00 36.49 230 SER B O 1
ATOM 4511 N N . ASP B 1 231 ? -1.250 158.600 59.053 1.00 42.99 231 ASP B N 1
ATOM 4512 C CA . ASP B 1 231 ? -2.134 159.710 58.876 1.00 46.07 231 ASP B CA 1
ATOM 4513 C C . ASP B 1 231 ? -2.644 160.133 60.233 1.00 46.95 231 ASP B C 1
ATOM 4514 O O . ASP B 1 231 ? -2.761 159.317 61.153 1.00 47.05 231 ASP B O 1
ATOM 4519 N N . GLY B 1 232 ? -2.934 161.426 60.373 1.00 47.66 232 GLY B N 1
ATOM 4520 C CA . GLY B 1 232 ? -3.451 161.956 61.636 1.00 48.99 232 GLY B CA 1
ATOM 4521 C C . GLY B 1 232 ? -2.349 162.510 62.533 1.00 47.06 232 GLY B C 1
ATOM 4522 O O . GLY B 1 232 ? -2.650 163.254 63.473 1.00 49.25 232 GLY B O 1
ATOM 4523 N N . VAL B 1 233 ? -1.092 162.138 62.292 1.00 42.32 233 VAL B N 1
ATOM 4524 C CA . VAL B 1 233 ? -0.042 162.687 63.095 1.00 40.26 233 VAL B CA 1
ATOM 4525 C C . VAL B 1 233 ? 0.247 164.080 62.536 1.00 39.15 233 VAL B C 1
ATOM 4526 O O . VAL B 1 233 ? 0.397 164.269 61.335 1.00 37.12 233 VAL B O 1
ATOM 4530 N N . HIS B 1 234 ? 0.276 165.044 63.437 1.00 38.97 234 HIS B N 1
ATOM 4531 C CA . HIS B 1 234 ? 0.601 166.403 63.065 1.00 38.42 234 HIS B CA 1
ATOM 4532 C C . HIS B 1 234 ? 2.105 166.523 63.116 1.00 36.30 234 HIS B C 1
ATOM 4533 O O . HIS B 1 234 ? 2.754 165.993 64.027 1.00 35.72 234 HIS B O 1
ATOM 4540 N N . ILE B 1 235 ? 2.651 167.142 62.080 1.00 34.29 235 ILE B N 1
ATOM 4541 C CA . ILE B 1 235 ? 4.068 167.289 61.847 1.00 32.70 235 ILE B CA 1
ATOM 4542 C C . ILE B 1 235 ? 4.491 168.752 61.760 1.00 32.52 235 ILE B C 1
ATOM 4543 O O . ILE B 1 235 ? 4.013 169.501 60.904 1.00 31.97 235 ILE B O 1
ATOM 4548 N N . TYR B 1 236 ? 5.359 169.118 62.687 1.00 32.68 236 TYR B N 1
ATOM 4549 C CA . TYR B 1 236 ? 5.689 170.522 62.933 1.00 32.49 236 TYR B CA 1
ATOM 4550 C C . TYR B 1 236 ? 7.181 170.827 62.816 1.00 32.48 236 TYR B C 1
ATOM 4551 O O . TYR B 1 236 ? 8.054 169.956 63.128 1.00 32.73 236 TYR B O 1
ATOM 4560 N N . LEU B 1 237 ? 7.473 172.076 62.455 1.00 31.55 237 LEU B N 1
ATOM 4561 C CA . LEU B 1 237 ? 8.825 172.568 62.423 1.00 31.86 237 LEU B CA 1
ATOM 4562 C C . LEU B 1 237 ? 8.993 173.386 63.700 1.00 32.92 237 LEU B C 1
ATOM 4563 O O . LEU B 1 237 ? 8.047 174.106 64.066 1.00 34.38 237 LEU B O 1
ATOM 4568 N N . SER B 1 238 ? 10.140 173.264 64.377 1.00 33.25 238 SER B N 1
ATOM 4569 C CA . SER B 1 238 ? 10.515 174.177 65.468 1.00 35.66 238 SER B CA 1
ATOM 4570 C C . SER B 1 238 ? 11.953 174.560 65.283 1.00 36.30 238 SER B C 1
ATOM 4571 O O . SER B 1 238 ? 12.619 173.977 64.438 1.00 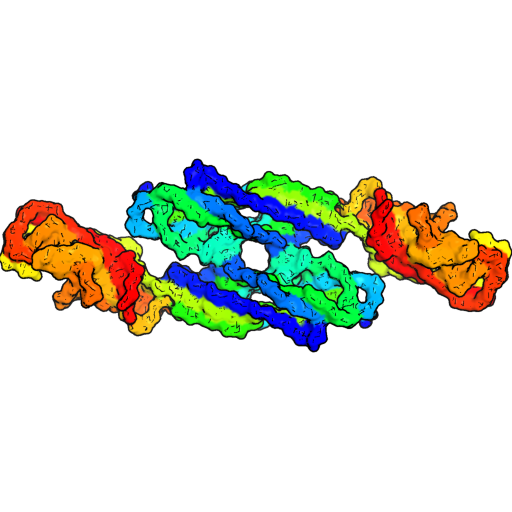35.02 238 SER B O 1
ATOM 4574 N N . LEU B 1 239 ? 12.402 175.567 66.056 1.00 38.50 239 LEU B N 1
ATOM 4575 C CA . LEU B 1 239 ? 13.751 176.117 65.997 1.00 38.39 239 LEU B CA 1
ATOM 4576 C C . LEU B 1 239 ? 14.507 176.137 67.328 1.00 40.84 239 LEU B C 1
ATOM 4577 O O . LEU B 1 239 ? 14.020 176.613 68.344 1.00 42.95 239 LEU B O 1
ATOM 4582 N N . GLU B 1 240 ? 15.720 175.603 67.304 1.00 42.41 240 GLU B N 1
ATOM 4583 C CA . GLU B 1 240 ? 16.631 175.680 68.420 1.00 44.33 240 GLU B CA 1
ATOM 4584 C C . GLU B 1 240 ? 17.677 176.768 68.074 1.00 44.61 240 GLU B C 1
ATOM 4585 O O . GLU B 1 240 ? 18.388 176.661 67.083 1.00 42.06 240 GLU B O 1
ATOM 4591 N N . GLY B 1 241 ? 17.763 177.807 68.902 1.00 46.76 241 GLY B N 1
ATOM 4592 C CA . GLY B 1 241 ? 18.864 178.764 68.812 1.00 47.66 241 GLY B CA 1
ATOM 4593 C C . GLY B 1 241 ? 18.675 179.873 69.826 1.00 50.29 241 GLY B C 1
ATOM 4594 O O . GLY B 1 241 ? 17.635 179.923 70.484 1.00 51.36 241 GLY B O 1
ATOM 4595 N N . THR B 1 242 ? 19.636 180.794 69.906 1.00 51.62 242 THR B N 1
ATOM 4596 C CA . THR B 1 242 ? 19.664 181.807 70.984 1.00 54.28 242 THR B CA 1
ATOM 4597 C C . THR B 1 242 ? 18.659 182.896 70.696 1.00 53.21 242 THR B C 1
ATOM 4598 O O . THR B 1 242 ? 18.738 183.496 69.628 1.00 51.13 242 THR B O 1
ATOM 4602 N N . PRO B 1 243 ? 17.681 183.136 71.604 1.00 54.59 243 PRO B N 1
ATOM 4603 C CA . PRO B 1 243 ? 16.869 184.323 71.345 1.00 54.57 243 PRO B CA 1
ATOM 4604 C C . PRO B 1 243 ? 17.685 185.622 71.477 1.00 56.93 243 PRO B C 1
ATOM 4605 O O . PRO B 1 243 ? 18.578 185.696 72.305 1.00 59.76 243 PRO B O 1
ATOM 4609 N N . ASN B 1 244 ? 17.399 186.618 70.631 1.00 55.87 244 ASN B N 1
ATOM 4610 C CA . ASN B 1 244 ? 17.918 187.964 70.854 1.00 58.89 244 ASN B CA 1
ATOM 4611 C C . ASN B 1 244 ? 17.339 188.431 72.182 1.00 62.18 244 ASN B C 1
ATOM 4612 O O . ASN B 1 244 ? 16.159 188.205 72.448 1.00 61.10 244 ASN B O 1
ATOM 4617 N N . ALA B 1 245 ? 18.183 189.042 73.005 1.00 66.86 245 ALA B N 1
ATOM 4618 C CA . ALA B 1 245 ? 17.829 189.496 74.341 1.00 71.70 245 ALA B CA 1
ATOM 4619 C C . ALA B 1 245 ? 16.616 190.421 74.400 1.00 72.30 245 ALA B C 1
ATOM 4620 O O . ALA B 1 245 ? 15.645 190.143 75.106 1.00 74.41 245 ALA B O 1
ATOM 4622 N N . ALA B 1 246 ? 16.712 191.538 73.691 1.00 71.54 246 ALA B N 1
ATOM 4623 C CA . ALA B 1 246 ? 15.691 192.585 73.693 1.00 71.53 246 ALA B CA 1
ATOM 4624 C C . ALA B 1 246 ? 14.401 192.192 72.973 1.00 68.31 246 ALA B C 1
ATOM 4625 O O . ALA B 1 246 ? 13.336 192.611 73.375 1.00 69.20 246 ALA B O 1
ATOM 4627 N N . TYR B 1 247 ? 14.509 191.372 71.921 1.00 64.57 247 TYR B N 1
ATOM 4628 C CA . TYR B 1 247 ? 13.354 190.915 71.130 1.00 62.13 247 TYR B CA 1
ATOM 4629 C C . TYR B 1 247 ? 13.436 189.385 70.914 1.00 59.31 247 TYR B C 1
ATOM 4630 O O . TYR B 1 247 ? 13.850 188.916 69.853 1.00 57.05 247 TYR B O 1
ATOM 4639 N N . PRO B 1 248 ? 13.060 188.600 71.928 1.00 60.47 248 PRO B N 1
ATOM 4640 C CA . PRO B 1 248 ? 13.292 187.139 71.902 1.00 58.17 248 PRO B CA 1
ATOM 4641 C C . PRO B 1 248 ? 12.605 186.334 70.784 1.00 54.78 248 PRO B C 1
ATOM 4642 O O . PRO B 1 248 ? 12.985 185.150 70.516 1.00 52.95 248 PRO B O 1
ATOM 4646 N N . SER B 1 249 ? 11.599 186.935 70.152 1.00 53.61 249 SER B N 1
ATOM 4647 C CA . SER B 1 249 ? 10.997 186.337 68.990 1.00 50.31 249 SER B CA 1
ATOM 4648 C C . SER B 1 249 ? 12.001 186.153 67.880 1.00 48.40 249 SER B C 1
ATOM 4649 O O . SER B 1 249 ? 11.774 185.337 66.993 1.00 45.98 249 SER B O 1
ATOM 4652 N N . ALA B 1 250 ? 13.077 186.938 67.912 1.00 48.82 250 ALA B N 1
ATOM 4653 C CA . ALA B 1 250 ? 14.148 186.842 66.931 1.00 46.83 250 ALA B CA 1
ATOM 4654 C C . ALA B 1 250 ? 15.358 186.037 67.417 1.00 47.19 250 ALA B C 1
ATOM 4655 O O . ALA B 1 250 ? 15.716 185.987 68.596 1.00 48.11 250 ALA B O 1
ATOM 4657 N N . ILE B 1 251 ? 16.018 185.452 66.434 1.00 45.45 251 ILE B N 1
ATOM 4658 C CA . ILE B 1 251 ? 17.253 184.732 66.628 1.00 45.73 251 ILE B CA 1
ATOM 4659 C C . ILE B 1 251 ? 18.442 185.682 66.675 1.00 47.36 251 ILE B C 1
ATOM 4660 O O . ILE B 1 251 ? 18.536 186.658 65.885 1.00 46.94 251 ILE B O 1
ATOM 4665 N N . SER B 1 252 ? 19.389 185.367 67.547 1.00 49.50 252 SER B N 1
ATOM 4666 C CA . SER B 1 252 ? 20.573 186.187 67.711 1.00 52.70 252 SER B CA 1
ATOM 4667 C C . SER B 1 252 ? 21.496 186.190 66.499 1.00 52.08 252 SER B C 1
ATOM 4668 O O . SER B 1 252 ? 21.744 185.151 65.848 1.00 49.83 252 SER B O 1
ATOM 4671 N N . LEU B 1 253 ? 21.940 187.388 66.178 1.00 53.97 253 LEU B N 1
ATOM 4672 C CA . LEU B 1 253 ? 22.975 187.646 65.189 1.00 54.97 253 LEU B CA 1
ATOM 4673 C C . LEU B 1 253 ? 24.163 188.316 65.879 1.00 59.27 253 LEU B C 1
ATOM 4674 O O . LEU B 1 253 ? 24.953 189.028 65.239 1.00 60.99 253 LEU B O 1
ATOM 4679 N N . GLY B 1 254 ? 24.278 188.103 67.187 1.00 61.87 254 GLY B N 1
ATOM 4680 C CA . GLY B 1 254 ? 25.436 188.560 67.927 1.00 66.68 254 GLY B CA 1
ATOM 4681 C C . GLY B 1 254 ? 25.549 190.050 67.876 1.00 68.65 254 GLY B C 1
ATOM 4682 O O . GLY B 1 254 ? 26.647 190.608 67.729 1.00 71.45 254 GLY B O 1
ATOM 4683 N N . ASN B 1 255 ? 24.389 190.691 67.967 1.00 67.80 255 ASN B N 1
ATOM 4684 C CA . ASN B 1 255 ? 24.282 192.139 67.987 1.00 69.45 255 ASN B CA 1
ATOM 4685 C C . ASN B 1 255 ? 22.970 192.524 68.664 1.00 68.03 255 ASN B C 1
ATOM 4686 O O . ASN B 1 255 ? 21.923 191.967 68.381 1.00 63.74 255 ASN B O 1
ATOM 4691 N N . ALA B 1 256 ? 23.035 193.488 69.568 1.00 70.56 256 ALA B N 1
ATOM 4692 C CA . ALA B 1 256 ? 21.912 193.785 70.457 1.00 70.69 256 ALA B CA 1
ATOM 4693 C C . ALA B 1 256 ? 20.655 194.244 69.730 1.00 67.52 256 ALA B C 1
ATOM 4694 O O . ALA B 1 256 ? 19.538 193.958 70.159 1.00 66.23 256 ALA B O 1
ATOM 4696 N N . ASP B 1 257 ? 20.853 194.935 68.613 1.00 66.95 257 ASP B N 1
ATOM 4697 C CA . ASP B 1 257 ? 19.820 195.771 68.033 1.00 65.95 257 ASP B CA 1
ATOM 4698 C C . ASP B 1 257 ? 19.190 195.255 66.730 1.00 62.35 257 ASP B C 1
ATOM 4699 O O . ASP B 1 257 ? 18.262 195.900 66.193 1.00 61.03 257 ASP B O 1
ATOM 4704 N N . VAL B 1 258 ? 19.695 194.116 66.232 1.00 60.86 258 VAL B N 1
ATOM 4705 C CA . VAL B 1 258 ? 19.160 193.422 65.039 1.00 57.48 258 VAL B CA 1
ATOM 4706 C C . VAL B 1 258 ? 19.124 191.920 65.258 1.00 55.19 258 VAL B C 1
ATOM 4707 O O . VAL B 1 258 ? 19.986 191.378 65.930 1.00 55.48 258 VAL B O 1
ATOM 4711 N N . GLY B 1 259 ? 18.142 191.253 64.653 1.00 51.99 259 GLY B N 1
ATOM 4712 C CA . GLY B 1 259 ? 17.947 189.803 64.841 1.00 50.51 259 GLY B CA 1
ATOM 4713 C C . GLY B 1 259 ? 17.433 189.187 63.570 1.00 47.35 259 GLY B C 1
ATOM 4714 O O . GLY B 1 259 ? 17.199 189.910 62.580 1.00 46.87 259 GLY B O 1
ATOM 4715 N N . ALA B 1 260 ? 17.339 187.878 63.549 1.00 45.27 260 ALA B N 1
ATOM 4716 C CA . ALA B 1 260 ? 16.751 187.172 62.426 1.00 43.13 260 ALA B CA 1
ATOM 4717 C C . ALA B 1 260 ? 15.391 186.624 62.812 1.00 42.01 260 ALA B C 1
ATOM 4718 O O . ALA B 1 260 ? 15.266 185.927 63.834 1.00 42.52 260 ALA B O 1
ATOM 4720 N N . VAL B 1 261 ? 14.396 186.843 61.946 1.00 40.75 261 VAL B N 1
ATOM 4721 C CA . VAL B 1 261 ? 13.068 186.267 62.142 1.00 39.50 261 VAL B CA 1
ATOM 4722 C C . VAL B 1 261 ? 12.704 185.235 61.081 1.00 38.08 261 VAL B C 1
ATOM 4723 O O . VAL B 1 261 ? 12.803 185.485 59.889 1.00 38.13 261 VAL B O 1
ATOM 4727 N N . ILE B 1 262 ? 12.197 184.107 61.564 1.00 37.26 262 ILE B N 1
ATOM 4728 C CA . ILE B 1 262 ? 11.586 183.125 60.725 1.00 37.14 262 ILE B CA 1
ATOM 4729 C C . ILE B 1 262 ? 10.097 183.108 61.044 1.00 36.82 262 ILE B C 1
ATOM 4730 O O . ILE B 1 262 ? 9.711 183.017 62.227 1.00 37.79 262 ILE B O 1
ATOM 4735 N N . GLU B 1 263 ? 9.273 183.097 59.996 1.00 35.83 263 GLU B N 1
ATOM 4736 C CA . GLU B 1 263 ? 7.824 183.030 60.166 1.00 36.18 263 GLU B CA 1
ATOM 4737 C C . GLU B 1 263 ? 7.161 182.208 59.060 1.00 35.71 263 GLU B C 1
ATOM 4738 O O . GLU B 1 263 ? 7.842 181.770 58.132 1.00 35.26 263 GLU B O 1
ATOM 4744 N N . ASP B 1 264 ? 5.852 181.991 59.158 1.00 36.71 264 ASP B N 1
ATOM 4745 C CA . ASP B 1 264 ? 5.123 181.128 58.239 1.00 37.84 264 ASP B CA 1
ATOM 4746 C C . ASP B 1 264 ? 4.622 181.807 56.987 1.00 40.64 264 ASP B C 1
ATOM 4747 O O . ASP B 1 264 ? 4.017 181.146 56.167 1.00 42.77 264 ASP B O 1
ATOM 4752 N N . GLY B 1 265 ? 4.905 183.097 56.815 1.00 41.11 265 GLY B N 1
ATOM 4753 C CA . GLY B 1 265 ? 4.455 183.825 55.650 1.00 43.49 265 GLY B CA 1
ATOM 4754 C C . GLY B 1 265 ? 3.138 184.557 55.892 1.00 45.41 265 GLY B C 1
ATOM 4755 O O . GLY B 1 265 ? 2.742 185.395 55.073 1.00 47.13 265 GLY B O 1
ATOM 4756 N N . LYS B 1 266 ? 2.473 184.272 57.007 1.00 46.73 266 LYS B N 1
ATOM 4757 C CA . LYS B 1 266 ? 1.290 185.034 57.428 1.00 52.49 266 LYS B CA 1
ATOM 4758 C C . LYS B 1 266 ? 1.510 185.806 58.701 1.00 50.99 266 LYS B C 1
ATOM 4759 O O . LYS B 1 266 ? 0.557 186.125 59.355 1.00 56.09 266 LYS B O 1
ATOM 4765 N N . GLY B 1 267 ? 2.747 186.118 59.058 1.00 47.49 267 GLY B N 1
ATOM 4766 C CA . GLY B 1 267 ? 3.024 186.917 60.257 1.00 47.22 267 GLY B CA 1
ATOM 4767 C C . GLY B 1 267 ? 3.247 186.144 61.558 1.00 46.17 267 GLY B C 1
ATOM 4768 O O . GLY B 1 267 ? 3.568 186.728 62.595 1.00 46.21 267 GLY B O 1
ATOM 4769 N N . ASN B 1 268 ? 3.073 184.839 61.544 1.00 45.08 268 ASN B N 1
ATOM 4770 C CA . ASN B 1 268 ? 3.258 184.061 62.759 1.00 44.72 268 ASN B CA 1
ATOM 4771 C C . ASN B 1 268 ? 4.703 183.614 62.891 1.00 41.98 268 ASN B C 1
ATOM 4772 O O . ASN B 1 268 ? 5.176 182.709 62.169 1.00 39.32 268 ASN B O 1
ATOM 4777 N N . ILE B 1 269 ? 5.378 184.210 63.864 1.00 42.04 269 ILE B N 1
ATOM 4778 C CA . ILE B 1 269 ? 6.789 183.987 64.065 1.00 40.84 269 ILE B CA 1
ATOM 4779 C C . ILE B 1 269 ? 7.072 182.603 64.685 1.00 39.90 269 ILE B C 1
ATOM 4780 O O . ILE B 1 269 ? 6.413 182.157 65.629 1.00 40.28 269 ILE B O 1
ATOM 4785 N N . LEU B 1 270 ? 8.045 181.905 64.131 1.00 37.94 270 LEU B N 1
ATOM 4786 C CA . LEU B 1 270 ? 8.489 180.653 64.770 1.00 37.53 270 LEU B CA 1
ATOM 4787 C C . LEU B 1 270 ? 9.611 181.039 65.729 1.00 38.67 270 LEU B C 1
ATOM 4788 O O . LEU B 1 270 ? 10.702 181.359 65.303 1.00 38.17 270 LEU B O 1
ATOM 4793 N N . LYS B 1 271 ? 9.326 181.104 67.017 1.00 41.32 271 LYS B N 1
ATOM 4794 C CA . LYS B 1 271 ? 10.290 181.664 67.966 1.00 44.19 271 LYS B CA 1
ATOM 4795 C C . LYS B 1 271 ? 11.274 180.621 68.379 1.00 44.33 271 LYS B C 1
ATOM 4796 O O . LYS B 1 271 ? 10.894 179.473 68.552 1.00 42.66 271 LYS B O 1
ATOM 4802 N N . PRO B 1 272 ? 12.544 181.009 68.545 1.00 44.98 272 PRO B N 1
ATOM 4803 C CA . PRO B 1 272 ? 13.554 180.002 68.883 1.00 44.75 272 PRO B CA 1
ATOM 4804 C C . PRO B 1 272 ? 13.546 179.631 70.343 1.00 46.42 272 PRO B C 1
ATOM 4805 O O . PRO B 1 272 ? 13.299 180.470 71.184 1.00 48.80 272 PRO B O 1
ATOM 4809 N N . ASN B 1 273 ? 13.891 178.389 70.647 1.00 46.83 273 ASN B N 1
ATOM 4810 C CA . ASN B 1 273 ? 13.944 177.918 72.037 1.00 49.36 273 ASN B CA 1
ATOM 4811 C C . ASN B 1 273 ? 12.645 178.246 72.779 1.00 51.18 273 ASN B C 1
ATOM 4812 O O . ASN B 1 273 ? 12.642 178.770 73.875 1.00 53.83 273 ASN B O 1
ATOM 4817 N N . ASP B 1 274 ? 11.532 177.921 72.133 1.00 50.30 274 ASP B N 1
ATOM 4818 C CA . ASP B 1 274 ? 10.205 178.137 72.687 1.00 52.12 274 ASP B CA 1
ATOM 4819 C C . ASP B 1 274 ? 9.360 176.928 72.333 1.00 51.27 274 ASP B C 1
ATOM 4820 O O . ASP B 1 274 ? 8.994 176.741 71.161 1.00 47.14 274 ASP B O 1
ATOM 4825 N N . SER B 1 275 ? 9.099 176.074 73.334 1.00 55.00 275 SER B N 1
ATOM 4826 C CA . SER B 1 275 ? 8.389 174.810 73.126 1.00 55.23 275 SER B CA 1
ATOM 4827 C C . SER B 1 275 ? 7.002 174.988 72.584 1.00 55.11 275 SER B C 1
ATOM 4828 O O . SER B 1 275 ? 6.469 174.043 72.017 1.00 55.07 275 SER B O 1
ATOM 4831 N N . ASN B 1 276 ? 6.384 176.139 72.860 1.00 55.16 276 ASN B N 1
ATOM 4832 C CA . ASN B 1 276 ? 5.022 176.389 72.459 1.00 55.17 276 ASN B CA 1
ATOM 4833 C C . ASN B 1 276 ? 5.018 177.031 71.072 1.00 52.38 276 ASN B C 1
ATOM 4834 O O . ASN B 1 276 ? 3.959 177.315 70.576 1.00 52.71 276 ASN B O 1
ATOM 4839 N N . SER B 1 277 ? 6.181 177.305 70.475 1.00 49.69 277 SER B N 1
ATOM 4840 C CA . SER B 1 277 ? 6.246 177.886 69.137 1.00 46.66 277 SER B CA 1
ATOM 4841 C C . SER B 1 277 ? 6.542 176.784 68.116 1.00 43.80 277 SER B C 1
ATOM 4842 O O . SER B 1 277 ? 7.634 176.243 68.087 1.00 44.39 277 SER B O 1
ATOM 4845 N N . LEU B 1 278 ? 5.529 176.433 67.337 1.00 42.81 278 LEU B N 1
ATOM 4846 C CA . LEU B 1 278 ? 5.550 175.372 66.330 1.00 40.98 278 LEU B CA 1
ATOM 4847 C C . LEU B 1 278 ? 4.896 175.846 65.060 1.00 40.57 278 LEU B C 1
ATOM 4848 O O . LEU B 1 278 ? 4.031 176.706 65.108 1.00 42.58 278 LEU B O 1
ATOM 4853 N N . LEU B 1 279 ? 5.319 175.293 63.929 1.00 38.22 279 LEU B N 1
ATOM 4854 C CA . LEU B 1 279 ? 4.732 175.641 62.637 1.00 38.60 279 LEU B CA 1
ATOM 4855 C C . LEU B 1 279 ? 4.304 174.352 61.980 1.00 36.55 279 LEU B C 1
ATOM 4856 O O . LEU B 1 279 ? 5.144 173.521 61.624 1.00 34.60 279 LEU B O 1
ATOM 4861 N N . GLU B 1 280 ? 3.001 174.182 61.846 1.00 36.05 280 GLU B N 1
ATOM 4862 C CA . GLU B 1 280 ? 2.456 172.935 61.344 1.00 36.90 280 GLU B CA 1
ATOM 4863 C C . GLU B 1 280 ? 2.753 172.832 59.872 1.00 35.46 280 GLU B C 1
ATOM 4864 O O . GLU B 1 280 ? 2.415 173.715 59.106 1.00 34.91 280 GLU B O 1
ATOM 4870 N N . MET B 1 281 ? 3.387 171.736 59.475 1.00 35.12 281 MET B N 1
ATOM 4871 C CA . MET B 1 281 ? 3.707 171.504 58.067 1.00 33.85 281 MET B CA 1
ATOM 4872 C C . MET B 1 281 ? 2.630 170.698 57.364 1.00 34.80 281 MET B C 1
ATOM 4873 O O . MET B 1 281 ? 1.742 170.101 58.006 1.00 36.39 281 MET B O 1
ATOM 4878 N N . ASN B 1 282 ? 2.722 170.680 56.044 1.00 34.94 282 ASN B N 1
ATOM 4879 C CA . ASN B 1 282 ? 1.797 169.936 55.239 1.00 36.91 282 ASN B CA 1
ATOM 4880 C C . ASN B 1 282 ? 2.306 168.484 55.208 1.00 35.62 282 ASN B C 1
ATOM 4881 O O . ASN B 1 282 ? 3.366 168.250 54.639 1.00 33.46 282 ASN B O 1
ATOM 4886 N N . PRO B 1 283 ? 1.517 167.539 55.730 1.00 36.59 283 PRO B N 1
ATOM 4887 C CA . PRO B 1 283 ? 2.077 166.212 55.974 1.00 36.37 283 PRO B CA 1
ATOM 4888 C C . PRO B 1 283 ? 2.203 165.322 54.730 1.00 37.70 283 PRO B C 1
ATOM 4889 O O . PRO B 1 283 ? 2.692 164.166 54.828 1.00 37.08 283 PRO B O 1
ATOM 4893 N N . GLY B 1 284 ? 1.666 165.779 53.595 1.00 40.38 284 GLY B N 1
ATOM 4894 C CA . GLY B 1 284 ? 1.652 164.973 52.362 1.00 41.24 284 GLY B CA 1
ATOM 4895 C C . GLY B 1 284 ? 0.767 163.747 52.485 1.00 43.92 284 GLY B C 1
ATOM 4896 O O . GLY B 1 284 ? -0.129 163.695 53.346 1.00 43.34 284 GLY B O 1
ATOM 4897 N N . SER B 1 285 ? 1.072 162.740 51.671 1.00 44.63 285 SER B N 1
ATOM 4898 C CA . SER B 1 285 ? 0.322 161.505 51.619 1.00 46.59 285 SER B CA 1
ATOM 4899 C C . SER B 1 285 ? 1.250 160.311 51.623 1.00 44.06 285 SER B C 1
ATOM 4900 O O . SER B 1 285 ? 2.347 160.405 51.094 1.00 41.05 285 SER B O 1
ATOM 4903 N N . LEU B 1 286 ? 0.767 159.198 52.175 1.00 45.33 286 LEU B N 1
ATOM 4904 C CA . LEU B 1 286 ? 1.609 157.973 52.301 1.00 43.94 286 LEU B CA 1
ATOM 4905 C C . LEU B 1 286 ? 1.844 157.458 50.887 1.00 46.22 286 LEU B C 1
ATOM 4906 O O . LEU B 1 286 ? 0.880 157.369 50.100 1.00 49.12 286 LEU B O 1
ATOM 4911 N N . TYR B 1 287 ? 3.093 157.175 50.529 1.00 44.17 287 TYR B N 1
ATOM 4912 C CA . TYR B 1 287 ? 3.432 156.453 49.270 1.00 44.80 287 TYR B CA 1
ATOM 4913 C C . TYR B 1 287 ? 4.558 155.420 49.521 1.00 43.84 287 TYR B C 1
ATOM 4914 O O . TYR B 1 287 ? 5.227 155.453 50.587 1.00 39.56 287 TYR B O 1
ATOM 4923 N N . GLU B 1 288 ? 4.720 154.463 48.598 1.00 46.49 288 GLU B N 1
ATOM 4924 C CA . GLU B 1 288 ? 5.587 153.271 48.848 1.00 46.23 288 GLU B CA 1
ATOM 4925 C C . GLU B 1 288 ? 5.413 152.749 50.287 1.00 43.82 288 GLU B C 1
ATOM 4926 O O . GLU B 1 288 ? 6.393 152.535 51.023 1.00 41.58 288 GLU B O 1
ATOM 4932 N N . TYR B 1 289 ? 4.143 152.567 50.652 1.00 43.21 289 TYR B N 1
ATOM 4933 C CA . TYR B 1 289 ? 3.673 152.009 51.915 1.00 42.69 289 TYR B CA 1
ATOM 4934 C C . TYR B 1 289 ? 3.837 152.948 53.112 1.00 39.75 289 TYR B C 1
ATOM 4935 O O . TYR B 1 289 ? 2.868 153.166 53.832 1.00 39.90 289 TYR B O 1
ATOM 4944 N N . VAL B 1 290 ? 5.046 153.486 53.355 1.00 36.66 290 VAL B N 1
ATOM 4945 C CA . VAL B 1 290 ? 5.337 154.112 54.658 1.00 34.02 290 VAL B CA 1
ATOM 4946 C C . VAL B 1 290 ? 5.968 155.513 54.575 1.00 33.22 290 VAL B C 1
ATOM 4947 O O . VAL B 1 290 ? 6.349 156.071 55.569 1.00 31.65 290 VAL B O 1
ATOM 4951 N N . LYS B 1 291 ? 6.128 156.024 53.378 1.00 34.35 291 LYS B N 1
ATOM 4952 C CA . LYS B 1 291 ? 6.784 157.293 53.188 1.00 34.20 291 LYS B CA 1
ATOM 4953 C C . LYS B 1 291 ? 5.803 158.401 53.019 1.00 34.68 291 LYS B C 1
ATOM 4954 O O . LYS B 1 291 ? 4.742 158.196 52.481 1.00 35.00 291 LYS B O 1
ATOM 4960 N N . ARG B 1 292 ? 6.220 159.609 53.414 1.00 34.71 292 ARG B N 1
ATOM 4961 C CA . ARG B 1 292 ? 5.464 160.805 53.150 1.00 35.55 292 ARG B CA 1
ATOM 4962 C C . ARG B 1 292 ? 6.404 162.011 52.999 1.00 35.21 292 ARG B C 1
ATOM 4963 O O . ARG B 1 292 ? 7.426 162.129 53.669 1.00 33.69 292 ARG B O 1
ATOM 4971 N N . LYS B 1 293 ? 6.048 162.867 52.068 1.00 36.08 293 LYS B N 1
ATOM 4972 C CA . LYS B 1 293 ? 6.809 164.078 51.716 1.00 37.48 293 LYS B CA 1
ATOM 4973 C C . LYS B 1 293 ? 6.138 165.267 52.427 1.00 35.52 293 LYS B C 1
ATOM 4974 O O . LYS B 1 293 ? 4.949 165.550 52.201 1.00 35.80 293 LYS B O 1
ATOM 4980 N N . VAL B 1 294 ? 6.867 165.879 53.346 1.00 32.34 294 VAL B N 1
ATOM 4981 C CA . VAL B 1 294 ? 6.300 166.842 54.283 1.00 31.16 294 VAL B CA 1
ATOM 4982 C C . VAL B 1 294 ? 6.874 168.196 53.860 1.00 31.03 294 VAL B C 1
ATOM 4983 O O . VAL B 1 294 ? 8.080 168.317 53.690 1.00 29.76 294 VAL B O 1
ATOM 4987 N N . THR B 1 295 ? 6.018 169.192 53.716 1.00 31.45 295 THR B N 1
ATOM 4988 C CA . THR B 1 295 ? 6.471 170.446 53.145 1.00 31.11 295 THR B CA 1
ATOM 4989 C C . THR B 1 295 ? 5.896 171.677 53.854 1.00 32.55 295 THR B C 1
ATOM 4990 O O . THR B 1 295 ? 4.778 171.673 54.379 1.00 32.38 295 THR B O 1
ATOM 4994 N N . THR B 1 296 ? 6.689 172.750 53.808 1.00 32.39 296 THR B N 1
ATOM 4995 C CA . THR B 1 296 ? 6.244 174.043 54.256 1.00 33.63 296 THR B CA 1
ATOM 4996 C C . THR B 1 296 ? 7.068 175.109 53.535 1.00 33.80 296 THR B C 1
ATOM 4997 O O . THR B 1 296 ? 8.055 174.777 52.874 1.00 33.25 296 THR B O 1
ATOM 5001 N N . THR B 1 297 ? 6.623 176.359 53.638 1.00 33.08 297 THR B N 1
ATOM 5002 C CA . THR B 1 297 ? 7.394 177.482 53.142 1.00 32.94 297 THR B CA 1
ATOM 5003 C C . THR B 1 297 ? 7.578 178.447 54.283 1.00 33.24 297 THR B C 1
ATOM 5004 O O . THR B 1 297 ? 6.597 178.889 54.880 1.00 36.43 297 THR B O 1
ATOM 5008 N N . ILE B 1 298 ? 8.827 178.735 54.605 1.00 31.77 298 ILE B N 1
ATOM 5009 C CA . ILE B 1 298 ? 9.123 179.702 55.626 1.00 32.22 298 ILE B CA 1
ATOM 5010 C C . ILE B 1 298 ? 9.555 181.034 54.997 1.00 32.12 298 ILE B C 1
ATOM 5011 O O . ILE B 1 298 ? 10.071 181.076 53.877 1.00 32.11 298 ILE B O 1
ATOM 5016 N N . THR B 1 299 ? 9.295 182.112 55.719 1.00 32.44 299 THR B N 1
ATOM 5017 C CA . THR B 1 299 ? 9.732 183.411 55.310 1.00 32.00 299 THR B CA 1
ATOM 5018 C C . THR B 1 299 ? 10.710 183.931 56.345 1.00 32.44 299 THR B C 1
ATOM 5019 O O . THR B 1 299 ? 10.443 183.844 57.575 1.00 32.80 299 THR B O 1
ATOM 5023 N N . ALA B 1 300 ? 11.858 184.445 55.862 1.00 32.12 300 ALA B N 1
ATOM 5024 C CA . ALA B 1 300 ? 12.964 184.884 56.734 1.00 32.34 300 ALA B CA 1
ATOM 5025 C C . ALA B 1 300 ? 13.353 186.328 56.419 1.00 33.46 300 ALA B C 1
ATOM 5026 O O . ALA B 1 300 ? 13.384 186.692 55.249 1.00 33.16 300 ALA B O 1
ATOM 5028 N N . TYR B 1 301 ? 13.595 187.141 57.454 1.00 34.77 301 TYR B N 1
ATOM 5029 C CA . TYR B 1 301 ? 14.102 188.499 57.242 1.00 36.54 301 TYR B CA 1
ATOM 5030 C C . TYR B 1 301 ? 14.768 189.006 58.526 1.00 38.36 301 TYR B C 1
ATOM 5031 O O . TYR B 1 301 ? 14.480 188.510 59.622 1.00 39.13 301 TYR B O 1
ATOM 5040 N N . PRO B 1 302 ? 15.690 189.940 58.380 1.00 39.69 302 PRO B N 1
ATOM 5041 C CA . PRO B 1 302 ? 16.238 190.573 59.550 1.00 41.82 302 PRO B CA 1
ATOM 5042 C C . PRO B 1 302 ? 15.204 191.537 60.124 1.00 43.55 302 PRO B C 1
ATOM 5043 O O . PRO B 1 302 ? 14.352 192.061 59.387 1.00 42.93 302 PRO B O 1
ATOM 5047 N N . VAL B 1 303 ? 15.335 191.835 61.411 1.00 45.48 303 VAL B N 1
ATOM 5048 C CA . VAL B 1 303 ? 14.500 192.853 62.067 1.00 47.28 303 VAL B CA 1
ATOM 5049 C C . VAL B 1 303 ? 15.307 193.741 63.003 1.00 50.03 303 VAL B C 1
ATOM 5050 O O . VAL B 1 303 ? 16.362 193.335 63.503 1.00 50.49 303 VAL B O 1
ATOM 5054 N N . SER B 1 304 ? 14.809 194.965 63.224 1.00 51.43 304 SER B N 1
ATOM 5055 C CA . SER B 1 304 ? 15.294 195.797 64.332 1.00 54.71 304 SER B CA 1
ATOM 5056 C C . SER B 1 304 ? 14.706 195.165 65.598 1.00 55.59 304 SER B C 1
ATOM 5057 O O . SER B 1 304 ? 13.491 195.043 65.718 1.00 54.86 304 SER B O 1
ATOM 5060 N N . THR B 1 305 ? 15.567 194.830 66.549 1.00 58.04 305 THR B N 1
ATOM 5061 C CA . THR B 1 305 ? 15.128 194.280 67.853 1.00 60.78 305 THR B CA 1
ATOM 5062 C C . THR B 1 305 ? 15.003 195.304 68.989 1.00 65.23 305 THR B C 1
ATOM 5063 O O . THR B 1 305 ? 14.413 194.991 70.016 1.00 67.92 305 THR B O 1
ATOM 5067 N N . THR B 1 306 ? 15.609 196.478 68.814 1.00 66.13 306 THR B N 1
ATOM 5068 C CA . THR B 1 306 ? 15.560 197.605 69.802 1.00 70.68 306 THR B CA 1
ATOM 5069 C C . THR B 1 306 ? 15.146 198.955 69.198 1.00 71.13 306 THR B C 1
ATOM 5070 O O . THR B 1 306 ? 14.935 199.946 69.931 1.00 74.18 306 THR B O 1
ATOM 5074 N N . GLY B 1 307 ? 15.080 199.045 67.870 1.00 68.08 307 GLY B N 1
ATOM 5075 C CA . GLY B 1 307 ? 14.895 200.365 67.227 1.00 68.03 307 GLY B CA 1
ATOM 5076 C C . GLY B 1 307 ? 16.104 201.271 67.335 1.00 70.99 307 GLY B C 1
ATOM 5077 O O . GLY B 1 307 ? 16.055 202.429 66.872 1.00 69.08 307 GLY B O 1
ATOM 5078 N N . LYS B 1 308 ? 17.194 200.800 67.948 1.00 73.36 308 LYS B N 1
ATOM 5079 C CA . LYS B 1 308 ? 18.410 201.626 67.972 1.00 76.40 308 LYS B CA 1
ATOM 5080 C C . LYS B 1 308 ? 19.126 201.503 66.634 1.00 73.41 308 LYS B C 1
ATOM 5081 O O . LYS B 1 308 ? 18.942 200.537 65.893 1.00 69.77 308 LYS B O 1
ATOM 5087 N N . LEU B 1 309 ? 19.922 202.516 66.330 1.00 75.74 309 LEU B N 1
ATOM 5088 C CA . LEU B 1 309 ? 20.768 202.563 65.143 1.00 74.81 309 LEU B CA 1
ATOM 5089 C C . LEU B 1 309 ? 21.836 201.502 65.298 1.00 73.62 309 LEU B C 1
ATOM 5090 O O . LEU B 1 309 ? 22.665 201.620 66.175 1.00 76.58 309 LEU B O 1
ATOM 5095 N N . PRO B 1 310 ? 21.820 200.451 64.467 1.00 69.64 310 PRO B N 1
ATOM 5096 C CA . PRO B 1 310 ? 22.817 199.417 64.720 1.00 69.97 310 PRO B CA 1
ATOM 5097 C C . PRO B 1 310 ? 24.182 199.790 64.150 1.00 71.76 310 PRO B C 1
ATOM 5098 O O . PRO B 1 310 ? 24.278 200.592 63.222 1.00 71.12 310 PRO B O 1
ATOM 5102 N N . ALA B 1 311 ? 25.231 199.225 64.723 1.00 74.24 311 ALA B N 1
ATOM 5103 C CA . ALA B 1 311 ? 26.597 199.468 64.266 1.00 76.18 311 ALA B CA 1
ATOM 5104 C C . ALA B 1 311 ? 26.920 198.736 62.946 1.00 73.58 311 ALA B C 1
ATOM 5105 O O . ALA B 1 311 ? 26.485 197.596 62.715 1.00 69.93 311 ALA B O 1
ATOM 5107 N N . ALA B 1 312 ? 27.663 199.421 62.069 1.00 74.50 312 ALA B N 1
ATOM 5108 C CA . ALA B 1 312 ? 28.243 198.770 60.890 1.00 73.16 312 ALA B CA 1
ATOM 5109 C C . ALA B 1 312 ? 28.913 197.470 61.326 1.00 73.59 312 ALA B C 1
ATOM 5110 O O . ALA B 1 312 ? 29.604 197.450 62.340 1.00 76.13 312 ALA B O 1
ATOM 5112 N N . GLY B 1 313 ? 28.675 196.379 60.598 1.00 70.61 313 GLY B N 1
ATOM 5113 C CA . GLY B 1 313 ? 29.429 195.156 60.803 1.00 71.44 313 GLY B CA 1
ATOM 5114 C C . GLY B 1 313 ? 28.905 194.057 59.892 1.00 68.53 313 GLY B C 1
ATOM 5115 O O . GLY B 1 313 ? 27.984 194.287 59.124 1.00 64.39 313 GLY B O 1
ATOM 5116 N N . ASP B 1 314 ? 29.517 192.880 59.947 1.00 69.89 314 ASP B N 1
ATOM 5117 C CA . ASP B 1 314 ? 29.006 191.721 59.237 1.00 68.12 314 ASP B CA 1
ATOM 5118 C C . ASP B 1 314 ? 28.618 190.729 60.290 1.00 66.12 314 ASP B C 1
ATOM 5119 O O . ASP B 1 314 ? 29.468 190.230 61.003 1.00 66.88 314 ASP B O 1
ATOM 5124 N N . TYR B 1 315 ? 27.330 190.431 60.392 1.00 61.04 315 TYR B N 1
ATOM 5125 C CA . TYR B 1 315 ? 26.844 189.660 61.501 1.00 59.27 315 TYR B CA 1
ATOM 5126 C C . TYR B 1 315 ? 26.325 188.352 60.990 1.00 56.52 315 TYR B C 1
ATOM 5127 O O . TYR B 1 315 ? 25.943 188.225 59.816 1.00 52.92 315 TYR B O 1
ATOM 5136 N N . SER B 1 316 ? 26.305 187.377 61.893 1.00 57.00 316 SER B N 1
ATOM 5137 C CA . SER B 1 316 ? 25.776 186.119 61.558 1.00 55.09 316 SER B CA 1
ATOM 5138 C C . SER B 1 316 ? 25.189 185.436 62.794 1.00 54.86 316 SER B C 1
ATOM 5139 O O . SER B 1 316 ? 25.402 185.886 63.926 1.00 56.61 316 SER B O 1
ATOM 5142 N N . GLY B 1 317 ? 24.390 184.399 62.524 1.00 52.01 317 GLY B N 1
ATOM 5143 C CA . GLY B 1 317 ? 23.664 183.657 63.565 1.00 51.29 317 GLY B CA 1
ATOM 5144 C C . GLY B 1 317 ? 23.277 182.299 63.031 1.00 49.93 317 GLY B C 1
ATOM 5145 O O . GLY B 1 317 ? 23.478 181.998 61.851 1.00 48.30 317 GLY B O 1
ATOM 5146 N N . VAL B 1 318 ? 22.702 181.484 63.907 1.00 49.97 318 VAL B N 1
ATOM 5147 C CA . VAL B 1 318 ? 22.341 180.127 63.585 1.00 49.26 318 VAL B CA 1
ATOM 5148 C C . VAL B 1 318 ? 20.975 179.801 64.216 1.00 46.38 318 VAL B C 1
ATOM 5149 O O . VAL B 1 318 ? 20.630 180.299 65.288 1.00 47.00 318 VAL B O 1
ATOM 5153 N N . ALA B 1 319 ? 20.200 178.955 63.539 1.00 43.65 319 ALA B N 1
ATOM 5154 C CA . ALA B 1 319 ? 19.042 178.311 64.145 1.00 41.64 319 ALA B CA 1
ATOM 5155 C C . ALA B 1 319 ? 18.895 176.902 63.570 1.00 40.28 319 ALA B C 1
ATOM 5156 O O . ALA B 1 319 ? 18.963 176.698 62.362 1.00 38.93 319 ALA B O 1
ATOM 5158 N N . THR B 1 320 ? 18.763 175.935 64.463 1.00 40.19 320 THR B N 1
ATOM 5159 C CA . THR B 1 320 ? 18.657 174.541 64.088 1.00 38.78 320 THR B CA 1
ATOM 5160 C C . THR B 1 320 ? 17.203 174.104 63.977 1.00 36.70 320 THR B C 1
ATOM 5161 O O . THR B 1 320 ? 16.427 174.218 64.914 1.00 36.94 320 THR B O 1
ATOM 5165 N N . MET B 1 321 ? 16.845 173.613 62.803 1.00 35.23 321 MET B N 1
ATOM 5166 C CA . MET B 1 321 ? 15.498 173.103 62.576 1.00 34.22 321 MET B CA 1
ATOM 5167 C C . MET B 1 321 ? 15.328 171.751 63.249 1.00 34.14 321 MET B C 1
ATOM 5168 O O . MET B 1 321 ? 16.184 170.912 63.100 1.00 34.74 321 MET B O 1
ATOM 5173 N N . HIS B 1 322 ? 14.224 171.582 63.977 1.00 34.42 322 HIS B N 1
ATOM 5174 C CA . HIS B 1 322 ? 13.760 170.258 64.485 1.00 34.73 322 HIS B CA 1
ATOM 5175 C C . HIS B 1 322 ? 12.394 169.965 63.890 1.00 32.96 322 HIS B C 1
ATOM 5176 O O . HIS B 1 322 ? 11.592 170.909 63.632 1.00 32.17 322 HIS B O 1
ATOM 5183 N N . VAL B 1 323 ? 12.123 168.695 63.678 1.00 32.03 323 VAL B N 1
ATOM 5184 C CA . VAL B 1 323 ? 10.807 168.244 63.329 1.00 31.22 323 VAL B CA 1
ATOM 5185 C C . VAL B 1 323 ? 10.229 167.553 64.567 1.00 33.01 323 VAL B C 1
ATOM 5186 O O . VAL B 1 323 ? 10.897 166.686 65.214 1.00 34.21 323 VAL B O 1
ATOM 5190 N N . GLU B 1 324 ? 9.000 167.921 64.907 1.00 33.74 324 GLU B N 1
ATOM 5191 C CA . GLU B 1 324 ? 8.313 167.385 66.102 1.00 36.72 324 GLU B CA 1
ATOM 5192 C C . GLU B 1 324 ? 6.944 166.833 65.680 1.00 35.90 324 GLU B C 1
ATOM 5193 O O . GLU B 1 324 ? 6.319 167.324 64.708 1.00 33.75 324 GLU B O 1
ATOM 5199 N N . LEU B 1 325 ? 6.509 165.786 66.370 1.00 37.22 325 LEU B N 1
ATOM 5200 C CA . LEU B 1 325 ? 5.241 165.130 66.042 1.00 38.02 325 LEU B CA 1
ATOM 5201 C C . LEU B 1 325 ? 4.245 165.169 67.234 1.00 42.51 325 LEU B C 1
ATOM 5202 O O . LEU B 1 325 ? 4.677 165.089 68.382 1.00 42.43 325 LEU B O 1
ATOM 5207 N N . ASP B 1 326 ? 2.936 165.201 66.961 1.00 46.09 326 ASP B N 1
ATOM 5208 C CA . ASP B 1 326 ? 1.914 164.876 67.973 1.00 53.27 326 ASP B CA 1
ATOM 5209 C C . ASP B 1 326 ? 0.750 164.110 67.336 1.00 54.75 326 ASP B C 1
ATOM 5210 O O . ASP B 1 326 ? 0.228 164.552 66.304 1.00 49.77 326 ASP B O 1
ATOM 5215 N N . THR B 1 338 ? 4.813 166.714 72.602 1.00 61.52 338 THR B N 1
ATOM 5216 C CA . THR B 1 338 ? 5.288 166.305 71.301 1.00 56.60 338 THR B CA 1
ATOM 5217 C C . THR B 1 338 ? 6.511 165.376 71.382 1.00 54.43 338 THR B C 1
ATOM 5218 O O . THR B 1 338 ? 7.185 165.320 72.384 1.00 57.01 338 THR B O 1
ATOM 522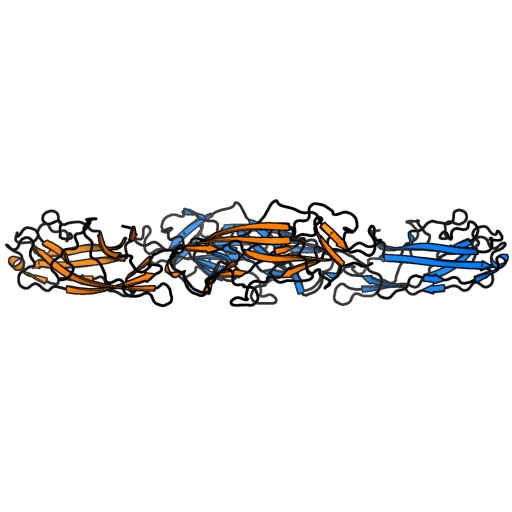2 N N . THR B 1 339 ? 6.788 164.663 70.294 1.00 48.79 339 THR B N 1
ATOM 5223 C CA . THR B 1 339 ? 8.025 163.918 70.100 1.00 45.16 339 THR B CA 1
ATOM 5224 C C . THR B 1 339 ? 9.001 164.707 69.199 1.00 41.91 339 THR B C 1
ATOM 5225 O O . THR B 1 339 ? 8.684 164.963 68.055 1.00 39.13 339 THR B O 1
ATOM 5229 N N . ASP B 1 340 ? 10.161 165.099 69.717 1.00 41.89 340 ASP B N 1
ATOM 5230 C CA . ASP B 1 340 ? 11.223 165.722 68.912 1.00 40.49 340 ASP B CA 1
ATOM 5231 C C . ASP B 1 340 ? 11.998 164.653 68.119 1.00 38.22 340 ASP B C 1
ATOM 5232 O O . ASP B 1 340 ? 12.613 163.749 68.714 1.00 38.73 340 ASP B O 1
ATOM 5237 N N . LEU B 1 341 ? 11.971 164.722 66.804 1.00 35.15 341 LEU B N 1
ATOM 5238 C CA . LEU B 1 341 ? 12.770 163.818 65.932 1.00 34.21 341 LEU B CA 1
ATOM 5239 C C . LEU B 1 341 ? 14.227 164.196 65.761 1.00 35.43 341 LEU B C 1
ATOM 5240 O O . LEU B 1 341 ? 14.970 163.435 65.136 1.00 35.53 341 LEU B O 1
ATOM 5245 N N . GLY B 1 342 ? 14.635 165.340 66.294 1.00 36.27 342 GLY B N 1
ATOM 5246 C CA . GLY B 1 342 ? 16.051 165.712 66.352 1.00 37.86 342 GLY B CA 1
ATOM 5247 C C . GLY B 1 342 ? 16.346 166.829 65.362 1.00 36.59 342 GLY B C 1
ATOM 5248 O O . GLY B 1 342 ? 15.432 167.322 64.649 1.00 34.17 342 GLY B O 1
ATOM 5249 N N . ALA B 1 343 ? 17.618 167.225 65.330 1.00 38.00 343 ALA B N 1
ATOM 5250 C CA . ALA B 1 343 ? 18.041 168.329 64.512 1.00 37.29 343 ALA B CA 1
ATOM 5251 C C . ALA B 1 343 ? 18.092 167.879 63.062 1.00 35.96 343 ALA B C 1
ATOM 5252 O O . ALA B 1 343 ? 18.632 166.805 62.733 1.00 35.16 343 ALA B O 1
ATOM 5254 N N . LYS B 1 344 ? 17.506 168.675 62.186 1.00 35.13 344 LYS B N 1
ATOM 5255 C CA . LYS B 1 344 ? 17.420 168.347 60.772 1.00 35.00 344 LYS B CA 1
ATOM 5256 C C . LYS B 1 344 ? 18.061 169.389 59.879 1.00 37.02 344 LYS B C 1
ATOM 5257 O O . LYS B 1 344 ? 17.597 169.627 58.746 1.00 42.42 344 LYS B O 1
ATOM 5263 N N . GLY B 1 345 ? 19.045 170.108 60.389 1.00 38.53 345 GLY B N 1
ATOM 5264 C CA . GLY B 1 345 ? 19.736 171.112 59.576 1.00 39.11 345 GLY B CA 1
ATOM 5265 C C . GLY B 1 345 ? 19.768 172.476 60.237 1.00 39.28 345 GLY B C 1
ATOM 5266 O O . GLY B 1 345 ? 18.786 172.942 60.814 1.00 40.11 345 GLY B O 1
ATOM 5267 N N . THR B 1 346 ? 20.920 173.106 60.138 1.00 40.28 346 THR B N 1
ATOM 5268 C CA . THR B 1 346 ? 21.163 174.361 60.788 1.00 40.66 346 THR B CA 1
ATOM 5269 C C . THR B 1 346 ? 21.178 175.526 59.743 1.00 40.06 346 THR B C 1
ATOM 5270 O O . THR B 1 346 ? 22.009 175.556 58.820 1.00 40.18 346 THR B O 1
ATOM 5274 N N . LEU B 1 347 ? 20.213 176.422 59.895 1.00 38.52 347 LEU B N 1
ATOM 5275 C CA . LEU B 1 347 ? 20.118 177.644 59.051 1.00 38.87 347 LEU B CA 1
ATOM 5276 C C . LEU B 1 347 ? 21.244 178.596 59.488 1.00 41.41 347 LEU B C 1
ATOM 5277 O O . LEU B 1 347 ? 21.487 178.733 60.685 1.00 42.62 347 LEU B O 1
ATOM 5282 N N . LYS B 1 348 ? 21.930 179.198 58.508 1.00 42.88 348 LYS B N 1
ATOM 5283 C CA . LYS B 1 348 ? 23.059 180.072 58.718 1.00 45.51 348 LYS B CA 1
ATOM 5284 C C . LYS B 1 348 ? 22.659 181.398 58.188 1.00 43.69 348 LYS B C 1
ATOM 5285 O O . LYS B 1 348 ? 22.485 181.542 56.997 1.00 42.07 348 LYS B O 1
ATOM 5291 N N . PHE B 1 349 ? 22.480 182.338 59.099 1.00 44.04 349 PHE B N 1
ATOM 5292 C CA . PHE B 1 349 ? 22.051 183.691 58.767 1.00 42.64 349 PHE B CA 1
ATOM 5293 C C . PHE B 1 349 ? 23.229 184.613 58.583 1.00 45.99 349 PHE B C 1
ATOM 5294 O O . PHE B 1 349 ? 24.199 184.516 59.340 1.00 48.33 349 PHE B O 1
ATOM 5302 N N . SER B 1 350 ? 23.110 185.552 57.642 1.00 45.16 350 SER B N 1
ATOM 5303 C CA . SER B 1 350 ? 24.139 186.566 57.438 1.00 47.57 350 SER B CA 1
ATOM 5304 C C . SER B 1 350 ? 23.472 187.897 57.215 1.00 46.93 350 SER B C 1
ATOM 5305 O O . SER B 1 350 ? 22.472 187.955 56.499 1.00 44.39 350 SER B O 1
ATOM 5308 N N . LEU B 1 351 ? 24.043 188.969 57.782 1.00 48.46 351 LEU B N 1
ATOM 5309 C CA . LEU B 1 351 ? 23.527 190.308 57.613 1.00 48.58 351 LEU B CA 1
ATOM 5310 C C . LEU B 1 351 ? 24.724 191.281 57.606 1.00 51.53 351 LEU B C 1
ATOM 5311 O O . LEU B 1 351 ? 25.612 191.148 58.435 1.00 52.59 351 LEU B O 1
ATOM 5316 N N . LYS B 1 352 ? 24.769 192.196 56.643 1.00 53.00 352 LYS B N 1
ATOM 5317 C CA . LYS B 1 352 ? 25.783 193.252 56.622 1.00 56.50 352 LYS B CA 1
ATOM 5318 C C . LYS B 1 352 ? 25.105 194.609 56.804 1.00 56.81 352 LYS B C 1
ATOM 5319 O O . LYS B 1 352 ? 24.105 194.954 56.141 1.00 53.63 352 LYS B O 1
ATOM 5325 N N . ILE B 1 353 ? 25.684 195.388 57.701 1.00 59.84 353 ILE B N 1
ATOM 5326 C CA . ILE B 1 353 ? 25.252 196.748 57.920 1.00 60.37 353 ILE B CA 1
ATOM 5327 C C . ILE B 1 353 ? 26.408 197.668 57.648 1.00 63.80 353 ILE B C 1
ATOM 5328 O O . ILE B 1 353 ? 27.536 197.384 58.047 1.00 66.76 353 ILE B O 1
ATOM 5333 N N . SER B 1 354 ? 26.097 198.751 56.937 1.00 63.58 354 SER B N 1
ATOM 5334 C CA . SER B 1 354 ? 27.070 199.778 56.570 1.00 66.68 354 SER B CA 1
ATOM 5335 C C . SER B 1 354 ? 26.675 201.113 57.199 1.00 68.41 354 SER B C 1
ATOM 5336 O O . SER B 1 354 ? 25.482 201.345 57.397 1.00 65.05 354 SER B O 1
#

Radius of gyration: 40.27 Å; Cα contacts (8 Å, |Δi|>4): 2028; chains: 2; bounding box: 53×148×33 Å